Protein AF-A0A5J4E102-F1 (afdb_monomer)

Sequence (628 aa):
MTTESPPKEFWLFSKGRVRVNIRFKVVNTKNGRLCPPAAICGAVMSVFLLMAPGTALAQETPTQAPIVGNIESFTLDAGTDVYRGGIMVVGGQEIVIPSNIVLEMPANFLTPVEFFNQAPGTCAGVQSGLAAADTCDRAVTGVATILANRAPDGRIIAGEVFLERGQESLSGIVTFIDYQRGYFRVAGDLGADTGGTVVRINDPDARHSIQVGPAAFGCAGFGTVDNCSADVRFTLDSDNYTITFSTGYPACIPSRRVAGNQPAGDARVANRVLGAATAFGNFTRANANGRNDTFCPHQNRDNETPVADSFRFAPLQVGDHIAANGNTETLGGFTFLSAHTMVIHVALTTTPGDPDYIIWEEVEWDTAGFQNERVRMLMIGFSTLPTNAPNGVEVYALDVNPDTGANHERIIASVAGCEAGEGVGTCTAQGIPPTGAGIFRIRYDVDFDPAILGIRRSPCQHLNAADGDGFVTSPCPAAFTLADEVNVIVPITRELIGRSRNKITCGALGVNDSVDLTGNEAPNGEYLTPVGIGHPEFVEINLAAIQTPFIFEGQTWNLDRRTGPVGCNEGTDCSADTAVALNPFPQSCLDPADQTDAPPVPLAAFRDLITTPRQGAGPLPLPTAGCP

Secondary structure (DSSP, 8-state):
---PPPP----PPPSS-------------------------------------------PPPEE--EEEEEEEEEEPSSS-TT--EEEEETTEEEEE-BT--EEETTEEE-HHHHHHT--GGGTTTS-SSSTT-SS--S---EEEEEEEE-TTS-EEEEEEEEES--EEEEEEEEEEETTTTEEEEEE-TTSS-EEEEEEE--TT-SS------TTS-GGGT-S-GGG-S-GGG---TTTTSEEETTSPBEE------TTSSSTT-GGGTT--TTPEETTEE-----TTS---SSS-THHHH--SS-S-TTB-EE--TT-EEEEEEEEEEETTEEEEEEEEEEES------BTB---EEEEEEEEEPS--TTSEEEEEEEEEEEEETTS--PEEEEEEEE-TTT--EEEEEEEEHHHHHHHH-TTTTT-SSS-TTSEEEEEEEEEEES-TTT--GGG-HHHHHHHHBTSSSB--SS-SS--HHHHHHHS-S--SEEEEEEHHHHHHHHTT---EE-TTS-EE--SEEEEEPEEEPP-HHHH-GGGTTPPP-GGG-HHHH-GGGSTTSS-TTS----SS----BS-------GGGS---TT--HHHHHHHHHSPPTTSPPPPPTTTT--

Foldseek 3Di:
DDDDDDDDDDDFDQAADDDPPPDDPPDDDDDDDDDDDDDDDDDDDDDDDPPPPPPPPPLDFKWKDWAKAWWAAWDFDDDDDLQGWTWTAGPNAIETGFRLDWEAESADTGHPQVQQCLAWDPSHRPGNLAHCPDDRHNPFHKMKTFIWMQGSVRHTYTLYIYIAGDKDKDWAFWQEADQAAFKTFGPAHHHDPGDGFIAHALALLCQATQHAQDPLQHLVRRPPGRSSGNGNRNHAHQFQGLQEAQQQQHEHQFHQDAPPPDPPPNPLRVLRHAQDQDPQGGADGADRQRADGSQAHQQQVVDQQEGPASLHGHYDHGGWIKMFIAHWDAGSNDTHGHGNHMYTHGQYAHDQLHFKGKHWSHWAWEFQQCLVQKTKIKTKIWMRHFQPPLWKKWKWFWWQDLQPLDTDTATQAIQVLLCQQVHRCPFFVPPNPRSGTTIGIQMAILHLPPVPDDSRRFSQSSQVSCDPVVPGPGPADPPGDSQRRVVSCPLDAQKMKIATPSNVVSVVVVNAARAGSSGDGHDTRIHIGGHHYDFDDCVSNPPVSNGQGGASLSPLCQLAVSGHPVSDPDPDPSNPLEGDHTVVRSARLDDSLVSHPRPDRPPVVVCCSQQPRDVSHHGGDPSNVVPD

pLDDT: mean 77.48, std 21.0, range [19.97, 98.5]

Nearest PDB structures (foldseek):
  7nab-assembly1_H  TM=3.332E-01  e=2.127E-01  Homo sapiens
  5drz-assembly2_B  TM=3.102E-01  e=7.765E-01  Homo sapiens
  4hfu-assembly1_H  TM=2.663E-01  e=9.194E-01  Homo sapiens
  7djz-assembly1_A  TM=2.778E-01  e=1.089E+00  Homo sapiens
  7u5g-assembly1_H  TM=2.752E-01  e=1.912E+00  Homo sapiens

Structure (mmCIF, N/CA/C/O backbone):
data_AF-A0A5J4E102-F1
#
_entry.id   AF-A0A5J4E102-F1
#
loop_
_atom_site.group_PDB
_atom_site.id
_atom_site.type_symbol
_atom_site.label_atom_id
_atom_site.label_alt_id
_atom_site.label_comp_id
_atom_site.label_asym_id
_atom_site.label_entity_id
_atom_site.label_seq_id
_atom_site.pdbx_PDB_ins_code
_atom_site.Cartn_x
_atom_site.Cartn_y
_atom_site.Cartn_z
_atom_site.occupancy
_atom_site.B_iso_or_equiv
_atom_site.auth_seq_id
_atom_site.auth_comp_id
_atom_site.auth_asym_id
_atom_site.auth_atom_id
_atom_site.pdbx_PDB_model_num
ATOM 1 N N . MET A 1 1 ? 32.094 -34.797 8.415 1.00 26.22 1 MET A N 1
ATOM 2 C CA . MET A 1 1 ? 31.251 -35.377 7.351 1.00 26.22 1 MET A CA 1
ATOM 3 C C . MET A 1 1 ? 29.845 -34.856 7.569 1.00 26.22 1 MET A C 1
ATOM 5 O O . MET A 1 1 ? 29.325 -35.047 8.657 1.00 26.22 1 MET A O 1
ATOM 9 N N . THR A 1 2 ? 29.361 -34.109 6.571 1.00 25.52 2 THR A N 1
ATOM 10 C CA . THR A 1 2 ? 27.983 -33.631 6.331 1.00 25.52 2 THR A CA 1
ATOM 11 C C . THR A 1 2 ? 27.257 -32.924 7.482 1.00 25.52 2 THR A C 1
ATOM 13 O O . THR A 1 2 ? 26.522 -33.535 8.249 1.00 25.52 2 THR A O 1
ATOM 16 N N . THR A 1 3 ? 27.424 -31.601 7.536 1.00 22.33 3 THR A N 1
ATOM 17 C CA . THR A 1 3 ? 26.468 -30.660 8.134 1.00 22.33 3 THR A CA 1
ATOM 18 C C . THR A 1 3 ? 25.445 -30.274 7.063 1.00 22.33 3 THR A C 1
ATOM 20 O O . THR A 1 3 ? 25.784 -29.539 6.136 1.00 22.33 3 THR A O 1
ATOM 23 N N . GLU A 1 4 ? 24.221 -30.789 7.162 1.00 23.23 4 GLU A N 1
ATOM 24 C CA . GLU A 1 4 ? 23.074 -30.277 6.406 1.00 23.23 4 GLU A CA 1
ATOM 25 C C . GLU A 1 4 ? 22.580 -28.986 7.069 1.00 23.23 4 GLU A C 1
ATOM 27 O O . GLU A 1 4 ? 22.280 -28.955 8.263 1.00 23.23 4 GLU A O 1
ATOM 32 N N . SER A 1 5 ? 22.536 -27.901 6.298 1.00 20.28 5 SER A N 1
ATOM 33 C CA . SER A 1 5 ? 21.836 -26.669 6.657 1.00 20.28 5 SER A CA 1
ATOM 34 C C . SER A 1 5 ? 20.331 -26.854 6.433 1.00 20.28 5 SER A C 1
ATOM 36 O O . SER A 1 5 ? 19.964 -27.359 5.368 1.00 20.28 5 SER A O 1
ATOM 38 N N . PRO A 1 6 ? 19.449 -26.413 7.345 1.00 20.95 6 PRO A N 1
ATOM 39 C CA . PRO A 1 6 ? 18.018 -26.408 7.067 1.00 20.95 6 PRO A CA 1
ATOM 40 C C . PRO A 1 6 ? 17.680 -25.354 5.992 1.00 20.95 6 PRO A C 1
ATOM 42 O O . PRO A 1 6 ? 18.427 -24.381 5.830 1.00 20.95 6 PRO A O 1
ATOM 45 N N . PRO A 1 7 ? 16.579 -25.541 5.241 1.00 21.20 7 PRO A N 1
ATOM 46 C CA . PRO A 1 7 ? 16.179 -24.633 4.176 1.00 21.20 7 PRO A CA 1
ATOM 47 C C . PRO A 1 7 ? 15.758 -23.277 4.755 1.00 21.20 7 PRO A C 1
ATOM 49 O O . PRO A 1 7 ? 15.105 -23.200 5.795 1.00 21.20 7 PRO A O 1
ATOM 52 N N . LYS A 1 8 ? 16.152 -22.200 4.071 1.00 20.86 8 LYS A N 1
ATOM 53 C CA . LYS A 1 8 ? 15.672 -20.842 4.336 1.00 20.86 8 LYS A CA 1
ATOM 54 C C . LYS A 1 8 ? 14.299 -20.700 3.677 1.00 20.86 8 LYS A C 1
ATOM 56 O O . LYS A 1 8 ? 14.223 -20.644 2.454 1.00 20.86 8 LYS A O 1
ATOM 61 N N . GLU A 1 9 ? 13.238 -20.690 4.474 1.00 19.97 9 GLU A N 1
ATOM 62 C CA . GLU A 1 9 ? 11.897 -20.309 4.022 1.00 19.97 9 GLU A CA 1
ATOM 63 C C . GLU A 1 9 ? 11.835 -18.781 3.870 1.00 19.97 9 GLU A C 1
ATOM 65 O O . GLU A 1 9 ? 12.202 -18.044 4.786 1.00 19.97 9 GLU A O 1
ATOM 70 N N . PHE A 1 10 ? 11.423 -18.321 2.689 1.00 20.09 10 PHE A N 1
ATOM 71 C CA . PHE A 1 10 ? 11.203 -16.917 2.337 1.00 20.09 10 PHE A CA 1
ATOM 72 C C . PHE A 1 10 ? 9.705 -16.640 2.533 1.00 20.09 10 PHE A C 1
ATOM 74 O O . PHE A 1 10 ? 8.884 -17.305 1.902 1.00 20.09 10 PHE A O 1
ATOM 81 N N . TRP A 1 11 ? 9.341 -15.726 3.434 1.00 21.45 11 TRP A N 1
ATOM 82 C CA . TRP A 1 11 ? 7.947 -15.373 3.725 1.00 21.45 11 TRP A CA 1
ATOM 83 C C . TRP A 1 11 ? 7.645 -13.988 3.160 1.00 21.45 11 TRP A C 1
ATOM 85 O O . TRP A 1 11 ? 8.375 -13.047 3.445 1.00 21.45 11 TRP A O 1
ATOM 95 N N . LEU A 1 12 ? 6.578 -13.888 2.365 1.00 26.02 12 LEU A N 1
ATOM 96 C CA . LEU A 1 12 ? 6.063 -12.640 1.807 1.00 26.02 12 LEU A CA 1
ATOM 97 C C . LEU A 1 12 ? 5.019 -12.068 2.782 1.00 26.02 12 LEU A C 1
ATOM 99 O O . LEU A 1 12 ? 4.062 -12.766 3.129 1.00 26.02 12 LEU A O 1
ATOM 103 N N . PHE A 1 13 ? 5.211 -10.836 3.248 1.00 27.28 13 PHE A N 1
ATOM 104 C CA . PHE A 1 13 ? 4.289 -10.160 4.162 1.00 27.28 13 PHE A CA 1
ATOM 105 C C . PHE A 1 13 ? 3.327 -9.259 3.379 1.00 27.28 13 PHE A C 1
ATOM 107 O O . PHE A 1 13 ? 3.728 -8.547 2.463 1.00 27.28 13 PHE A O 1
ATOM 114 N N . SER A 1 14 ? 2.038 -9.294 3.727 1.00 25.92 14 SER A N 1
ATOM 115 C CA . SER A 1 14 ? 1.093 -8.251 3.322 1.00 25.92 14 SER A CA 1
ATOM 116 C C . SER A 1 14 ? 1.409 -6.982 4.113 1.00 25.92 14 SER A C 1
ATOM 118 O O . SER A 1 14 ? 1.535 -7.088 5.333 1.00 25.92 14 SER A O 1
ATOM 120 N N . LYS A 1 15 ? 1.523 -5.843 3.417 1.00 33.44 15 LYS A N 1
ATOM 121 C CA . LYS A 1 15 ? 1.657 -4.458 3.913 1.00 33.44 15 LYS A CA 1
ATOM 122 C C . LYS A 1 15 ? 1.798 -4.310 5.443 1.00 33.44 15 LYS A C 1
ATOM 124 O O . LYS A 1 15 ? 0.825 -4.501 6.168 1.00 33.44 15 LYS A O 1
ATOM 129 N N . GLY A 1 16 ? 3.001 -3.933 5.892 1.00 29.64 16 GLY A N 1
ATOM 130 C CA . GLY A 1 16 ? 3.266 -3.269 7.180 1.00 29.64 16 GLY A CA 1
ATOM 131 C C . GLY A 1 16 ? 2.501 -3.803 8.393 1.00 29.64 16 GLY A C 1
ATOM 132 O O . GLY A 1 16 ? 1.725 -3.063 8.994 1.00 29.64 16 GLY A O 1
ATOM 133 N N . ARG A 1 17 ? 2.702 -5.075 8.767 1.00 37.75 17 ARG A N 1
ATOM 134 C CA . ARG A 1 17 ? 2.099 -5.623 9.990 1.00 37.75 17 ARG A CA 1
ATOM 135 C C . ARG A 1 17 ? 3.055 -6.331 10.934 1.00 37.75 17 ARG A C 1
ATOM 137 O O . ARG A 1 17 ? 3.504 -7.451 10.680 1.00 37.75 17 ARG A O 1
ATOM 144 N N . VAL A 1 18 ? 3.070 -5.780 12.143 1.00 27.30 18 VAL A N 1
ATOM 145 C CA . VAL A 1 18 ? 3.318 -6.463 13.408 1.00 27.30 18 VAL A CA 1
ATOM 146 C C . VAL A 1 18 ? 2.354 -7.647 13.560 1.00 27.30 18 VAL A C 1
ATOM 148 O O . VAL A 1 18 ? 1.155 -7.498 13.805 1.00 27.30 18 VAL A O 1
ATOM 151 N N . ARG A 1 19 ? 2.883 -8.874 13.495 1.00 23.14 19 ARG A N 1
ATOM 152 C CA . ARG A 1 19 ? 2.256 -9.999 14.202 1.00 23.14 19 ARG A CA 1
ATOM 153 C C . ARG A 1 19 ? 2.585 -9.848 15.682 1.00 23.14 19 ARG A C 1
ATOM 155 O O . ARG A 1 19 ? 3.717 -10.128 16.077 1.00 23.14 19 ARG A O 1
ATOM 162 N N . VAL A 1 20 ? 1.592 -9.537 16.515 1.00 23.98 20 VAL A N 1
ATOM 163 C CA . VAL A 1 20 ? 1.704 -9.751 17.966 1.00 23.98 20 VAL A CA 1
ATOM 164 C C . VAL A 1 20 ? 1.791 -11.265 18.214 1.00 23.98 20 VAL A C 1
ATOM 166 O O . VAL A 1 20 ? 0.795 -11.969 18.374 1.00 23.98 20 VAL A O 1
ATOM 169 N N . ASN A 1 21 ? 3.010 -11.806 18.194 1.00 21.11 21 ASN A N 1
ATOM 170 C CA . ASN A 1 21 ? 3.289 -13.206 18.502 1.00 21.11 21 ASN A CA 1
ATOM 171 C C . ASN A 1 21 ? 3.232 -13.421 20.023 1.00 21.11 21 ASN A C 1
ATOM 173 O O . ASN A 1 21 ? 4.262 -13.485 20.697 1.00 21.11 21 ASN A O 1
ATOM 177 N N . ILE A 1 22 ? 2.035 -13.600 20.587 1.00 22.62 22 ILE A N 1
ATOM 178 C CA . ILE A 1 22 ? 1.898 -14.066 21.974 1.00 22.62 22 ILE A CA 1
ATOM 179 C C . ILE A 1 22 ? 2.206 -15.571 22.018 1.00 22.62 22 ILE A C 1
ATOM 181 O O . ILE A 1 22 ? 1.334 -16.422 21.835 1.00 22.62 22 ILE A O 1
ATOM 185 N N . ARG A 1 23 ? 3.470 -15.938 22.267 1.00 20.77 23 ARG A N 1
ATOM 186 C CA . ARG A 1 23 ? 3.838 -17.331 22.572 1.00 20.77 23 ARG A CA 1
ATOM 187 C C . ARG A 1 23 ? 3.451 -17.668 24.013 1.00 20.77 23 ARG A C 1
ATOM 189 O O . ARG A 1 23 ? 4.217 -17.419 24.941 1.00 20.77 23 ARG A O 1
ATOM 196 N N . PHE A 1 24 ? 2.308 -18.322 24.212 1.00 22.08 24 PHE A N 1
ATOM 197 C CA . PHE A 1 24 ? 1.995 -18.953 25.496 1.00 22.08 24 PHE A CA 1
ATOM 198 C C . PHE A 1 24 ? 2.916 -20.154 25.733 1.00 22.08 24 PHE A C 1
ATOM 200 O O . PHE A 1 24 ? 2.750 -21.224 25.145 1.00 22.08 24 PHE A O 1
ATOM 207 N N . LYS A 1 25 ? 3.883 -20.011 26.643 1.00 21.84 25 LYS A N 1
ATOM 208 C CA . LYS A 1 25 ? 4.576 -21.165 27.219 1.00 21.84 25 LYS A CA 1
ATOM 209 C C . LYS A 1 25 ? 3.702 -21.710 28.345 1.00 21.84 25 LYS A C 1
ATOM 211 O O . LYS A 1 25 ? 3.724 -21.196 29.459 1.00 21.84 25 LYS A O 1
ATOM 216 N N . VAL A 1 26 ? 2.917 -22.748 28.055 1.00 23.11 26 VAL A N 1
ATOM 217 C CA . VAL A 1 26 ? 2.167 -23.488 29.081 1.00 23.11 26 VAL A CA 1
ATOM 218 C C . VAL A 1 26 ? 3.176 -24.184 29.995 1.00 23.11 26 VAL A C 1
ATOM 220 O O . VAL A 1 26 ? 3.721 -25.238 29.666 1.00 23.11 26 VAL A O 1
ATOM 223 N N . VAL A 1 27 ? 3.454 -23.579 31.149 1.00 26.19 27 VAL A N 1
ATOM 224 C CA . VAL A 1 27 ? 4.171 -24.243 32.238 1.00 26.19 27 VAL A CA 1
ATOM 225 C C . VAL A 1 27 ? 3.145 -25.034 33.041 1.00 26.19 27 VAL A C 1
ATOM 227 O O . VAL A 1 27 ? 2.332 -24.486 33.777 1.00 26.19 27 VAL A O 1
ATOM 230 N N . ASN A 1 28 ? 3.166 -26.349 32.854 1.00 24.02 28 ASN A N 1
ATOM 231 C CA . ASN A 1 28 ? 2.328 -27.299 33.570 1.00 24.02 28 ASN A CA 1
ATOM 232 C C . ASN A 1 28 ? 2.858 -27.489 35.002 1.00 24.02 28 ASN A C 1
ATOM 234 O O . ASN A 1 28 ? 3.753 -28.303 35.230 1.00 24.02 28 ASN A O 1
ATOM 238 N N . THR A 1 29 ? 2.322 -26.754 35.975 1.00 28.23 29 THR A N 1
ATOM 239 C CA . THR A 1 29 ? 2.536 -27.040 37.401 1.00 28.23 29 THR A CA 1
ATOM 240 C C . THR A 1 29 ? 1.427 -27.952 37.918 1.00 28.23 29 THR A C 1
ATOM 242 O O . THR A 1 29 ? 0.371 -27.524 38.379 1.00 28.23 29 THR A O 1
ATOM 245 N N . LYS A 1 30 ? 1.685 -29.261 37.862 1.00 28.67 30 LYS A N 1
ATOM 246 C CA . LYS A 1 30 ? 0.960 -30.250 38.666 1.00 28.67 30 LYS A CA 1
ATOM 247 C C . LYS A 1 30 ? 1.542 -30.313 40.082 1.00 28.67 30 LYS A C 1
ATOM 249 O O . LYS A 1 30 ? 2.752 -30.448 40.239 1.00 28.67 30 LYS A O 1
ATOM 254 N N . ASN A 1 31 ? 0.625 -30.408 41.051 1.00 30.38 31 ASN A N 1
ATOM 255 C CA . ASN A 1 31 ? 0.768 -30.841 42.454 1.00 30.38 31 ASN A CA 1
ATOM 256 C C . ASN A 1 31 ? 1.051 -29.690 43.454 1.00 30.38 31 ASN A C 1
ATOM 258 O O . ASN A 1 31 ? 2.005 -28.954 43.280 1.00 30.38 31 ASN A O 1
ATOM 262 N N . GLY A 1 32 ? 0.294 -29.487 44.540 1.00 28.17 32 GLY A N 1
ATOM 263 C CA . GLY A 1 32 ? -0.630 -30.407 45.194 1.00 28.17 32 GLY A CA 1
ATOM 264 C C . GLY A 1 32 ? -1.559 -29.800 46.260 1.00 28.17 32 GLY A C 1
ATOM 265 O O . GLY A 1 32 ? -1.648 -28.598 46.468 1.00 28.17 32 GLY A O 1
ATOM 266 N N . ARG A 1 33 ? -2.297 -30.748 46.838 1.00 26.69 33 ARG A N 1
ATOM 267 C CA . ARG A 1 33 ? -3.559 -30.757 47.595 1.00 26.69 33 ARG A CA 1
ATOM 268 C C . ARG A 1 33 ? -3.704 -29.876 48.851 1.00 26.69 33 ARG A C 1
ATOM 270 O O . ARG A 1 33 ? -2.754 -29.609 49.573 1.00 26.69 33 ARG A O 1
ATOM 277 N N . LEU A 1 34 ? -4.989 -29.609 49.125 1.00 28.77 34 LEU A N 1
ATOM 278 C CA . LEU A 1 34 ? -5.631 -29.122 50.354 1.00 28.77 34 LEU A CA 1
ATOM 279 C C . LEU A 1 34 ? -5.347 -29.956 51.624 1.00 28.77 34 LEU A C 1
ATOM 281 O O . LEU A 1 34 ? -5.282 -31.182 51.538 1.00 28.77 34 LEU A O 1
ATOM 285 N N . CYS A 1 35 ? -5.381 -29.295 52.796 1.00 23.73 35 CYS A N 1
ATOM 286 C CA . CYS A 1 35 ? -6.330 -29.573 53.902 1.00 23.73 35 CYS A CA 1
ATOM 287 C C . CYS A 1 35 ? -6.283 -28.487 55.028 1.00 23.73 35 CYS A C 1
ATOM 289 O O . CYS A 1 35 ? -5.189 -28.031 55.354 1.00 23.73 35 CYS A O 1
ATOM 291 N N . PRO A 1 36 ? -7.429 -28.088 55.638 1.00 40.59 36 PRO A N 1
ATOM 292 C CA . PRO A 1 36 ? -7.560 -27.261 56.871 1.00 40.59 36 PRO A CA 1
ATOM 293 C C . PRO A 1 36 ? -7.608 -28.181 58.139 1.00 40.59 36 PRO A C 1
ATOM 295 O O . PRO A 1 36 ? -7.418 -29.382 57.923 1.00 40.59 36 PRO A O 1
ATOM 298 N N . PRO A 1 37 ? -7.881 -27.773 59.423 1.00 41.66 37 PRO A N 1
ATOM 299 C CA . PRO A 1 37 ? -8.572 -26.564 59.937 1.00 41.66 37 PRO A CA 1
ATOM 300 C C . PRO A 1 37 ? -8.121 -25.987 61.323 1.00 41.66 37 PRO A C 1
ATOM 302 O O . PRO A 1 37 ? -7.192 -26.474 61.956 1.00 41.66 37 PRO A O 1
ATOM 305 N N . ALA A 1 38 ? -8.903 -24.997 61.800 1.00 27.70 38 ALA A N 1
ATOM 306 C CA . ALA A 1 38 ? -9.346 -24.745 63.192 1.00 27.70 38 ALA A CA 1
ATOM 307 C C . ALA A 1 38 ? -8.869 -23.462 63.923 1.00 27.70 38 ALA A C 1
ATOM 309 O O . ALA A 1 38 ? -7.765 -23.381 64.442 1.00 27.70 38 ALA A O 1
ATOM 310 N N . ALA A 1 39 ? -9.819 -22.515 63.998 1.00 28.94 39 ALA A N 1
ATOM 311 C CA . ALA A 1 39 ? -10.326 -21.765 65.160 1.00 28.94 39 ALA A CA 1
ATOM 312 C C . ALA A 1 39 ? -9.369 -21.194 66.228 1.00 28.94 39 ALA A C 1
ATOM 314 O O . ALA A 1 39 ? -8.685 -21.947 66.903 1.00 28.94 39 ALA A O 1
ATOM 315 N N . ILE A 1 40 ? -9.536 -19.895 66.529 1.00 29.28 40 ILE A N 1
ATOM 316 C CA . ILE A 1 40 ? -9.720 -19.355 67.894 1.00 29.28 40 ILE A CA 1
ATOM 317 C C . ILE A 1 40 ? -10.525 -18.041 67.823 1.00 29.28 40 ILE A C 1
ATOM 319 O O . ILE A 1 40 ? -10.280 -17.174 66.988 1.00 29.28 40 ILE A O 1
ATOM 323 N N . CYS A 1 41 ? -11.510 -17.949 68.720 1.00 24.62 41 CYS A N 1
ATOM 324 C CA . CYS A 1 41 ? -12.371 -16.810 69.026 1.00 24.62 41 CYS A CA 1
ATOM 325 C C . CYS A 1 41 ? -11.615 -15.562 69.506 1.00 24.62 41 CYS A C 1
ATOM 327 O O . CYS A 1 41 ? -10.628 -15.665 70.228 1.00 24.62 41 CYS A O 1
ATOM 329 N N . GLY A 1 42 ? -12.207 -14.390 69.273 1.00 26.91 42 GLY A N 1
ATOM 330 C CA . GLY A 1 42 ? -11.866 -13.164 69.993 1.00 26.91 42 GLY A CA 1
ATOM 331 C C . GLY A 1 42 ? -12.777 -12.007 69.602 1.00 26.91 42 GLY A C 1
ATOM 332 O O . GLY A 1 42 ? -12.474 -11.263 68.680 1.00 26.91 42 GLY A O 1
ATOM 333 N N . ALA A 1 43 ? -13.915 -11.886 70.284 1.00 29.92 43 ALA A N 1
ATOM 334 C CA . ALA A 1 43 ? -14.867 -10.796 70.117 1.00 29.92 43 ALA A CA 1
ATOM 335 C C . ALA A 1 43 ? -14.322 -9.481 70.695 1.00 29.92 43 ALA A C 1
ATOM 337 O O . ALA A 1 43 ? -13.944 -9.439 71.864 1.00 29.92 43 ALA A O 1
ATOM 338 N N . VAL A 1 44 ? -14.390 -8.397 69.919 1.00 30.34 44 VAL A N 1
ATOM 339 C CA . VAL A 1 44 ? -14.429 -7.025 70.441 1.00 30.34 44 VAL A CA 1
ATOM 340 C C . VAL A 1 44 ? -15.491 -6.262 69.657 1.00 30.34 44 VAL A C 1
ATOM 342 O O . VAL A 1 44 ? -15.340 -5.986 68.471 1.00 30.34 44 VAL A O 1
ATOM 345 N N . MET A 1 45 ? -16.594 -5.952 70.341 1.00 30.81 45 MET A N 1
ATOM 346 C CA . MET A 1 45 ? -17.570 -4.963 69.899 1.00 30.81 45 MET A CA 1
ATOM 347 C C . MET A 1 45 ? -16.930 -3.576 69.948 1.00 30.81 45 MET A C 1
ATOM 349 O O . MET A 1 45 ? -16.415 -3.162 70.986 1.00 30.81 45 MET A O 1
ATOM 353 N N . SER A 1 46 ? -17.022 -2.827 68.856 1.00 33.59 46 SER A N 1
ATOM 354 C CA . SER A 1 46 ? -16.883 -1.374 68.870 1.00 33.59 46 SER A CA 1
ATOM 355 C C . SER A 1 46 ? -17.868 -0.782 67.873 1.00 33.59 46 SER A C 1
ATOM 357 O O . SER A 1 46 ? -17.833 -1.069 66.680 1.00 33.59 46 SER A O 1
ATOM 359 N N . VAL A 1 47 ? -18.795 -0.007 68.427 1.00 37.97 47 VAL A N 1
ATOM 360 C CA . VAL A 1 47 ? -19.794 0.804 67.737 1.00 37.97 47 VAL A CA 1
ATOM 361 C C . VAL A 1 47 ? -19.058 1.834 66.881 1.00 37.97 47 VAL A C 1
ATOM 363 O O . VAL A 1 47 ? -18.415 2.727 67.425 1.00 37.97 47 VAL A O 1
ATOM 366 N N . PHE A 1 48 ? -19.156 1.717 65.556 1.00 32.38 48 PHE A N 1
ATOM 367 C CA . PHE A 1 48 ? -18.771 2.770 64.619 1.00 32.38 48 PHE A CA 1
ATOM 368 C C . PHE A 1 48 ? -20.003 3.215 63.835 1.00 32.38 48 PHE A C 1
ATOM 370 O O . PHE A 1 48 ? -20.775 2.398 63.334 1.00 32.38 48 PHE A O 1
ATOM 377 N N . LEU A 1 49 ? -20.191 4.533 63.806 1.00 33.56 49 LEU A N 1
ATOM 378 C CA . LEU A 1 49 ? -21.216 5.255 63.066 1.00 33.56 49 LEU A CA 1
ATOM 379 C C . LEU A 1 4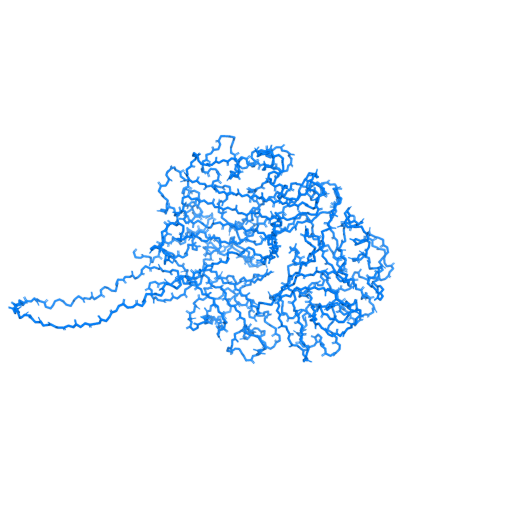9 ? -21.372 4.718 61.635 1.00 33.56 49 LEU A C 1
ATOM 381 O O . LEU A 1 49 ? -20.400 4.627 60.888 1.00 33.56 49 LEU A O 1
ATOM 385 N N . LEU A 1 50 ? -22.623 4.474 61.244 1.00 34.78 50 LEU A N 1
ATOM 386 C CA . LEU A 1 50 ? -23.065 4.368 59.855 1.00 34.78 50 LEU A CA 1
ATOM 387 C C . LEU A 1 50 ? -22.837 5.711 59.140 1.00 34.78 50 LEU A C 1
ATOM 389 O O . LEU A 1 50 ? -23.743 6.533 59.029 1.00 34.78 50 LEU A O 1
ATOM 393 N N . MET A 1 51 ? -21.622 5.937 58.649 1.00 38.44 51 MET A N 1
ATOM 394 C CA . MET A 1 51 ? -21.445 6.635 57.382 1.00 38.44 51 MET A CA 1
ATOM 395 C C . MET A 1 51 ? -21.440 5.545 56.325 1.00 38.44 51 MET A C 1
ATOM 397 O O . MET A 1 51 ? -20.553 4.698 56.334 1.00 38.44 51 MET A O 1
ATOM 401 N N . ALA A 1 52 ? -22.449 5.516 55.457 1.00 34.00 52 ALA A N 1
ATOM 402 C CA . ALA A 1 52 ? -22.332 4.753 54.227 1.00 34.00 52 ALA A CA 1
ATOM 403 C C . ALA A 1 52 ? -21.111 5.319 53.485 1.00 34.00 52 ALA A C 1
ATOM 405 O O . ALA A 1 52 ? -21.155 6.497 53.115 1.00 34.00 52 ALA A O 1
ATOM 406 N N . PRO A 1 53 ? -20.017 4.563 53.277 1.00 40.47 53 PRO A N 1
ATOM 407 C CA . PRO A 1 53 ? -19.122 4.928 52.206 1.00 40.47 53 PRO A CA 1
ATOM 408 C C . PRO A 1 53 ? -19.978 4.778 50.952 1.00 40.47 53 PRO A C 1
ATOM 410 O O . PRO A 1 53 ? -20.345 3.668 50.567 1.00 40.47 53 PRO A O 1
ATOM 413 N N . GLY A 1 54 ? -20.362 5.902 50.345 1.00 35.12 54 GLY A N 1
ATOM 414 C CA . GLY A 1 54 ? -20.595 5.875 48.914 1.00 35.12 54 GLY A CA 1
ATOM 415 C C . GLY A 1 54 ? -19.339 5.239 48.350 1.00 35.12 54 GLY A C 1
ATOM 416 O O . GLY A 1 54 ? -18.248 5.773 48.543 1.00 35.12 54 GLY A O 1
ATOM 417 N N . THR A 1 55 ? -19.466 4.036 47.800 1.00 36.38 55 THR A N 1
ATOM 418 C CA . THR A 1 55 ? -18.408 3.445 47.002 1.00 36.38 55 THR A CA 1
ATOM 419 C C . THR A 1 55 ? -18.171 4.448 45.885 1.00 36.38 55 THR A C 1
ATOM 421 O O . THR A 1 55 ? -18.934 4.493 44.922 1.00 36.38 55 THR A O 1
ATOM 424 N N . ALA A 1 56 ? -17.177 5.320 46.058 1.00 35.66 56 ALA A N 1
ATOM 425 C CA . ALA A 1 56 ? -16.501 5.913 44.930 1.00 35.66 56 ALA A CA 1
ATOM 426 C C . ALA A 1 56 ? -16.047 4.696 44.130 1.00 35.66 56 ALA A C 1
ATOM 428 O O . ALA A 1 56 ? -15.203 3.929 44.598 1.00 35.66 56 ALA A O 1
ATOM 429 N N . LEU A 1 57 ? -16.734 4.423 43.019 1.00 39.47 57 LEU A N 1
ATOM 430 C CA . LEU A 1 57 ? -16.219 3.497 42.031 1.00 39.47 57 LEU A CA 1
ATOM 431 C C . LEU A 1 57 ? -14.823 4.033 41.735 1.00 39.47 57 LEU A C 1
ATOM 433 O O . LEU A 1 57 ? -14.695 5.185 41.320 1.00 39.47 57 LEU A O 1
ATOM 437 N N . ALA A 1 58 ? -13.791 3.268 42.092 1.00 42.94 58 ALA A N 1
ATOM 438 C CA . ALA A 1 58 ? -12.449 3.574 41.640 1.00 42.94 58 ALA A CA 1
ATOM 439 C C . ALA A 1 58 ? -12.571 3.692 40.122 1.00 42.94 58 ALA A C 1
ATOM 441 O O . ALA A 1 58 ? -13.001 2.737 39.478 1.00 42.94 58 ALA A O 1
ATOM 442 N N . GLN A 1 59 ? -12.351 4.892 39.590 1.00 52.69 59 GLN A N 1
ATOM 443 C CA . GLN A 1 59 ? -12.429 5.123 38.159 1.00 52.69 59 GLN A CA 1
ATOM 444 C C . GLN A 1 59 ? -11.320 4.264 37.556 1.00 52.69 59 GLN A C 1
ATOM 446 O O . GLN A 1 59 ? -10.141 4.521 37.801 1.00 52.69 59 GLN A O 1
ATOM 451 N N . GLU A 1 60 ? -11.699 3.161 36.910 1.00 65.38 60 GLU A N 1
ATOM 452 C CA . GLU A 1 60 ? -10.726 2.249 36.322 1.00 65.38 60 GLU A CA 1
ATOM 453 C C . GLU A 1 60 ? -9.954 3.018 35.253 1.00 65.38 60 GLU A C 1
ATOM 455 O O . GLU A 1 60 ? -10.543 3.696 34.415 1.00 65.38 60 GLU A O 1
ATOM 460 N N . THR A 1 61 ? -8.628 2.968 35.308 1.00 83.56 61 THR A N 1
ATOM 461 C CA . THR A 1 61 ? -7.786 3.545 34.258 1.00 83.56 61 THR A CA 1
ATOM 462 C C . THR A 1 61 ? -8.041 2.807 32.944 1.00 83.56 61 THR A C 1
ATOM 464 O O . THR A 1 61 ? -8.243 1.588 32.988 1.00 83.56 61 THR A O 1
ATOM 467 N N . PRO A 1 62 ? -7.999 3.487 31.782 1.00 90.94 62 PRO A N 1
ATOM 468 C CA . PRO A 1 62 ? -8.131 2.804 30.504 1.00 90.94 62 PRO A CA 1
ATOM 469 C C . PRO A 1 62 ? -7.121 1.663 30.359 1.00 90.94 62 PRO A C 1
ATOM 471 O O . PRO A 1 62 ? -6.012 1.726 30.890 1.00 90.94 62 PRO A O 1
ATOM 474 N N . THR A 1 63 ? -7.505 0.615 29.634 1.00 93.75 63 THR A N 1
ATOM 475 C CA . THR A 1 63 ? -6.641 -0.541 29.343 1.00 93.75 63 THR A CA 1
ATOM 476 C C . THR A 1 63 ? -6.742 -0.919 27.875 1.00 93.75 63 THR A C 1
ATOM 478 O O . THR A 1 63 ? -7.783 -0.701 27.251 1.00 93.75 63 THR A O 1
ATOM 481 N N . GLN A 1 64 ? -5.681 -1.491 27.305 1.00 93.69 64 GLN A N 1
ATOM 482 C CA . GLN A 1 64 ? -5.741 -1.950 25.918 1.00 93.69 64 GLN A CA 1
ATOM 483 C C . GLN A 1 64 ? -6.694 -3.142 25.756 1.00 93.69 64 GLN A C 1
ATOM 485 O O . GLN A 1 64 ? -6.785 -4.023 26.612 1.00 93.69 64 GLN A O 1
ATOM 490 N N . ALA A 1 65 ? -7.378 -3.191 24.619 1.00 95.25 65 ALA A N 1
ATOM 491 C CA . ALA A 1 65 ? -8.303 -4.247 24.234 1.00 95.25 65 ALA A CA 1
ATOM 492 C C . ALA A 1 65 ? -8.057 -4.664 22.769 1.00 95.25 65 ALA A C 1
ATOM 494 O O . ALA A 1 65 ? -8.884 -4.372 21.906 1.00 95.25 65 ALA A O 1
ATOM 495 N N . PRO A 1 66 ? -6.926 -5.330 22.455 1.00 94.75 66 PRO A N 1
ATOM 496 C CA . PRO A 1 66 ? -6.698 -5.874 21.119 1.00 94.75 66 PRO A CA 1
ATOM 497 C C . PRO A 1 66 ? -7.716 -6.978 20.818 1.00 94.75 66 PRO A C 1
ATOM 499 O O . PRO A 1 66 ? -7.897 -7.907 21.612 1.00 94.75 66 PRO A O 1
ATOM 502 N N . ILE A 1 67 ? -8.384 -6.888 19.670 1.00 96.12 67 ILE A N 1
ATOM 503 C CA . ILE A 1 67 ? -9.454 -7.807 19.272 1.00 96.12 67 ILE A CA 1
ATOM 504 C C . ILE A 1 67 ? -9.177 -8.323 17.866 1.00 96.12 67 ILE A C 1
ATOM 506 O O . ILE A 1 67 ? -8.936 -7.550 16.946 1.00 96.12 67 ILE A O 1
ATOM 510 N N . VAL A 1 68 ? -9.242 -9.642 17.697 1.00 94.88 68 VAL A N 1
ATOM 511 C CA . VAL A 1 68 ? -9.171 -10.299 16.389 1.00 94.88 68 VAL A CA 1
ATOM 512 C C . VAL A 1 68 ? -10.244 -11.371 16.334 1.00 94.88 68 VAL A C 1
ATOM 514 O O . VAL A 1 68 ? -10.343 -12.196 17.246 1.00 94.88 68 VAL A O 1
ATOM 517 N N . GLY A 1 69 ? -11.042 -11.388 15.272 1.00 92.94 69 GLY A N 1
ATOM 518 C CA . GLY A 1 69 ? -12.041 -12.432 15.090 1.00 92.94 69 GLY A CA 1
ATOM 519 C C . GLY A 1 69 ? -12.995 -12.178 13.936 1.00 92.94 69 GLY A C 1
ATOM 520 O O . GLY A 1 69 ? -12.915 -11.167 13.244 1.00 92.94 69 GLY A O 1
ATOM 521 N N . ASN A 1 70 ? -13.919 -13.118 13.749 1.00 92.94 70 ASN A N 1
ATOM 522 C CA . ASN A 1 70 ? -14.986 -12.975 12.768 1.00 92.94 70 ASN A CA 1
ATOM 523 C C . ASN A 1 70 ? -15.956 -11.868 13.191 1.00 92.94 70 ASN A C 1
ATOM 525 O O . ASN A 1 70 ? -16.289 -11.740 14.371 1.00 92.94 70 ASN A O 1
ATOM 529 N N . ILE A 1 71 ? -16.443 -11.118 12.209 1.00 94.50 71 ILE A N 1
ATOM 530 C CA . ILE A 1 71 ? -17.445 -10.074 12.407 1.00 94.50 71 ILE A CA 1
ATOM 531 C C . ILE A 1 71 ? -18.806 -10.747 12.603 1.00 94.50 71 ILE A C 1
ATOM 533 O O . ILE A 1 71 ? -19.346 -11.385 11.700 1.00 94.50 71 ILE A O 1
ATOM 537 N N . GLU A 1 72 ? -19.381 -10.614 13.791 1.00 95.38 72 GLU A N 1
ATOM 538 C CA . GLU A 1 72 ? -20.683 -11.196 14.128 1.00 95.38 72 GLU A CA 1
ATOM 539 C C . GLU A 1 72 ? -21.822 -10.282 13.677 1.00 95.38 72 GLU A C 1
ATOM 541 O O . GLU A 1 72 ? -22.767 -10.734 13.031 1.00 95.38 72 GLU A O 1
ATOM 546 N N . SER A 1 73 ? -21.700 -8.983 13.945 1.00 95.69 73 SER A N 1
ATOM 547 C CA . SER A 1 73 ? -22.606 -7.940 13.458 1.00 95.69 73 SER A CA 1
ATOM 548 C C . SER A 1 73 ? -21.850 -6.638 13.249 1.00 95.69 73 SER A C 1
ATOM 550 O O . SER A 1 73 ? -20.932 -6.333 14.006 1.00 95.69 73 SER A O 1
ATOM 552 N N . PHE A 1 74 ? -22.273 -5.838 12.276 1.00 96.38 74 PHE A N 1
ATOM 553 C CA . PHE A 1 74 ? -21.827 -4.458 12.135 1.00 96.38 74 PHE A CA 1
ATOM 554 C C . PHE A 1 74 ? -23.025 -3.603 11.727 1.00 96.38 74 PHE A C 1
ATOM 556 O O . PHE A 1 74 ? -23.691 -3.895 10.735 1.00 96.38 74 PHE A O 1
ATOM 563 N N . THR A 1 75 ? -23.330 -2.573 12.511 1.00 96.88 75 THR A N 1
ATOM 564 C CA . THR A 1 75 ? -24.437 -1.646 12.260 1.00 96.88 75 THR A CA 1
ATOM 565 C C . THR A 1 75 ? -23.954 -0.210 12.347 1.00 96.88 75 THR A C 1
ATOM 567 O O . THR A 1 75 ? -23.214 0.125 13.268 1.00 96.88 75 THR A O 1
ATOM 570 N N . LEU A 1 76 ? -24.414 0.638 11.429 1.00 97.06 76 LEU A N 1
ATOM 571 C CA . LEU A 1 76 ? -24.154 2.076 11.460 1.00 97.06 76 LEU A CA 1
ATOM 572 C C . LEU A 1 76 ? -25.072 2.783 12.458 1.00 97.06 76 LEU A C 1
ATOM 574 O O . LEU A 1 76 ? -26.240 2.413 12.608 1.00 97.06 76 LEU A O 1
ATOM 578 N N . ASP A 1 77 ? -24.565 3.850 13.067 1.00 96.56 77 ASP A N 1
ATOM 579 C CA . ASP A 1 77 ? -25.381 4.751 13.875 1.00 96.56 77 ASP A CA 1
ATOM 580 C C . ASP A 1 77 ? -26.463 5.437 13.024 1.00 96.56 77 ASP A C 1
ATOM 582 O O . ASP A 1 77 ? -26.342 5.611 11.805 1.00 96.56 77 ASP A O 1
ATOM 586 N N . ALA A 1 78 ? -27.561 5.855 13.655 1.00 93.94 78 ALA A N 1
ATOM 587 C CA . ALA A 1 78 ? -28.630 6.569 12.960 1.00 93.94 78 ALA A CA 1
ATOM 588 C C . ALA A 1 78 ? -28.140 7.925 12.410 1.00 93.94 78 ALA A C 1
ATOM 590 O O . ALA A 1 78 ? -27.373 8.630 13.058 1.00 93.94 78 ALA A O 1
ATOM 591 N N . GLY A 1 79 ? -28.622 8.319 11.226 1.00 90.06 79 GLY A N 1
ATOM 592 C CA . GLY A 1 79 ? -28.275 9.601 10.601 1.00 90.06 79 GLY A CA 1
ATOM 593 C C . GLY A 1 79 ? -28.008 9.497 9.101 1.00 90.06 79 GLY A C 1
ATOM 594 O O . GLY A 1 79 ? -28.293 8.476 8.476 1.00 90.06 79 GLY A O 1
ATOM 595 N N . THR A 1 80 ? -27.479 10.574 8.525 1.00 87.00 80 THR A N 1
ATOM 596 C CA . THR A 1 80 ? -27.078 10.658 7.107 1.00 87.00 80 THR A CA 1
ATOM 597 C C . THR A 1 80 ? -25.653 11.172 6.927 1.00 87.00 80 THR A C 1
ATOM 599 O O . THR A 1 80 ? -25.224 11.366 5.796 1.00 87.00 80 THR A O 1
ATOM 602 N N . ASP A 1 81 ? -24.940 11.434 8.024 1.00 86.62 81 ASP A N 1
ATOM 603 C CA . ASP A 1 81 ? -23.536 11.827 7.972 1.00 86.62 81 ASP A CA 1
ATOM 604 C C . ASP A 1 81 ? -22.706 10.663 7.415 1.00 86.62 81 ASP A C 1
ATOM 606 O O . ASP A 1 81 ? -22.869 9.522 7.852 1.00 86.62 81 ASP A O 1
ATOM 610 N N . VAL A 1 82 ? -21.846 10.947 6.437 1.00 85.88 82 VAL A N 1
ATOM 611 C CA . VAL A 1 82 ? -20.949 9.960 5.821 1.00 85.88 82 VAL A CA 1
ATOM 612 C C . VAL A 1 82 ? -19.855 9.507 6.795 1.00 85.88 82 VAL A C 1
ATOM 614 O O . VAL A 1 82 ? -19.369 8.387 6.691 1.00 85.88 82 VAL A O 1
ATOM 617 N N . TYR A 1 83 ? -19.536 10.320 7.804 1.00 87.81 83 TYR A N 1
ATOM 618 C CA . TYR A 1 83 ? -18.513 10.015 8.807 1.00 87.81 83 TYR A CA 1
ATOM 619 C C . TYR A 1 83 ? -19.075 9.405 10.092 1.00 87.81 83 TYR A C 1
ATOM 621 O O . TYR A 1 83 ? -18.348 9.266 11.074 1.00 87.81 83 TYR A O 1
ATOM 629 N N . ARG A 1 84 ? -20.364 9.051 10.129 1.00 90.69 84 ARG A N 1
ATOM 630 C CA . ARG A 1 84 ? -20.957 8.428 11.318 1.00 90.69 84 ARG A CA 1
ATOM 631 C C . ARG A 1 84 ? -20.314 7.075 11.625 1.00 90.69 84 ARG A C 1
ATOM 633 O O . ARG A 1 84 ? -19.960 6.315 10.723 1.00 90.69 84 ARG A O 1
ATOM 640 N N . GLY A 1 85 ? -20.218 6.797 12.917 1.00 95.12 85 GLY A N 1
ATOM 641 C CA . GLY A 1 85 ? -19.724 5.543 13.456 1.00 95.12 85 GLY A CA 1
ATOM 642 C C . GLY A 1 85 ? -20.771 4.432 13.460 1.00 95.12 85 GLY A C 1
ATOM 643 O O . GLY A 1 85 ? -21.695 4.381 12.637 1.00 95.12 85 GLY A O 1
ATOM 644 N N . GLY A 1 86 ? -20.610 3.518 14.408 1.00 97.38 86 GLY A N 1
ATOM 645 C CA . GLY A 1 86 ? -21.520 2.408 14.608 1.00 97.38 86 GLY A CA 1
ATOM 646 C C . GLY A 1 86 ? -21.070 1.459 15.709 1.00 97.38 86 GLY A C 1
ATOM 647 O O . GLY A 1 86 ? -20.174 1.749 16.500 1.00 97.38 86 GLY A O 1
ATOM 648 N N . ILE A 1 87 ? -21.678 0.279 15.715 1.00 98.25 87 ILE A N 1
ATOM 649 C CA . ILE A 1 87 ? -21.357 -0.808 16.637 1.00 98.25 87 ILE A CA 1
ATOM 650 C C . ILE A 1 87 ? -20.963 -2.039 15.834 1.00 98.25 87 ILE A C 1
ATOM 652 O O . ILE A 1 87 ? -21.702 -2.478 14.948 1.00 98.25 87 ILE A O 1
ATOM 656 N N . MET A 1 88 ? -19.809 -2.608 16.169 1.00 98.25 88 MET A N 1
ATOM 657 C CA . MET A 1 88 ? -19.339 -3.880 15.634 1.00 98.25 88 MET A CA 1
ATOM 658 C C . MET A 1 88 ? -19.253 -4.902 16.762 1.00 98.25 88 MET A C 1
ATOM 660 O O . MET A 1 88 ? -18.811 -4.577 17.858 1.00 98.25 88 MET A O 1
ATOM 664 N N . VAL A 1 89 ? -19.658 -6.140 16.500 1.00 98.00 89 VAL A N 1
ATOM 665 C CA . VAL A 1 89 ? -19.473 -7.258 17.429 1.00 98.00 89 VAL A CA 1
ATOM 666 C C . VAL A 1 89 ? -18.462 -8.219 16.829 1.00 98.00 89 VAL A C 1
ATOM 668 O O . VAL A 1 89 ? -18.656 -8.703 15.713 1.00 98.00 89 VAL A O 1
ATOM 671 N N . VAL A 1 90 ? -17.384 -8.482 17.565 1.00 96.38 90 VAL A N 1
ATOM 672 C CA . VAL A 1 90 ? -16.288 -9.364 17.141 1.00 96.38 90 VAL A CA 1
ATOM 673 C C . VAL A 1 90 ? -15.902 -10.262 18.310 1.00 96.38 90 VAL A C 1
ATOM 675 O O . VAL A 1 90 ? -15.554 -9.776 19.387 1.00 96.38 90 VAL A O 1
ATOM 678 N N . GLY A 1 91 ? -15.976 -11.581 18.119 1.00 90.06 91 GLY A N 1
ATOM 679 C CA . GLY A 1 91 ? -15.660 -12.552 19.174 1.00 90.06 91 GLY A CA 1
ATOM 680 C C . GLY A 1 91 ? -16.496 -12.362 20.449 1.00 90.06 91 GLY A C 1
ATOM 681 O O . GLY A 1 91 ? -15.970 -12.483 21.556 1.00 90.06 91 GLY A O 1
ATOM 682 N N . GLY A 1 92 ? -17.773 -12.007 20.297 1.00 93.06 92 GLY A N 1
ATOM 683 C CA . GLY A 1 92 ? -18.727 -11.733 21.369 1.00 93.06 92 GLY A CA 1
ATOM 684 C C . GLY A 1 92 ? -18.519 -10.415 22.122 1.00 93.06 92 GLY A C 1
ATOM 685 O O . GLY A 1 92 ? -19.233 -10.165 23.094 1.00 93.06 92 GLY A O 1
ATOM 686 N N . GLN A 1 93 ? -17.558 -9.579 21.721 1.00 96.31 93 GLN A N 1
ATOM 687 C CA . GLN A 1 93 ? -17.337 -8.261 22.318 1.00 96.31 93 GLN A CA 1
ATOM 688 C C . GLN A 1 93 ? -18.019 -7.184 21.484 1.00 96.31 93 GLN A C 1
ATOM 690 O O . GLN A 1 93 ? -17.823 -7.131 20.275 1.00 96.31 93 GLN A O 1
ATOM 695 N N . GLU A 1 94 ? -18.801 -6.326 22.137 1.00 97.88 94 GLU A N 1
ATOM 696 C CA . GLU A 1 94 ? -19.375 -5.130 21.523 1.00 97.88 94 GLU A CA 1
ATOM 697 C C . GLU A 1 94 ? -18.328 -4.011 21.505 1.00 97.88 94 GLU A C 1
ATOM 699 O O . GLU A 1 94 ? -17.789 -3.630 22.548 1.00 97.88 94 GLU A O 1
ATOM 704 N N . ILE A 1 95 ? -18.028 -3.509 20.309 1.00 98.50 95 ILE A N 1
ATOM 705 C CA . ILE A 1 95 ? -17.040 -2.467 20.052 1.00 98.50 95 ILE A CA 1
ATOM 706 C C . ILE A 1 95 ? -17.744 -1.249 19.473 1.00 98.50 95 ILE A C 1
ATOM 708 O O . ILE A 1 95 ? -18.461 -1.334 18.473 1.00 98.50 95 ILE A O 1
ATOM 712 N N . VAL A 1 96 ? -17.482 -0.097 20.082 1.00 98.50 96 VAL A N 1
ATOM 713 C CA . VAL A 1 96 ? -17.855 1.201 19.536 1.00 98.50 96 VAL A CA 1
ATOM 714 C C . VAL A 1 96 ? -16.879 1.548 18.422 1.00 98.50 96 VAL A C 1
ATOM 716 O O . VAL A 1 96 ? -15.678 1.690 18.662 1.00 98.50 96 VAL A O 1
ATOM 719 N N . ILE A 1 97 ? -17.413 1.696 17.214 1.00 98.12 97 ILE A N 1
ATOM 720 C CA . ILE A 1 97 ? -16.720 2.235 16.048 1.00 98.12 97 ILE A CA 1
ATOM 721 C C . ILE A 1 97 ? -16.986 3.743 16.057 1.00 98.12 97 ILE A C 1
ATOM 723 O O . ILE A 1 97 ? -18.126 4.141 15.810 1.00 98.12 97 ILE A O 1
ATOM 727 N N . PRO A 1 98 ? -16.002 4.595 16.396 1.00 95.94 98 PRO A N 1
ATOM 728 C CA . PRO A 1 98 ? -16.234 6.030 16.502 1.00 95.94 98 PRO A CA 1
ATOM 729 C C . PRO A 1 98 ? -16.700 6.649 15.188 1.00 95.94 98 PRO A C 1
ATOM 731 O O . PRO A 1 98 ? -16.350 6.188 14.104 1.00 95.94 98 PRO A O 1
ATOM 734 N N . SER A 1 99 ? -17.423 7.761 15.279 1.00 91.50 99 SER A N 1
ATOM 735 C CA . SER A 1 99 ? -17.539 8.660 14.129 1.00 91.50 99 SER A CA 1
ATOM 736 C C . SER A 1 99 ? -16.156 9.208 13.770 1.00 91.50 99 SER A C 1
ATOM 738 O O . SER A 1 99 ? -15.308 9.345 14.653 1.00 91.50 99 SER A O 1
ATOM 740 N N . ASN A 1 100 ? -15.952 9.542 12.495 1.00 88.25 100 ASN A N 1
ATOM 741 C CA . ASN A 1 100 ? -14.698 10.017 11.895 1.00 88.25 100 ASN A CA 1
ATOM 742 C C . ASN A 1 100 ? -13.586 8.972 11.745 1.00 88.25 100 ASN A C 1
ATOM 744 O O . ASN A 1 100 ? -12.524 9.306 11.223 1.00 88.25 100 ASN A O 1
ATOM 748 N N . ILE A 1 101 ? -13.817 7.721 12.155 1.00 90.94 101 ILE A N 1
ATOM 749 C CA . ILE A 1 101 ? -12.857 6.647 11.910 1.00 90.94 101 ILE A CA 1
ATOM 750 C C . ILE A 1 101 ? -12.846 6.257 10.432 1.00 90.94 101 ILE A C 1
ATOM 752 O O . ILE A 1 101 ? -13.865 6.312 9.741 1.00 90.94 101 ILE A O 1
ATOM 756 N N . VAL A 1 102 ? -11.685 5.811 9.972 1.00 90.38 102 VAL A N 1
ATOM 757 C CA . VAL A 1 102 ? -11.499 5.202 8.658 1.00 90.38 102 VAL A CA 1
ATOM 758 C C . VAL A 1 102 ? -11.168 3.732 8.869 1.00 90.38 102 VAL A C 1
ATOM 760 O O . VAL A 1 102 ? -10.263 3.403 9.638 1.00 90.38 102 VAL A O 1
ATOM 763 N N . LEU A 1 103 ? -11.918 2.869 8.193 1.00 93.50 103 LEU A N 1
ATOM 764 C CA . LEU A 1 103 ? -11.709 1.432 8.153 1.00 93.50 103 LEU A CA 1
ATOM 765 C C . LEU A 1 103 ? -10.606 1.122 7.145 1.00 93.50 103 LEU A C 1
ATOM 767 O O . LEU A 1 103 ? -10.662 1.558 5.993 1.00 93.50 103 LEU A O 1
ATOM 771 N N . GLU A 1 104 ? -9.624 0.351 7.582 1.00 91.19 104 GLU A N 1
ATOM 772 C CA . GLU A 1 104 ? -8.503 -0.070 6.758 1.00 91.19 104 GLU A CA 1
ATOM 773 C C . GLU A 1 104 ? -8.769 -1.429 6.120 1.00 91.19 104 GLU A C 1
ATOM 775 O O . GLU A 1 104 ? -9.309 -2.344 6.745 1.00 91.19 104 GLU A O 1
ATOM 780 N N . MET A 1 105 ? -8.355 -1.573 4.869 1.00 89.94 105 MET A N 1
ATOM 781 C CA . MET A 1 105 ? -8.384 -2.815 4.099 1.00 89.94 105 MET A CA 1
ATOM 782 C C . MET A 1 105 ? -7.053 -2.940 3.342 1.00 89.94 105 MET A C 1
ATOM 784 O O . MET A 1 105 ? -6.288 -1.975 3.302 1.00 89.94 105 MET A O 1
ATOM 788 N N . PRO A 1 106 ? -6.719 -4.093 2.730 1.00 83.75 106 PRO A N 1
ATOM 789 C CA . PRO A 1 106 ? -5.393 -4.313 2.141 1.00 83.75 106 PRO A CA 1
ATOM 790 C C . PRO A 1 106 ? -4.893 -3.228 1.168 1.00 83.75 106 PRO A C 1
ATOM 792 O O . PRO A 1 106 ? -3.687 -3.031 1.024 1.00 83.75 106 PRO A O 1
ATOM 795 N N . ALA A 1 107 ? -5.787 -2.520 0.484 1.00 83.00 107 ALA A N 1
ATOM 796 C CA . ALA A 1 107 ? -5.439 -1.470 -0.472 1.00 83.00 107 ALA A CA 1
ATOM 797 C C . ALA A 1 107 ? -6.506 -0.372 -0.556 1.00 83.00 107 ALA A C 1
ATOM 799 O O . ALA A 1 107 ? -6.655 0.276 -1.584 1.00 83.00 107 ALA A O 1
ATOM 800 N N . ASN A 1 108 ? -7.294 -0.196 0.505 1.00 85.94 108 ASN A N 1
ATOM 801 C CA . ASN A 1 108 ? -8.365 0.786 0.500 1.00 85.94 108 ASN A CA 1
ATOM 802 C C . ASN A 1 108 ? -8.630 1.308 1.915 1.00 85.94 108 ASN A C 1
ATOM 804 O O . ASN A 1 108 ? -8.450 0.592 2.904 1.00 85.94 108 ASN A O 1
ATOM 808 N N . PHE A 1 109 ? -9.095 2.547 1.980 1.00 87.31 109 PHE A N 1
ATOM 809 C CA . PHE A 1 109 ? -9.468 3.261 3.188 1.00 87.31 109 PHE A CA 1
ATOM 810 C C . PHE A 1 109 ? -10.876 3.799 2.989 1.00 87.31 109 PHE A C 1
ATOM 812 O O . PHE A 1 109 ? -11.103 4.611 2.098 1.00 87.31 109 PHE A O 1
ATOM 819 N N . LEU A 1 110 ? -11.827 3.345 3.802 1.00 90.56 110 LEU A N 1
ATOM 820 C CA . LEU A 1 110 ? -13.225 3.754 3.668 1.00 90.56 110 LEU A CA 1
ATOM 821 C C . LEU A 1 110 ? -13.787 4.207 5.005 1.00 90.56 110 LEU A C 1
ATOM 823 O O . LEU A 1 110 ? -13.532 3.603 6.047 1.00 90.56 110 LEU A O 1
ATOM 827 N N . THR A 1 111 ? -14.639 5.223 4.978 1.00 92.00 111 THR A N 1
ATOM 828 C CA . THR A 1 111 ? -15.534 5.487 6.108 1.00 92.00 111 THR A CA 1
ATOM 829 C C . THR A 1 111 ? -16.477 4.294 6.329 1.00 92.00 111 THR A C 1
ATOM 831 O O . THR A 1 111 ? -16.768 3.542 5.388 1.00 92.00 111 THR A O 1
ATOM 834 N N . PRO A 1 112 ? -17.042 4.117 7.539 1.00 94.38 112 PRO A N 1
ATOM 835 C CA . PRO A 1 112 ? -18.065 3.102 7.774 1.00 94.38 112 PRO A CA 1
ATOM 836 C C . PRO A 1 112 ? -19.233 3.179 6.783 1.00 94.38 112 PRO A C 1
ATOM 838 O O . PRO A 1 112 ? -19.735 2.151 6.335 1.00 94.38 112 PRO A O 1
ATOM 841 N N . VAL A 1 113 ? -19.655 4.381 6.384 1.00 93.44 113 VAL A N 1
ATOM 842 C CA . VAL A 1 113 ? -20.762 4.547 5.432 1.00 93.44 113 VAL A CA 1
ATOM 843 C C . VAL A 1 113 ? -20.372 4.123 4.021 1.00 93.44 113 VAL A C 1
ATOM 845 O O . VAL A 1 113 ? -21.131 3.395 3.381 1.00 93.44 113 VAL A O 1
ATOM 848 N N . GLU A 1 114 ? -19.203 4.532 3.528 1.00 93.06 114 GLU A N 1
ATOM 849 C CA . GLU A 1 114 ? -18.712 4.096 2.215 1.00 93.06 114 GLU A CA 1
ATOM 850 C C . GLU A 1 114 ? -18.531 2.583 2.163 1.00 93.06 114 GLU A C 1
ATOM 852 O O . GLU A 1 114 ? -18.934 1.955 1.188 1.00 93.06 114 GLU A O 1
ATOM 857 N N . PHE A 1 115 ? -18.024 1.984 3.239 1.00 93.62 115 PHE A N 1
ATOM 858 C CA . PHE A 1 115 ? -17.871 0.539 3.357 1.00 93.62 115 PHE A CA 1
ATOM 859 C C . PHE A 1 115 ? -19.201 -0.224 3.212 1.00 93.62 115 PHE A C 1
ATOM 861 O O . PHE A 1 115 ? -19.233 -1.291 2.594 1.00 93.62 115 PHE A O 1
ATOM 868 N N . PHE A 1 116 ? -20.309 0.317 3.734 1.00 93.81 116 PHE A N 1
ATOM 869 C CA . PHE A 1 116 ? -21.650 -0.244 3.519 1.00 93.81 116 PHE A CA 1
ATOM 870 C C . PHE A 1 116 ? -22.158 0.036 2.102 1.00 93.81 116 PHE A C 1
ATOM 872 O O . PHE A 1 116 ? -22.734 -0.845 1.466 1.00 93.81 116 PHE A O 1
ATOM 879 N N . ASN A 1 117 ? -21.954 1.248 1.584 1.00 91.75 117 ASN A N 1
ATOM 880 C CA . ASN A 1 117 ? -22.416 1.636 0.248 1.00 91.75 117 ASN A CA 1
ATOM 881 C C . ASN A 1 117 ? -21.732 0.836 -0.868 1.00 91.75 117 ASN A C 1
ATOM 883 O O . ASN A 1 117 ? -22.376 0.509 -1.861 1.00 91.75 117 ASN A O 1
ATOM 887 N N . GLN A 1 118 ? -20.454 0.507 -0.691 1.00 89.56 118 GLN A N 1
ATOM 888 C CA . GLN A 1 118 ? -19.648 -0.265 -1.636 1.00 89.56 118 GLN A CA 1
ATOM 889 C C . GLN A 1 118 ? -19.772 -1.785 -1.440 1.00 89.56 118 GLN A C 1
ATOM 891 O O . GLN A 1 118 ? -19.109 -2.546 -2.143 1.00 89.56 118 GLN A O 1
ATOM 896 N N . ALA A 1 119 ? -20.602 -2.254 -0.499 1.00 88.25 119 ALA A N 1
ATOM 897 C CA . ALA A 1 119 ? -20.847 -3.681 -0.330 1.00 88.25 119 ALA A CA 1
ATOM 898 C C . ALA A 1 119 ? -21.468 -4.289 -1.607 1.00 88.25 119 ALA A C 1
ATOM 900 O O . ALA A 1 119 ? -22.312 -3.655 -2.245 1.00 88.25 119 ALA A O 1
ATOM 901 N N . PRO A 1 120 ? -21.097 -5.521 -1.993 1.00 81.31 120 PRO A N 1
ATOM 902 C CA . PRO A 1 120 ? -21.543 -6.105 -3.252 1.00 81.31 120 PRO A CA 1
ATOM 903 C C . PRO A 1 120 ? -23.032 -6.495 -3.242 1.00 81.31 120 PRO A C 1
ATOM 905 O O . PRO A 1 120 ? -23.625 -6.841 -2.215 1.00 81.31 120 PRO A O 1
ATOM 908 N N . GLY A 1 121 ? -23.642 -6.494 -4.431 1.00 78.38 121 GLY A N 1
ATOM 909 C CA . GLY A 1 121 ? -24.979 -7.044 -4.666 1.00 78.38 121 GLY A CA 1
ATOM 910 C C . GLY A 1 121 ? -26.085 -6.401 -3.823 1.00 78.38 121 GLY A C 1
ATOM 911 O O . GLY A 1 121 ? -26.215 -5.183 -3.751 1.00 78.38 121 GLY A O 1
ATOM 912 N N . THR A 1 122 ? -26.925 -7.228 -3.196 1.00 83.25 122 THR A N 1
ATOM 913 C CA . THR A 1 122 ? -28.063 -6.763 -2.381 1.00 83.25 122 THR A CA 1
ATOM 914 C C . THR A 1 122 ? -27.664 -6.171 -1.029 1.00 83.25 122 THR A C 1
ATOM 916 O O . THR A 1 122 ? -28.540 -5.703 -0.306 1.00 83.25 122 THR A O 1
ATOM 919 N N . CYS A 1 123 ? -26.379 -6.213 -0.660 1.00 87.19 123 CYS A N 1
ATOM 920 C CA . CYS A 1 123 ? -25.893 -5.621 0.585 1.00 87.19 123 CYS A CA 1
ATOM 921 C C . CYS A 1 123 ? -25.682 -4.109 0.488 1.00 87.19 123 CYS A C 1
ATOM 923 O O . CYS A 1 123 ? -25.788 -3.430 1.510 1.00 87.19 123 CYS A O 1
ATOM 925 N N . ALA A 1 124 ? -25.426 -3.591 -0.719 1.00 88.69 124 ALA A N 1
ATOM 926 C CA . ALA A 1 124 ? -25.072 -2.198 -0.973 1.00 88.69 124 ALA A CA 1
ATOM 927 C C . ALA A 1 124 ? -26.000 -1.205 -0.248 1.00 88.69 124 ALA A C 1
ATOM 929 O O . ALA A 1 124 ? -27.201 -1.138 -0.517 1.00 88.69 124 ALA A O 1
ATOM 930 N N . GLY A 1 125 ? -25.434 -0.439 0.686 1.00 87.88 125 GLY A N 1
ATOM 931 C CA . GLY A 1 125 ? -26.118 0.605 1.455 1.00 87.88 125 GLY A CA 1
ATOM 932 C C . GLY A 1 125 ? -27.122 0.107 2.504 1.00 87.88 125 GLY A C 1
ATOM 933 O O . GLY A 1 125 ? -27.769 0.928 3.154 1.00 87.88 125 GLY A O 1
ATOM 934 N N . VAL A 1 126 ? -27.272 -1.211 2.688 1.00 90.06 126 VAL A N 1
ATOM 935 C CA . VAL A 1 126 ? -28.241 -1.814 3.624 1.00 90.06 126 VAL A CA 1
ATOM 936 C C . VAL A 1 126 ? -27.541 -2.562 4.758 1.00 90.06 126 VAL A C 1
ATOM 938 O O . VAL A 1 126 ? -27.905 -2.396 5.920 1.00 90.06 126 VAL A O 1
ATOM 941 N N . GLN A 1 127 ? -26.549 -3.390 4.433 1.00 92.25 127 GLN A N 1
ATOM 942 C CA . GLN A 1 127 ? -25.816 -4.242 5.372 1.00 92.25 127 GLN A CA 1
ATOM 943 C C . GLN A 1 127 ? -24.329 -4.258 5.010 1.00 92.25 127 GLN A C 1
ATOM 945 O O . GLN A 1 127 ? -23.950 -3.885 3.903 1.00 92.25 127 GLN A O 1
ATOM 950 N N . SER A 1 128 ? -23.482 -4.715 5.932 1.00 91.69 128 SER A N 1
ATOM 951 C CA . SER A 1 128 ? -22.031 -4.705 5.720 1.00 91.69 128 SER A CA 1
ATOM 952 C C . SER A 1 128 ? -21.577 -5.705 4.644 1.00 91.69 128 SER A C 1
ATOM 954 O O . SER A 1 128 ? -20.535 -5.530 4.019 1.00 91.69 128 SER A O 1
ATOM 956 N N . GLY A 1 129 ? -22.349 -6.772 4.425 1.00 89.00 129 GLY A N 1
ATOM 957 C CA . GLY A 1 129 ? -22.011 -7.883 3.537 1.00 89.00 129 GLY A CA 1
ATOM 958 C C . GLY A 1 129 ? -20.877 -8.777 4.046 1.00 89.00 129 GLY A C 1
ATOM 959 O O . GLY A 1 129 ? -20.457 -9.666 3.317 1.00 89.00 129 GLY A O 1
ATOM 960 N N . LEU A 1 130 ? -20.370 -8.549 5.263 1.00 90.19 130 LEU A N 1
ATOM 961 C CA . LEU A 1 130 ? -19.295 -9.335 5.878 1.00 90.19 130 LEU A CA 1
ATOM 962 C C . LEU A 1 130 ? -19.666 -9.911 7.242 1.00 90.19 130 LEU A C 1
ATOM 964 O O . LEU A 1 130 ? -18.972 -10.801 7.730 1.00 90.19 130 LEU A O 1
ATOM 968 N N . ALA A 1 131 ? -20.712 -9.412 7.890 1.00 92.19 131 ALA A N 1
ATOM 969 C CA . ALA A 1 131 ? -21.061 -9.869 9.221 1.00 92.19 131 ALA A CA 1
ATOM 970 C C . ALA A 1 131 ? -21.858 -11.178 9.167 1.00 92.19 131 ALA A C 1
ATOM 972 O O . ALA A 1 131 ? -22.685 -11.380 8.282 1.00 92.19 131 ALA A O 1
ATOM 973 N N . ALA A 1 132 ? -21.686 -12.052 10.159 1.00 91.06 132 ALA A N 1
ATOM 974 C CA . ALA A 1 132 ? -22.466 -13.289 10.261 1.00 91.06 132 ALA A CA 1
ATOM 975 C C . ALA A 1 132 ? -23.985 -13.034 10.375 1.00 91.06 132 ALA A C 1
ATOM 977 O O . ALA A 1 132 ? -24.791 -13.866 9.955 1.00 91.06 132 ALA A O 1
ATOM 978 N N . ALA A 1 133 ? -24.379 -11.887 10.937 1.00 92.12 133 ALA A N 1
ATOM 979 C CA . ALA A 1 133 ? -25.764 -11.433 11.021 1.00 92.12 133 ALA A CA 1
ATOM 980 C C . ALA A 1 133 ? -26.323 -10.878 9.695 1.00 92.12 133 ALA A C 1
ATOM 982 O O . ALA A 1 133 ? -27.533 -10.638 9.602 1.00 92.12 133 ALA A O 1
ATOM 983 N N . ASP A 1 134 ? -25.487 -10.676 8.672 1.00 91.12 134 ASP A N 1
ATOM 984 C CA . ASP A 1 134 ? -25.952 -10.175 7.386 1.00 91.12 134 ASP A CA 1
ATOM 985 C C . ASP A 1 134 ? -26.804 -11.221 6.651 1.00 91.12 134 ASP A C 1
ATOM 987 O O . ASP A 1 134 ? -26.591 -12.435 6.701 1.00 91.12 134 ASP A O 1
ATOM 991 N N . THR A 1 135 ? -27.860 -10.742 5.996 1.00 88.62 135 THR A N 1
ATOM 992 C CA . THR A 1 135 ? -28.842 -11.593 5.304 1.00 88.62 135 THR A CA 1
ATOM 993 C C . THR A 1 135 ? -28.717 -11.523 3.789 1.00 88.62 135 THR A C 1
ATOM 995 O O . THR A 1 135 ? -29.183 -12.429 3.099 1.00 88.62 135 THR A O 1
ATOM 998 N N . CYS A 1 136 ? -28.083 -10.462 3.292 1.00 81.25 136 CYS A N 1
ATOM 999 C CA . CYS A 1 136 ? -27.879 -10.161 1.881 1.00 81.25 136 CYS A CA 1
ATOM 1000 C C . CYS A 1 136 ? -26.721 -10.951 1.242 1.00 81.25 136 CYS A C 1
ATOM 1002 O O . CYS A 1 136 ? -26.767 -11.203 0.041 1.00 81.25 136 CYS A O 1
ATOM 1004 N N . ASP A 1 137 ? -25.728 -11.367 2.032 1.00 66.81 137 ASP A N 1
ATOM 1005 C CA . ASP A 1 137 ? -24.623 -12.231 1.620 1.00 66.81 137 ASP A CA 1
ATOM 1006 C C . ASP A 1 137 ? -24.299 -13.200 2.763 1.00 66.81 137 ASP A C 1
ATOM 1008 O O . ASP A 1 137 ? -24.212 -12.808 3.923 1.00 66.81 137 ASP A O 1
ATOM 1012 N N . ARG A 1 138 ? -24.198 -14.490 2.443 1.00 60.62 138 ARG A N 1
ATOM 1013 C CA . ARG A 1 138 ? -23.958 -15.575 3.410 1.00 60.62 138 ARG A CA 1
ATOM 1014 C C . ARG A 1 138 ? -22.757 -16.438 3.042 1.00 60.62 138 ARG A C 1
ATOM 1016 O O . ARG A 1 138 ? -22.558 -17.480 3.664 1.00 60.62 138 ARG A O 1
ATOM 1023 N N . ALA A 1 139 ? -22.011 -16.071 2.001 1.00 60.25 139 ALA A N 1
ATOM 1024 C CA . ALA A 1 139 ? -20.967 -16.936 1.472 1.00 60.25 139 ALA A CA 1
ATOM 1025 C C . ALA A 1 139 ? -19.716 -16.957 2.367 1.00 60.25 139 ALA A C 1
ATOM 1027 O O . ALA A 1 139 ? -19.155 -18.033 2.574 1.00 60.25 139 ALA A O 1
ATOM 1028 N N . VAL A 1 140 ? -19.299 -15.808 2.917 1.00 68.94 140 VAL A N 1
ATOM 1029 C CA . VAL A 1 140 ? -18.070 -15.672 3.720 1.00 68.94 140 VAL A CA 1
ATOM 1030 C C . VAL A 1 140 ? -18.250 -14.592 4.791 1.00 68.94 140 VAL A C 1
ATOM 1032 O O . VAL A 1 140 ? -18.716 -13.496 4.493 1.00 68.94 140 VAL A O 1
ATOM 1035 N N . THR A 1 141 ? -17.869 -14.892 6.037 1.00 80.56 141 THR A N 1
ATOM 1036 C CA . THR A 1 141 ? -17.813 -13.907 7.131 1.00 80.56 141 THR A CA 1
ATOM 1037 C C . THR A 1 141 ? -16.457 -13.203 7.118 1.00 80.56 141 THR A C 1
ATOM 1039 O O . THR A 1 141 ? -15.423 -13.863 7.024 1.00 80.56 141 THR A O 1
ATOM 1042 N N . GLY A 1 142 ? -16.455 -11.876 7.215 1.00 89.19 142 GLY A N 1
ATOM 1043 C CA . GLY A 1 142 ? -15.237 -11.081 7.328 1.00 89.19 142 GLY A CA 1
ATOM 1044 C C . GLY A 1 142 ? -14.558 -11.239 8.686 1.00 89.19 142 GLY A C 1
ATOM 1045 O O . GLY A 1 142 ? -15.177 -11.637 9.676 1.00 89.19 142 GLY A O 1
ATOM 1046 N N . VAL A 1 143 ? -13.276 -10.900 8.720 1.00 91.38 143 VAL A N 1
ATOM 1047 C CA . VAL A 1 143 ? -12.435 -10.882 9.916 1.00 91.38 143 VAL A CA 1
ATOM 1048 C C . VAL A 1 143 ? -12.069 -9.434 10.208 1.00 91.38 143 VAL A C 1
ATOM 1050 O O . VAL A 1 143 ? -11.713 -8.686 9.300 1.00 91.38 143 VAL A O 1
ATOM 1053 N N . ALA A 1 144 ? -12.153 -9.043 11.474 1.00 94.56 144 ALA A N 1
ATOM 1054 C CA . ALA A 1 144 ? -11.684 -7.752 11.945 1.00 94.56 144 ALA A CA 1
ATOM 1055 C C . ALA A 1 144 ? -10.465 -7.937 12.852 1.00 94.56 144 ALA A C 1
ATOM 1057 O O . ALA A 1 144 ? -10.454 -8.819 13.714 1.00 94.56 144 ALA A O 1
ATOM 1058 N N . THR A 1 145 ? -9.467 -7.078 12.666 1.00 95.19 145 THR A N 1
ATOM 1059 C CA . THR A 1 145 ? -8.365 -6.839 13.602 1.00 95.19 145 THR A CA 1
ATOM 1060 C C . THR A 1 145 ? -8.501 -5.408 14.101 1.00 95.19 145 THR A C 1
ATOM 1062 O O . THR A 1 145 ? -8.453 -4.472 13.309 1.00 95.19 145 THR A O 1
ATOM 1065 N N . ILE A 1 146 ? -8.727 -5.237 15.399 1.00 96.88 146 ILE A N 1
ATOM 1066 C CA . ILE A 1 146 ? -9.063 -3.954 16.014 1.00 96.88 146 ILE A CA 1
ATOM 1067 C C . ILE A 1 146 ? -8.082 -3.679 17.147 1.00 96.88 146 ILE A C 1
ATOM 1069 O O . ILE A 1 146 ? -7.938 -4.496 18.065 1.00 96.88 146 ILE A O 1
ATOM 1073 N N . LEU A 1 147 ? -7.459 -2.503 17.109 1.00 96.31 147 LEU A N 1
ATOM 1074 C CA . LEU A 1 147 ? -6.796 -1.925 18.271 1.00 96.31 147 LEU A CA 1
ATOM 1075 C C . LEU A 1 147 ? -7.778 -0.960 18.933 1.00 96.31 147 LEU A C 1
ATOM 1077 O O . LEU A 1 147 ? -8.283 -0.019 18.316 1.00 96.31 147 LEU A O 1
ATOM 1081 N N . ALA A 1 148 ? -8.082 -1.222 20.199 1.00 97.12 148 ALA A N 1
ATOM 1082 C CA . ALA A 1 148 ? -9.070 -0.480 20.965 1.00 97.12 148 ALA A CA 1
ATOM 1083 C C . ALA A 1 148 ? -8.599 -0.271 22.400 1.00 97.12 148 ALA A C 1
ATOM 1085 O O . ALA A 1 148 ? -7.795 -1.046 22.919 1.00 97.12 148 ALA A O 1
ATOM 1086 N N . ASN A 1 149 ? -9.175 0.729 23.058 1.00 96.06 149 ASN A N 1
ATOM 1087 C CA . ASN A 1 149 ? -9.052 0.911 24.498 1.00 96.06 149 ASN A CA 1
ATOM 1088 C C . ASN A 1 149 ? -10.393 0.629 25.173 1.00 96.06 149 ASN A C 1
ATOM 1090 O O . ASN A 1 149 ? -11.458 1.015 24.682 1.00 96.06 149 ASN A O 1
ATOM 1094 N N . ARG A 1 150 ? -10.341 -0.045 26.321 1.00 95.75 150 ARG A N 1
ATOM 1095 C CA . ARG A 1 150 ? -11.467 -0.135 27.243 1.00 95.75 150 ARG A CA 1
ATOM 1096 C C . ARG A 1 150 ? -11.488 1.129 28.088 1.00 95.75 150 ARG A C 1
ATOM 1098 O O . ARG A 1 150 ? -10.563 1.368 28.860 1.00 95.75 150 ARG A O 1
ATOM 1105 N N . ALA A 1 151 ? -12.539 1.920 27.931 1.00 91.50 151 ALA A N 1
ATOM 1106 C CA . ALA A 1 151 ? -12.776 3.122 28.709 1.00 91.50 151 ALA A CA 1
ATOM 1107 C C . ALA A 1 151 ? -13.124 2.782 30.177 1.00 91.50 151 ALA A C 1
ATOM 1109 O O . ALA A 1 151 ? -13.586 1.670 30.454 1.00 91.50 151 ALA A O 1
ATOM 1110 N N . PRO A 1 152 ? -12.981 3.741 31.115 1.00 86.00 152 PRO A N 1
ATOM 1111 C CA . PRO A 1 152 ? -13.330 3.554 32.530 1.00 86.00 152 PRO A CA 1
ATOM 1112 C C . PRO A 1 152 ? -14.785 3.128 32.777 1.00 86.00 152 PRO A C 1
ATOM 1114 O O . PRO A 1 152 ? -15.104 2.538 33.806 1.00 86.00 152 PRO A O 1
ATOM 1117 N N . ASP A 1 153 ? -15.687 3.446 31.843 1.00 87.44 153 ASP A N 1
ATOM 1118 C CA . ASP A 1 153 ? -17.104 3.063 31.883 1.00 87.44 153 ASP A CA 1
ATOM 1119 C C . ASP A 1 153 ? -17.375 1.651 31.320 1.00 87.44 153 ASP A C 1
ATOM 1121 O O . ASP A 1 153 ? -18.526 1.216 31.247 1.00 87.44 153 ASP A O 1
ATOM 1125 N N . GLY A 1 154 ? -16.321 0.927 30.935 1.00 91.00 154 GLY A N 1
ATOM 1126 C CA . GLY A 1 154 ? -16.357 -0.442 30.431 1.00 91.00 154 GLY A CA 1
ATOM 1127 C C . GLY A 1 154 ? -16.536 -0.569 28.917 1.00 91.00 154 GLY A C 1
ATOM 1128 O O . GLY A 1 154 ? -16.325 -1.671 28.395 1.00 91.00 154 GLY A O 1
ATOM 1129 N N . ARG A 1 155 ? -16.877 0.516 28.202 1.00 94.62 155 ARG A N 1
ATOM 1130 C CA . ARG A 1 155 ? -17.014 0.495 26.736 1.00 94.62 155 ARG A CA 1
ATOM 1131 C C . ARG A 1 155 ? -15.672 0.218 26.071 1.00 94.62 155 ARG A C 1
ATOM 1133 O O . ARG A 1 155 ? -14.640 0.703 26.521 1.00 94.62 155 ARG A O 1
ATOM 1140 N N . ILE A 1 156 ? -15.691 -0.536 24.978 1.00 97.69 156 ILE A N 1
ATOM 1141 C CA . ILE A 1 156 ? -14.518 -0.761 24.131 1.00 97.69 156 ILE A CA 1
ATOM 1142 C C . ILE A 1 156 ? -14.635 0.172 22.935 1.00 97.69 156 ILE A C 1
ATOM 1144 O O . ILE A 1 156 ? -15.623 0.103 22.206 1.00 97.69 156 ILE A O 1
ATOM 1148 N N . ILE A 1 157 ? -13.655 1.050 22.751 1.00 97.94 157 ILE A N 1
ATOM 1149 C CA . ILE A 1 157 ? -13.668 2.077 21.708 1.00 97.94 157 ILE A CA 1
ATOM 1150 C C . ILE A 1 157 ? -12.476 1.833 20.789 1.00 97.94 157 ILE A C 1
ATOM 1152 O O . ILE A 1 157 ? -11.335 1.795 21.256 1.00 97.94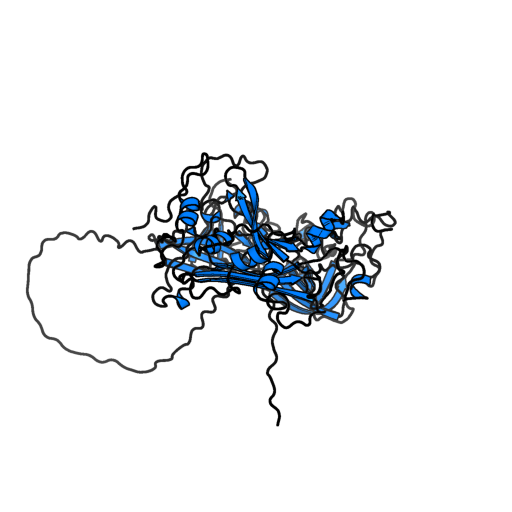 157 ILE A O 1
ATOM 1156 N N . ALA A 1 158 ? -12.742 1.637 19.500 1.00 98.06 158 ALA A N 1
ATOM 1157 C CA . ALA A 1 158 ? -11.702 1.410 18.502 1.00 98.06 158 ALA A CA 1
ATOM 1158 C C . ALA A 1 158 ? -10.919 2.695 18.189 1.00 98.06 158 ALA A C 1
ATOM 1160 O O . ALA A 1 158 ? -11.511 3.768 18.085 1.00 98.06 158 ALA A O 1
ATOM 1161 N N . GLY A 1 159 ? -9.604 2.571 18.010 1.00 94.31 159 GLY A N 1
ATOM 1162 C CA . GLY A 1 159 ? -8.757 3.611 17.412 1.00 94.31 159 GLY A CA 1
ATOM 1163 C C . GLY A 1 159 ? -8.197 3.212 16.052 1.00 94.31 159 GLY A C 1
ATOM 1164 O O . GLY A 1 159 ? -8.011 4.071 15.199 1.00 94.31 159 GLY A O 1
ATOM 1165 N N . GLU A 1 160 ? -8.050 1.910 15.804 1.00 94.38 160 GLU A N 1
ATOM 1166 C CA . GLU A 1 160 ? -7.741 1.357 14.487 1.00 94.38 160 GLU A CA 1
ATOM 1167 C C . GLU A 1 160 ? -8.611 0.134 14.212 1.00 94.38 160 GLU A C 1
ATOM 1169 O O . GLU A 1 160 ? -8.854 -0.693 15.097 1.00 94.38 160 GLU A O 1
ATOM 1174 N N . VAL A 1 161 ? -9.073 0.011 12.969 1.00 95.62 161 VAL A N 1
ATOM 1175 C CA . VAL A 1 161 ? -9.902 -1.106 12.515 1.00 95.62 161 VAL A CA 1
ATOM 1176 C C . VAL A 1 161 ? -9.404 -1.546 11.152 1.00 95.62 161 VAL A C 1
ATOM 1178 O O . VAL A 1 161 ? -9.544 -0.806 10.182 1.00 95.62 161 VAL A O 1
ATOM 1181 N N . PHE A 1 162 ? -8.889 -2.768 11.073 1.00 93.75 162 PHE A N 1
ATOM 1182 C CA . PHE A 1 162 ? -8.593 -3.422 9.811 1.00 93.75 162 PHE A CA 1
ATOM 1183 C C . PHE A 1 162 ? -9.582 -4.540 9.523 1.00 93.75 162 PHE A C 1
ATOM 1185 O O . PHE A 1 162 ? -9.847 -5.382 10.386 1.00 93.75 162 PHE A O 1
ATOM 1192 N N . LEU A 1 163 ? -10.089 -4.570 8.296 1.00 93.12 163 LEU A N 1
ATOM 1193 C CA . LEU A 1 163 ? -11.060 -5.543 7.827 1.00 93.12 163 LEU A CA 1
ATOM 1194 C C . LEU A 1 163 ? -10.483 -6.385 6.691 1.00 93.12 163 LEU A C 1
ATOM 1196 O O . LEU A 1 163 ? -9.857 -5.878 5.762 1.00 93.12 163 LEU A O 1
ATOM 1200 N N . GLU A 1 164 ? -10.769 -7.681 6.749 1.00 88.69 164 GLU A N 1
ATOM 1201 C CA . GLU A 1 164 ? -10.469 -8.667 5.710 1.00 88.69 164 GLU A CA 1
ATOM 1202 C C . GLU A 1 164 ? -11.728 -9.469 5.390 1.00 88.69 164 GLU A C 1
ATOM 1204 O O . GLU A 1 164 ? -12.589 -9.685 6.250 1.00 88.69 164 GLU A O 1
ATOM 1209 N N . ARG A 1 165 ? -11.837 -9.959 4.155 1.00 82.62 165 ARG A N 1
ATOM 1210 C CA . ARG A 1 165 ? -12.918 -10.854 3.733 1.00 82.62 165 ARG A CA 1
ATOM 1211 C C . ARG A 1 165 ? -12.344 -12.243 3.491 1.00 82.62 165 ARG A C 1
ATOM 1213 O O . ARG A 1 165 ? -12.112 -12.647 2.364 1.00 82.62 165 ARG A O 1
ATOM 1220 N N . GLY A 1 166 ? -12.134 -12.978 4.576 1.00 72.19 166 GLY A N 1
ATOM 1221 C CA . GLY A 1 166 ? -11.279 -14.160 4.517 1.00 72.19 166 GLY A CA 1
ATOM 1222 C C . GLY A 1 166 ? -9.801 -13.764 4.472 1.00 72.19 166 GLY A C 1
ATOM 1223 O O . GLY A 1 166 ? -9.459 -12.590 4.376 1.00 72.19 166 GLY A O 1
ATOM 1224 N N . GLN A 1 167 ? -8.922 -14.744 4.651 1.00 69.19 167 GLN A N 1
ATOM 1225 C CA . GLN A 1 167 ? -7.476 -14.540 4.611 1.00 69.19 167 GLN A CA 1
ATOM 1226 C C . GLN A 1 167 ? -6.851 -15.682 3.818 1.00 69.19 167 GLN A C 1
ATOM 1228 O O . GLN A 1 167 ? -6.191 -16.575 4.359 1.00 69.19 167 GLN A O 1
ATOM 1233 N N . GLU A 1 168 ? -7.128 -15.703 2.519 1.00 83.69 168 GLU A N 1
ATOM 1234 C CA . GLU A 1 168 ? -6.636 -16.740 1.636 1.00 83.69 168 GLU A CA 1
ATOM 1235 C C . GLU A 1 168 ? -5.309 -16.339 1.011 1.00 83.69 168 GLU A C 1
ATOM 1237 O O . GLU A 1 168 ? -5.159 -15.316 0.343 1.00 83.69 168 GLU A O 1
ATOM 1242 N N . SER A 1 169 ? -4.329 -17.211 1.219 1.00 88.94 169 SER A N 1
ATOM 1243 C CA . SER A 1 169 ? -3.052 -17.161 0.533 1.00 88.94 169 SER A CA 1
ATOM 1244 C C . SER A 1 169 ? -2.930 -18.385 -0.361 1.00 88.94 169 SER A C 1
ATOM 1246 O O . SER A 1 169 ? -3.197 -19.517 0.052 1.00 88.94 169 SER A O 1
ATOM 1248 N N . LEU A 1 170 ? -2.529 -18.146 -1.602 1.00 93.38 170 LEU A N 1
ATOM 1249 C CA . LEU A 1 170 ? -2.289 -19.160 -2.610 1.00 93.38 170 LEU A CA 1
ATOM 1250 C C . LEU A 1 170 ? -0.868 -18.995 -3.124 1.00 93.38 170 LEU A C 1
ATOM 1252 O O . LEU A 1 170 ? -0.502 -17.933 -3.617 1.00 93.38 170 LEU A O 1
ATOM 1256 N N . SER A 1 171 ? -0.084 -20.066 -3.076 1.00 95.88 171 SER A N 1
ATOM 1257 C CA . SER A 1 171 ? 1.220 -20.106 -3.724 1.00 95.88 171 SER A CA 1
ATOM 1258 C C . SER A 1 171 ? 1.333 -21.335 -4.611 1.00 95.88 171 SER A C 1
ATOM 1260 O O . SER A 1 171 ? 0.828 -22.409 -4.275 1.00 95.88 171 SER A O 1
ATOM 1262 N N . GLY A 1 172 ? 1.958 -21.168 -5.772 1.00 96.81 172 GLY A N 1
ATOM 1263 C CA . GLY A 1 172 ? 2.179 -22.258 -6.707 1.00 96.81 172 GLY A CA 1
ATOM 1264 C C . GLY A 1 172 ? 2.475 -21.790 -8.123 1.00 96.81 172 GLY A C 1
ATOM 1265 O O . GLY A 1 172 ? 2.670 -20.607 -8.394 1.00 96.81 172 GLY A O 1
ATOM 1266 N N . ILE A 1 173 ? 2.502 -22.757 -9.037 1.00 98.25 173 ILE A N 1
ATOM 1267 C CA . ILE A 1 173 ? 2.827 -22.538 -10.447 1.00 98.25 173 ILE A CA 1
ATOM 1268 C C . ILE A 1 173 ? 1.574 -22.180 -11.240 1.00 98.25 173 ILE A C 1
ATOM 1270 O O . ILE A 1 173 ? 0.552 -22.869 -11.144 1.00 98.25 173 ILE A O 1
ATOM 1274 N N . VAL A 1 174 ? 1.673 -21.152 -12.080 1.00 98.38 174 VAL A N 1
ATOM 1275 C CA . VAL A 1 174 ? 0.665 -20.832 -13.091 1.00 98.38 174 VAL A CA 1
ATOM 1276 C C . VAL A 1 174 ? 0.668 -21.912 -14.164 1.00 98.38 174 VAL A C 1
ATOM 1278 O O . VAL A 1 174 ? 1.667 -22.165 -14.830 1.00 98.38 174 VAL A O 1
ATOM 1281 N N . THR A 1 175 ? -0.475 -22.557 -14.346 1.00 98.25 175 THR A N 1
ATOM 1282 C CA . THR A 1 175 ? -0.636 -23.731 -15.222 1.00 98.25 175 THR A CA 1
ATOM 1283 C C . THR A 1 175 ? -1.428 -23.412 -16.480 1.00 98.25 175 THR A C 1
ATOM 1285 O O . THR A 1 175 ? -1.222 -24.045 -17.513 1.00 98.25 175 THR A O 1
ATOM 1288 N N . PHE A 1 176 ? -2.280 -22.390 -16.430 1.00 97.38 176 PHE A N 1
ATOM 1289 C CA . PHE A 1 176 ? -3.097 -21.948 -17.552 1.00 97.38 176 PHE A CA 1
ATOM 1290 C C . PHE A 1 176 ? -3.453 -20.468 -17.402 1.00 97.38 176 PHE A C 1
ATOM 1292 O O . PHE A 1 176 ? -3.646 -19.996 -16.284 1.00 97.38 176 PHE A O 1
ATOM 1299 N N . ILE A 1 177 ? -3.571 -19.750 -18.522 1.00 96.25 177 ILE A N 1
ATOM 1300 C CA . ILE A 1 177 ? -4.016 -18.353 -18.570 1.00 96.25 177 ILE A CA 1
ATOM 1301 C C . ILE A 1 177 ? -5.069 -18.215 -19.674 1.00 96.25 177 ILE A C 1
ATOM 1303 O O . ILE A 1 177 ? -4.827 -18.586 -20.824 1.00 96.25 177 ILE A O 1
ATOM 1307 N N . ASP A 1 178 ? -6.224 -17.642 -19.341 1.00 93.19 178 ASP A N 1
ATOM 1308 C CA . ASP A 1 178 ? -7.244 -17.266 -20.314 1.00 93.19 178 ASP A CA 1
ATOM 1309 C C . ASP A 1 178 ? -7.089 -15.792 -20.711 1.00 93.19 178 ASP A C 1
ATOM 1311 O O . ASP A 1 178 ? -7.670 -14.891 -20.106 1.00 93.19 178 ASP A O 1
ATOM 1315 N N . TYR A 1 179 ? -6.358 -15.540 -21.797 1.00 92.69 179 TYR A N 1
ATOM 1316 C CA . TYR A 1 179 ? -6.143 -14.192 -22.347 1.00 92.69 179 TYR A CA 1
ATOM 1317 C C . TYR A 1 179 ? -7.403 -13.540 -22.955 1.00 92.69 179 TYR A C 1
ATOM 1319 O O . TYR A 1 179 ? -7.386 -12.378 -23.364 1.00 92.69 179 TYR A O 1
ATOM 1327 N N . GLN A 1 180 ? -8.502 -14.286 -23.103 1.00 87.31 180 GLN A N 1
ATOM 1328 C CA . GLN A 1 180 ? -9.783 -13.754 -23.574 1.00 87.31 180 GLN A CA 1
ATOM 1329 C C . GLN A 1 180 ? -10.667 -13.297 -22.406 1.00 87.31 180 GLN A C 1
ATOM 1331 O O . GLN A 1 180 ? -11.511 -12.409 -22.590 1.00 87.31 180 GLN A O 1
ATOM 1336 N N . ARG A 1 181 ? -10.530 -13.930 -21.239 1.00 84.62 181 ARG A N 1
ATOM 1337 C CA . ARG A 1 181 ? -11.375 -13.709 -20.059 1.00 84.62 181 ARG A CA 1
ATOM 1338 C C . ARG A 1 181 ? -10.649 -13.044 -18.890 1.00 84.62 181 ARG A C 1
ATOM 1340 O O . ARG A 1 181 ? -11.334 -12.537 -18.011 1.00 84.62 181 ARG A O 1
ATOM 1347 N N . GLY A 1 182 ? -9.319 -12.983 -18.917 1.00 89.69 182 GLY A N 1
ATOM 1348 C CA . GLY A 1 182 ? -8.504 -12.239 -17.956 1.00 89.69 182 GLY A CA 1
ATOM 1349 C C . GLY A 1 182 ? -8.307 -12.950 -16.614 1.00 89.69 182 GLY A C 1
ATOM 1350 O O . GLY A 1 182 ? -8.205 -12.281 -15.595 1.00 89.69 182 GLY A O 1
ATOM 1351 N N . TYR A 1 183 ? -8.280 -14.286 -16.595 1.00 92.31 183 TYR A N 1
ATOM 1352 C CA . TYR A 1 183 ? -7.987 -15.081 -15.393 1.00 92.31 183 TYR A CA 1
ATOM 1353 C C . TYR A 1 183 ? -6.893 -16.109 -15.662 1.00 92.31 183 TYR A C 1
ATOM 1355 O O . TYR A 1 183 ? -6.554 -16.390 -16.814 1.00 92.31 183 TYR A O 1
ATOM 1363 N N . PHE A 1 184 ? -6.374 -16.716 -14.601 1.00 95.56 184 PHE A N 1
ATOM 1364 C CA . PHE A 1 184 ? -5.405 -17.802 -14.697 1.00 95.56 184 PHE A CA 1
ATOM 1365 C C . PHE A 1 184 ? -5.685 -18.904 -13.673 1.00 95.56 184 PHE A C 1
ATOM 1367 O O . PHE A 1 184 ? -6.547 -18.763 -12.806 1.00 95.56 184 PHE A O 1
ATOM 1374 N N . ARG A 1 185 ? -4.988 -20.034 -13.806 1.00 96.19 185 ARG A N 1
ATOM 1375 C CA . ARG A 1 185 ? -5.057 -21.164 -12.875 1.00 96.19 185 ARG A CA 1
ATOM 1376 C C . ARG A 1 185 ? -3.709 -21.443 -12.250 1.00 96.19 185 ARG A C 1
ATOM 1378 O O . ARG A 1 185 ? -2.697 -21.505 -12.952 1.00 96.19 185 ARG A O 1
ATOM 1385 N N . VAL A 1 186 ? -3.726 -21.717 -10.955 1.00 97.44 186 VAL A N 1
ATOM 1386 C CA . VAL A 1 186 ? -2.559 -22.150 -10.186 1.00 97.44 186 VAL A CA 1
ATOM 1387 C C . VAL A 1 186 ? -2.723 -23.616 -9.814 1.00 97.44 186 VAL A C 1
ATOM 1389 O O . VAL A 1 186 ? -3.799 -24.024 -9.377 1.00 97.44 186 VAL A O 1
ATOM 1392 N N . ALA A 1 187 ? -1.656 -24.398 -9.990 1.00 95.56 187 ALA A N 1
ATOM 1393 C CA . ALA A 1 187 ? -1.612 -25.823 -9.653 1.00 95.56 187 ALA A CA 1
ATOM 1394 C C . ALA A 1 187 ? -2.737 -26.671 -10.302 1.00 95.56 187 ALA A C 1
ATOM 1396 O O . ALA A 1 187 ? -3.257 -27.602 -9.688 1.00 95.56 187 ALA A O 1
ATOM 1397 N N . GLY A 1 188 ? -3.133 -26.330 -11.533 1.00 94.62 188 GLY A N 1
ATOM 1398 C CA . GLY A 1 188 ? -4.061 -27.103 -12.363 1.00 94.62 188 GLY A CA 1
ATOM 1399 C C . GLY A 1 188 ? -3.363 -27.962 -13.417 1.00 94.62 188 GLY A C 1
ATOM 1400 O O . GLY A 1 188 ? -2.167 -28.244 -13.332 1.00 94.62 188 GLY A O 1
ATOM 1401 N N . ASP A 1 189 ? -4.119 -28.371 -14.433 1.00 96.75 189 ASP A N 1
ATOM 1402 C CA . ASP A 1 189 ? -3.580 -29.120 -15.565 1.00 96.75 189 ASP A CA 1
ATOM 1403 C C . ASP A 1 189 ? -2.803 -28.181 -16.502 1.00 96.75 189 ASP A C 1
ATOM 1405 O O . ASP A 1 189 ? -3.307 -27.146 -16.943 1.00 96.75 189 ASP A O 1
ATOM 1409 N N . LEU A 1 190 ? -1.560 -28.537 -16.834 1.00 96.50 190 LEU A N 1
ATOM 1410 C CA . LEU A 1 190 ? -0.695 -27.685 -17.651 1.00 96.50 190 LEU A CA 1
ATOM 1411 C C . LEU A 1 190 ? -1.302 -27.416 -19.038 1.00 96.50 190 LEU A C 1
ATOM 1413 O O . LEU A 1 190 ? -1.543 -28.334 -19.821 1.00 96.50 190 LEU A O 1
ATOM 1417 N N . GLY A 1 191 ? -1.490 -26.136 -19.359 1.00 93.50 191 GLY A N 1
ATOM 1418 C CA . GLY A 1 191 ? -2.017 -25.663 -20.637 1.00 93.50 191 GLY A CA 1
ATOM 1419 C C . GLY A 1 191 ? -3.524 -25.862 -20.822 1.00 93.50 191 GLY A C 1
ATOM 1420 O O . GLY A 1 191 ? -4.027 -25.560 -21.905 1.00 93.50 191 GLY A O 1
ATOM 1421 N N . ALA A 1 192 ? -4.246 -26.336 -19.802 1.00 93.88 192 ALA A N 1
ATOM 1422 C CA . ALA A 1 192 ? -5.676 -26.609 -19.873 1.00 93.88 192 ALA A CA 1
ATOM 1423 C C . ALA A 1 192 ? -6.472 -25.815 -18.829 1.00 93.88 192 ALA A C 1
ATOM 1425 O O . ALA A 1 192 ? -6.029 -25.573 -17.710 1.00 93.88 192 ALA A O 1
ATOM 1426 N N . ASP A 1 193 ? -7.696 -25.434 -19.192 1.00 92.50 193 ASP A N 1
ATOM 1427 C CA . ASP A 1 193 ? -8.634 -24.743 -18.303 1.00 92.50 193 ASP A CA 1
ATOM 1428 C C . ASP A 1 193 ? -9.342 -25.725 -17.346 1.00 92.50 193 ASP A C 1
ATOM 1430 O O . ASP A 1 193 ? -10.568 -25.738 -17.229 1.00 92.50 193 ASP A O 1
ATOM 1434 N N . THR A 1 194 ? -8.577 -26.603 -16.696 1.00 93.06 194 THR A N 1
ATOM 1435 C CA . THR A 1 194 ? -9.077 -27.665 -15.813 1.00 93.06 194 THR A CA 1
ATOM 1436 C C . THR A 1 194 ? -8.172 -27.852 -14.594 1.00 93.06 194 THR A C 1
ATOM 1438 O O . THR A 1 194 ? -6.968 -27.604 -14.644 1.00 93.06 194 THR A O 1
ATOM 1441 N N . GLY A 1 195 ? -8.768 -28.263 -13.469 1.00 92.38 195 GLY A N 1
ATOM 1442 C CA . GLY A 1 195 ? -8.058 -28.430 -12.196 1.00 92.38 195 GLY A CA 1
ATOM 1443 C C . GLY A 1 195 ? -7.591 -27.112 -11.562 1.00 92.38 195 GLY A C 1
ATOM 1444 O O . GLY A 1 195 ? -7.873 -26.023 -12.068 1.00 92.38 195 GLY A O 1
ATOM 1445 N N . GLY A 1 196 ? -6.877 -27.223 -10.440 1.00 93.56 196 GLY A N 1
ATOM 1446 C CA . GLY A 1 196 ? -6.267 -26.090 -9.741 1.00 93.56 196 GLY A CA 1
ATOM 1447 C C . GLY A 1 196 ? -7.250 -25.038 -9.222 1.00 93.56 196 GLY A C 1
ATOM 1448 O O . GLY A 1 196 ? -8.472 -25.188 -9.299 1.00 93.56 196 GLY A O 1
ATOM 1449 N N . THR A 1 197 ? -6.689 -23.945 -8.712 1.00 94.00 197 THR A N 1
ATOM 1450 C CA . THR A 1 197 ? -7.449 -22.780 -8.244 1.00 94.00 197 THR A CA 1
ATOM 1451 C C . THR A 1 197 ? -7.490 -21.728 -9.341 1.00 94.00 197 THR A C 1
ATOM 1453 O O . THR A 1 197 ? -6.448 -21.348 -9.877 1.00 94.00 197 THR A O 1
ATOM 1456 N N . VAL A 1 198 ? -8.690 -21.251 -9.678 1.00 93.00 198 VAL A N 1
ATOM 1457 C CA . VAL A 1 198 ? -8.861 -20.086 -10.556 1.00 93.00 198 VAL A CA 1
ATOM 1458 C C . VAL A 1 198 ? -8.520 -18.834 -9.763 1.00 93.00 198 VAL A C 1
ATOM 1460 O O . VAL A 1 198 ? -9.041 -18.644 -8.667 1.00 93.00 198 VAL A O 1
ATOM 1463 N N . VAL A 1 199 ? -7.685 -17.974 -10.333 1.00 93.94 199 VAL A N 1
ATOM 1464 C CA . VAL A 1 199 ? -7.343 -16.671 -9.770 1.00 93.94 199 VAL A CA 1
ATOM 1465 C C . VAL A 1 199 ? -7.799 -15.586 -10.731 1.00 93.94 199 VAL A C 1
ATOM 1467 O O . VAL A 1 199 ? -7.510 -15.628 -11.932 1.00 93.94 199 VAL A O 1
ATOM 1470 N N . ARG A 1 200 ? -8.524 -14.614 -10.187 1.00 91.69 200 ARG A N 1
ATOM 1471 C CA . ARG A 1 200 ? -8.883 -13.363 -10.849 1.00 91.69 200 ARG A CA 1
ATOM 1472 C C . ARG A 1 200 ? -8.296 -12.229 -10.042 1.00 91.69 200 ARG A C 1
ATOM 1474 O O . ARG A 1 200 ? -8.356 -12.249 -8.820 1.00 91.69 200 ARG A O 1
ATOM 1481 N N . ILE A 1 201 ? -7.734 -11.252 -10.728 1.00 92.75 201 ILE A N 1
ATOM 1482 C CA . ILE A 1 201 ? -7.216 -10.065 -10.066 1.00 92.75 201 ILE A CA 1
ATOM 1483 C C . ILE A 1 201 ? -8.423 -9.178 -9.709 1.00 92.75 201 ILE A C 1
ATOM 1485 O O . ILE A 1 201 ? -9.304 -8.983 -10.542 1.00 92.75 201 ILE A O 1
ATOM 1489 N N . ASN A 1 202 ? -8.520 -8.668 -8.487 1.00 90.38 202 ASN A N 1
ATOM 1490 C CA . ASN A 1 202 ? -9.589 -7.744 -8.113 1.00 90.38 202 ASN A CA 1
ATOM 1491 C C . ASN A 1 202 ? -9.219 -6.331 -8.583 1.00 90.38 202 ASN A C 1
ATOM 1493 O O . ASN A 1 202 ? -8.684 -5.541 -7.818 1.00 90.38 202 ASN A O 1
ATOM 1497 N N . ASP A 1 203 ? -9.410 -6.083 -9.877 1.00 89.88 203 ASP A N 1
ATOM 1498 C CA . ASP A 1 203 ? -8.828 -4.977 -10.644 1.00 89.88 203 ASP A CA 1
ATOM 1499 C C . ASP A 1 203 ? -9.935 -4.137 -11.300 1.00 89.88 203 ASP A C 1
ATOM 1501 O O . ASP A 1 203 ? -10.186 -4.304 -12.496 1.00 89.88 203 ASP A O 1
ATOM 1505 N N . PRO A 1 204 ? -10.679 -3.313 -10.539 1.00 85.94 204 PRO A N 1
ATOM 1506 C CA . PRO A 1 204 ? -11.829 -2.572 -11.056 1.00 85.94 204 PRO A CA 1
ATOM 1507 C C . PRO A 1 204 ? -11.460 -1.619 -12.200 1.00 85.94 204 PRO A C 1
ATOM 1509 O O . PRO A 1 204 ? -12.205 -1.525 -13.176 1.00 85.94 204 PRO A O 1
ATOM 1512 N N . ASP A 1 205 ? -10.267 -1.028 -12.153 1.00 85.50 205 ASP A N 1
ATOM 1513 C CA . ASP A 1 205 ? -9.770 -0.097 -13.176 1.00 85.50 205 ASP A CA 1
ATOM 1514 C C . ASP A 1 205 ? -9.251 -0.803 -14.442 1.00 85.50 205 ASP A C 1
ATOM 1516 O O . ASP A 1 205 ? -8.959 -0.161 -15.450 1.00 85.50 205 ASP A O 1
ATOM 1520 N N . ALA A 1 206 ? -9.164 -2.139 -14.421 1.00 88.31 206 ALA A N 1
ATOM 1521 C CA . ALA A 1 206 ? -8.613 -2.975 -15.489 1.00 88.31 206 ALA A CA 1
ATOM 1522 C C . ALA A 1 206 ? -7.132 -2.706 -15.820 1.00 88.31 206 ALA A C 1
ATOM 1524 O O . ALA A 1 206 ? -6.684 -2.985 -16.941 1.00 88.31 206 ALA A O 1
ATOM 1525 N N . ARG A 1 207 ? -6.363 -2.207 -14.848 1.00 90.31 207 ARG A N 1
ATOM 1526 C CA . ARG A 1 207 ? -4.972 -1.782 -15.028 1.00 90.31 207 ARG A CA 1
ATOM 1527 C C . ARG A 1 207 ? -4.038 -2.954 -15.336 1.00 90.31 207 ARG A C 1
ATOM 1529 O O . ARG A 1 207 ? -3.164 -2.860 -16.200 1.00 90.31 207 ARG A O 1
ATOM 1536 N N . HIS A 1 208 ? -4.250 -4.083 -14.664 1.00 94.44 208 HIS A N 1
ATOM 1537 C CA . HIS A 1 208 ? -3.427 -5.292 -14.769 1.00 94.44 208 HIS A CA 1
ATOM 1538 C C . HIS A 1 208 ? -4.086 -6.380 -15.627 1.00 94.44 208 HIS A C 1
ATOM 1540 O O . HIS A 1 208 ? -3.408 -7.254 -16.175 1.00 94.44 208 HIS A O 1
ATOM 1546 N N . SER A 1 209 ? -5.412 -6.362 -15.758 1.00 92.00 209 SER A N 1
ATOM 1547 C CA . SER A 1 209 ? -6.177 -7.383 -16.469 1.00 92.00 209 SER A CA 1
ATOM 1548 C C . SER A 1 209 ? -7.496 -6.839 -17.012 1.00 92.00 209 SER A C 1
ATOM 1550 O O . SER A 1 209 ? -8.292 -6.253 -16.293 1.00 92.00 209 SER A O 1
ATOM 1552 N N . ILE A 1 210 ? -7.797 -7.113 -18.283 1.00 88.06 210 ILE A N 1
ATOM 1553 C CA . ILE A 1 210 ? -9.119 -6.818 -18.854 1.00 88.06 210 ILE A CA 1
ATOM 1554 C C . ILE A 1 210 ? -9.966 -8.075 -18.740 1.00 88.06 210 ILE A C 1
ATOM 1556 O O . ILE A 1 210 ? -9.787 -9.037 -19.498 1.00 88.06 210 ILE A O 1
ATOM 1560 N N . GLN A 1 211 ? -10.897 -8.063 -17.797 1.00 84.06 211 GLN A N 1
ATOM 1561 C CA . GLN A 1 211 ? -11.665 -9.240 -17.452 1.00 84.06 211 GLN A CA 1
ATOM 1562 C C . GLN A 1 211 ? -13.041 -9.205 -18.084 1.00 84.06 211 GLN A C 1
ATOM 1564 O O . GLN A 1 211 ? -13.661 -8.165 -18.304 1.00 84.06 211 GLN A O 1
ATOM 1569 N N . VAL A 1 212 ? -13.564 -10.386 -18.361 1.00 75.44 212 VAL A N 1
ATOM 1570 C CA . VAL A 1 212 ? -15.004 -10.523 -18.511 1.00 75.44 212 VAL A CA 1
ATOM 1571 C C . VAL A 1 212 ? -15.466 -11.631 -17.609 1.00 75.44 212 VAL A C 1
ATOM 1573 O O . VAL A 1 212 ? -14.843 -12.689 -17.561 1.00 75.44 212 VAL A O 1
ATOM 1576 N N . GLY A 1 213 ? -16.601 -11.417 -16.954 1.00 58.28 213 GLY A N 1
ATOM 1577 C CA . GLY A 1 213 ? -17.367 -12.533 -16.433 1.00 58.28 213 GLY A CA 1
ATOM 1578 C C . GLY A 1 213 ? -17.648 -13.488 -17.597 1.00 58.28 213 GLY A C 1
ATOM 1579 O O . GLY A 1 213 ? -18.146 -13.051 -18.644 1.00 58.28 213 GLY A O 1
ATOM 1580 N N . PRO A 1 214 ? -17.300 -14.778 -17.505 1.00 50.53 214 PRO A N 1
ATOM 1581 C CA . PRO A 1 214 ? -17.775 -15.731 -18.499 1.00 50.53 214 PRO A CA 1
ATOM 1582 C C . PRO A 1 214 ? -19.320 -15.724 -18.553 1.00 50.53 214 PRO A C 1
ATOM 1584 O O . PRO A 1 214 ? -19.974 -15.294 -17.611 1.00 50.53 214 PRO A O 1
ATOM 1587 N N . ALA A 1 215 ? -19.949 -16.189 -19.639 1.00 45.91 215 ALA A N 1
ATOM 1588 C CA . ALA A 1 215 ? -21.420 -16.150 -19.763 1.00 45.91 215 ALA A CA 1
ATOM 1589 C C . ALA A 1 215 ? -22.160 -16.915 -18.636 1.00 45.91 215 ALA A C 1
ATOM 1591 O O . ALA A 1 215 ? -23.304 -16.595 -18.332 1.00 45.91 215 ALA A O 1
ATOM 1592 N N . ALA A 1 216 ? -21.495 -17.885 -17.993 1.00 46.59 216 ALA A N 1
ATOM 1593 C CA . ALA A 1 216 ? -21.973 -18.582 -16.792 1.00 46.59 216 ALA A CA 1
ATOM 1594 C C . ALA A 1 216 ? -21.688 -17.836 -15.464 1.00 46.59 216 ALA A C 1
ATOM 1596 O O . ALA A 1 216 ? -22.256 -18.170 -14.434 1.00 46.59 216 ALA A O 1
ATOM 1597 N N . PHE A 1 217 ? -20.829 -16.818 -15.500 1.00 55.69 217 PHE A N 1
ATOM 1598 C CA . PHE A 1 217 ? -20.336 -15.999 -14.388 1.00 55.69 217 PHE A CA 1
ATOM 1599 C C . PHE A 1 217 ? -20.759 -14.530 -14.586 1.00 55.69 217 PHE A C 1
ATOM 1601 O O . PHE A 1 217 ? -20.017 -13.628 -14.208 1.00 55.69 217 PHE A O 1
ATOM 1608 N N . GLY A 1 218 ? -21.846 -14.279 -15.327 1.00 49.25 218 GLY A N 1
ATOM 1609 C CA . GLY A 1 218 ? -22.125 -12.981 -15.939 1.00 49.25 218 GLY A CA 1
ATOM 1610 C C . GLY A 1 218 ? -21.836 -11.797 -15.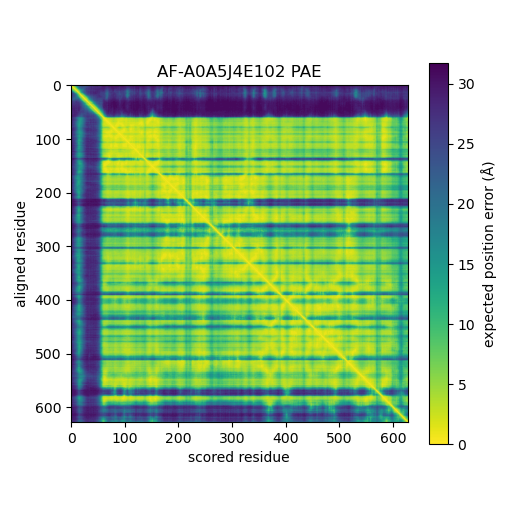015 1.00 49.25 218 GLY A C 1
ATOM 1611 O O . GLY A 1 218 ? -22.203 -11.821 -13.843 1.00 49.25 218 GLY A O 1
ATOM 1612 N N . CYS A 1 219 ? -21.243 -10.726 -15.557 1.00 56.53 219 CYS A N 1
ATOM 1613 C CA . CYS A 1 219 ? -21.073 -9.471 -14.808 1.00 56.53 219 CYS A CA 1
ATOM 1614 C C . CYS A 1 219 ? -22.423 -8.964 -14.242 1.00 56.53 219 CYS A C 1
ATOM 1616 O O . CYS A 1 219 ? -22.463 -8.248 -13.255 1.00 56.53 219 CYS A O 1
ATOM 1618 N N . ALA A 1 220 ? -23.541 -9.455 -14.798 1.00 50.06 220 ALA A N 1
ATOM 1619 C CA . ALA A 1 220 ? -24.915 -9.310 -14.321 1.00 50.06 220 ALA A CA 1
ATOM 1620 C C . ALA A 1 220 ? -25.194 -9.755 -12.863 1.00 50.06 220 ALA A C 1
ATOM 1622 O O . ALA A 1 220 ? -26.266 -9.440 -12.359 1.00 50.06 220 ALA A O 1
ATOM 1623 N N . GLY A 1 221 ? -24.284 -10.472 -12.191 1.00 46.31 221 GLY A N 1
ATOM 1624 C CA . GLY A 1 221 ? -24.394 -10.814 -10.761 1.00 46.31 221 GLY A CA 1
ATOM 1625 C C . GLY A 1 221 ? -23.502 -9.987 -9.833 1.00 46.31 221 GLY A C 1
ATOM 1626 O O . GLY A 1 221 ? -23.727 -9.978 -8.629 1.00 46.31 221 GLY A O 1
ATOM 1627 N N . PHE A 1 222 ? -22.516 -9.284 -10.390 1.00 50.44 222 PHE A N 1
ATOM 1628 C CA . PHE A 1 222 ? -21.639 -8.399 -9.629 1.00 50.44 222 PHE A CA 1
ATOM 1629 C C . PHE A 1 222 ? -22.334 -7.050 -9.356 1.00 50.44 222 PHE A C 1
ATOM 1631 O O . PHE A 1 222 ? -22.005 -6.361 -8.402 1.00 50.44 222 PHE A O 1
ATOM 1638 N N . GLY A 1 223 ? -23.347 -6.694 -10.155 1.00 46.06 223 GLY A N 1
ATOM 1639 C CA . GLY A 1 223 ? -23.768 -5.305 -10.341 1.00 46.06 223 GLY A CA 1
ATOM 1640 C C . GLY A 1 223 ? -23.010 -4.709 -11.528 1.00 46.06 223 GLY A C 1
ATOM 1641 O O . GLY A 1 223 ? -22.234 -5.398 -12.185 1.00 46.06 223 GLY A O 1
ATOM 1642 N N . THR A 1 224 ? -23.221 -3.440 -11.851 1.00 45.00 224 THR A N 1
ATOM 1643 C CA . THR A 1 224 ? -22.445 -2.706 -12.869 1.00 45.00 224 THR A CA 1
ATOM 1644 C C . THR A 1 224 ? -20.998 -2.444 -12.416 1.00 45.00 224 THR A C 1
ATOM 1646 O O . THR A 1 224 ? -20.521 -1.328 -12.555 1.00 45.00 224 THR A O 1
ATOM 1649 N N . VAL A 1 225 ? -20.323 -3.423 -11.806 1.00 54.50 225 VAL A N 1
ATOM 1650 C CA . VAL A 1 225 ? -19.009 -3.233 -11.178 1.00 54.50 225 VAL A CA 1
ATOM 1651 C C . VAL A 1 225 ? -17.932 -3.172 -12.245 1.00 54.50 225 VAL A C 1
ATOM 1653 O O . VAL A 1 225 ? -17.867 -4.034 -13.135 1.00 54.50 225 VAL A O 1
ATOM 1656 N N . ASP A 1 226 ? -17.092 -2.154 -12.124 1.00 68.75 226 ASP A N 1
ATOM 1657 C CA . ASP A 1 226 ? -15.973 -1.868 -13.005 1.00 68.75 226 ASP A CA 1
ATOM 1658 C C . ASP A 1 226 ? -15.078 -3.109 -13.134 1.00 68.75 226 ASP A C 1
ATOM 1660 O O . ASP A 1 226 ? -14.715 -3.777 -12.168 1.00 68.75 226 ASP A O 1
ATOM 1664 N N . ASN A 1 227 ? -14.858 -3.529 -14.377 1.00 79.50 227 ASN A N 1
ATOM 1665 C CA . ASN A 1 227 ? -14.108 -4.726 -14.754 1.00 79.50 227 ASN A CA 1
ATOM 1666 C C . ASN A 1 227 ? -14.585 -6.099 -14.221 1.00 79.50 227 ASN A C 1
ATOM 1668 O O . ASN A 1 227 ? -13.872 -7.098 -14.336 1.00 79.50 227 ASN A O 1
ATOM 1672 N N . CYS A 1 228 ? -15.823 -6.206 -13.728 1.00 77.50 228 CYS A N 1
ATOM 1673 C CA . CYS A 1 228 ? -16.363 -7.441 -13.140 1.00 77.50 228 CYS A CA 1
ATOM 1674 C C . CYS A 1 228 ? -15.536 -7.942 -11.935 1.00 77.50 228 CYS A C 1
ATOM 1676 O O . CYS A 1 228 ? -15.411 -9.159 -11.735 1.00 77.50 228 CYS A O 1
ATOM 1678 N N . SER A 1 229 ? -14.962 -7.000 -11.185 1.00 81.75 229 SER A N 1
ATOM 1679 C CA . SER A 1 229 ? -14.333 -7.186 -9.875 1.00 81.75 229 SER A CA 1
ATOM 1680 C C . SER A 1 229 ? -15.358 -7.632 -8.830 1.00 81.75 229 SER A C 1
ATOM 1682 O O . SER A 1 229 ? -16.531 -7.269 -8.915 1.00 81.75 229 SER A O 1
ATOM 1684 N N . ALA A 1 230 ? -14.943 -8.478 -7.882 1.00 80.38 230 ALA A N 1
ATOM 1685 C CA . ALA A 1 230 ? -15.872 -9.157 -6.974 1.00 80.38 230 ALA A CA 1
ATOM 1686 C C . ALA A 1 230 ? -16.410 -8.249 -5.867 1.00 80.38 230 ALA A C 1
ATOM 1688 O O . ALA A 1 230 ? -17.612 -8.227 -5.613 1.00 80.38 230 ALA A O 1
ATOM 1689 N N . ASP A 1 231 ? -15.512 -7.496 -5.240 1.00 85.00 231 ASP A N 1
ATOM 1690 C CA . ASP A 1 231 ? -15.818 -6.554 -4.170 1.00 85.00 231 ASP A CA 1
ATOM 1691 C C . ASP A 1 231 ? -14.777 -5.432 -4.217 1.00 85.00 231 ASP A C 1
ATOM 1693 O O . ASP A 1 231 ? -13.595 -5.664 -3.959 1.00 85.00 231 ASP A O 1
ATOM 1697 N N . VAL A 1 232 ? -15.201 -4.223 -4.586 1.00 86.75 232 VAL A N 1
ATOM 1698 C CA . VAL A 1 232 ? -14.304 -3.071 -4.796 1.00 86.75 232 VAL A CA 1
ATOM 1699 C C . VAL A 1 232 ? -13.641 -2.587 -3.509 1.00 86.75 232 VAL A C 1
ATOM 1701 O O . VAL A 1 232 ? -12.618 -1.913 -3.557 1.00 86.75 232 VAL A O 1
ATOM 1704 N N . ARG A 1 233 ? -14.166 -2.975 -2.344 1.00 89.56 233 ARG A N 1
ATOM 1705 C CA . ARG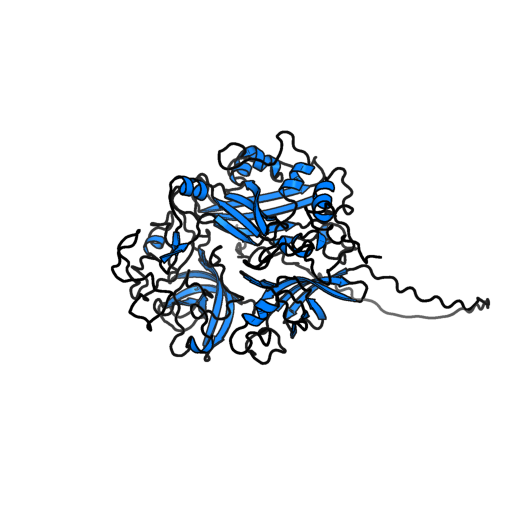 A 1 233 ? -13.584 -2.624 -1.043 1.00 89.56 233 ARG A CA 1
ATOM 1706 C C . ARG A 1 233 ? -12.249 -3.334 -0.821 1.00 89.56 233 ARG A C 1
ATOM 1708 O O . ARG A 1 233 ? -11.331 -2.768 -0.241 1.00 89.56 233 ARG A O 1
ATOM 1715 N N . PHE A 1 234 ? -12.123 -4.547 -1.361 1.00 89.62 234 PHE A N 1
ATOM 1716 C CA . PHE A 1 234 ? -10.926 -5.390 -1.292 1.00 89.62 234 PHE A CA 1
ATOM 1717 C C . PHE A 1 234 ? -10.181 -5.429 -2.629 1.00 89.62 234 PHE A C 1
ATOM 1719 O O . PHE A 1 234 ? -9.719 -6.488 -3.054 1.00 89.62 234 PHE A O 1
ATOM 1726 N N . THR A 1 235 ? -10.146 -4.306 -3.341 1.00 89.38 235 THR A N 1
ATOM 1727 C CA . THR A 1 235 ? -9.426 -4.158 -4.611 1.00 89.38 235 THR A CA 1
ATOM 1728 C C . THR A 1 235 ? -7.911 -4.259 -4.425 1.00 89.38 235 THR A C 1
ATOM 1730 O O . THR A 1 235 ? -7.412 -4.136 -3.311 1.00 89.38 235 THR A O 1
ATOM 1733 N N . LEU A 1 236 ? -7.175 -4.484 -5.513 1.00 91.00 236 LEU A N 1
ATOM 1734 C CA . LEU A 1 236 ? -5.763 -4.108 -5.590 1.00 91.00 236 LEU A CA 1
ATOM 1735 C C . LEU A 1 236 ? -5.578 -2.595 -5.475 1.00 91.00 236 LEU A C 1
ATOM 1737 O O . LEU A 1 236 ? -6.520 -1.834 -5.693 1.00 91.00 236 LEU A O 1
ATOM 1741 N N . ASP A 1 237 ? -4.345 -2.179 -5.219 1.00 88.81 237 ASP A N 1
ATOM 1742 C CA . ASP A 1 237 ? -3.946 -0.779 -5.307 1.00 88.81 237 ASP A CA 1
ATOM 1743 C C . ASP A 1 237 ? -3.397 -0.509 -6.712 1.00 88.81 237 ASP A C 1
ATOM 1745 O O . ASP A 1 237 ? -2.425 -1.148 -7.139 1.00 88.81 237 ASP A O 1
ATOM 1749 N N . SER A 1 238 ? -4.083 0.351 -7.468 1.00 83.06 238 SER A N 1
ATOM 1750 C CA . SER A 1 238 ? -3.788 0.541 -8.887 1.00 83.06 238 SER A CA 1
ATOM 1751 C C . SER A 1 238 ? -2.724 1.618 -9.111 1.00 83.06 238 SER A C 1
ATOM 1753 O O . SER A 1 238 ? -2.069 1.594 -10.149 1.00 83.06 238 SER A O 1
ATOM 1755 N N . ASP A 1 239 ? -2.463 2.481 -8.126 1.00 84.81 239 ASP A N 1
ATOM 1756 C CA . ASP A 1 239 ? -1.420 3.507 -8.206 1.00 84.81 239 ASP A CA 1
ATOM 1757 C C . ASP A 1 239 ? -0.173 3.160 -7.383 1.00 84.81 239 ASP A C 1
ATOM 1759 O O . ASP A 1 239 ? 0.919 3.616 -7.712 1.00 84.81 239 ASP A O 1
ATOM 1763 N N . ASN A 1 240 ? -0.290 2.282 -6.383 1.00 88.75 240 ASN A N 1
ATOM 1764 C CA . ASN A 1 240 ? 0.827 1.630 -5.703 1.00 88.75 240 ASN A CA 1
ATOM 1765 C C . ASN A 1 240 ? 0.766 0.117 -5.901 1.00 88.75 240 ASN A C 1
ATOM 1767 O O . ASN A 1 240 ? 0.245 -0.624 -5.068 1.00 88.75 240 ASN A O 1
ATOM 1771 N N . TYR A 1 241 ? 1.298 -0.333 -7.037 1.00 92.31 241 TYR A N 1
ATOM 1772 C CA . TYR A 1 241 ? 1.061 -1.675 -7.558 1.00 92.31 241 TYR A CA 1
ATOM 1773 C C . TYR A 1 241 ? 1.237 -2.784 -6.516 1.00 92.31 241 TYR A C 1
ATOM 1775 O O . TYR A 1 241 ? 2.338 -3.085 -6.055 1.00 92.31 241 TYR A O 1
ATOM 1783 N N . THR A 1 242 ? 0.144 -3.493 -6.240 1.00 93.12 242 THR A N 1
ATOM 1784 C CA . THR A 1 242 ? 0.155 -4.732 -5.446 1.00 93.12 242 THR A CA 1
ATOM 1785 C C . THR A 1 242 ? 0.197 -5.992 -6.310 1.00 93.12 242 THR A C 1
ATOM 1787 O O . THR A 1 242 ? 0.215 -7.102 -5.776 1.00 93.12 242 THR A O 1
ATOM 1790 N N . ILE A 1 243 ? 0.211 -5.836 -7.637 1.00 95.94 243 ILE A N 1
ATOM 1791 C CA . ILE A 1 243 ? 0.334 -6.912 -8.622 1.00 95.94 243 ILE A CA 1
ATOM 1792 C C . ILE A 1 243 ? 1.652 -6.743 -9.382 1.00 95.94 243 ILE A C 1
ATOM 1794 O O . ILE A 1 243 ? 1.733 -6.036 -10.392 1.00 95.94 243 ILE A O 1
ATOM 1798 N N . THR A 1 244 ? 2.704 -7.383 -8.881 1.00 96.25 244 THR A N 1
ATOM 1799 C CA . THR A 1 244 ? 4.079 -7.102 -9.309 1.00 96.25 244 THR A CA 1
ATOM 1800 C C . THR A 1 244 ? 4.924 -8.360 -9.479 1.00 96.25 244 THR A C 1
ATOM 1802 O O . THR A 1 244 ? 4.573 -9.470 -9.078 1.00 96.25 244 THR A O 1
ATOM 1805 N N . PHE A 1 245 ? 6.074 -8.184 -10.113 1.00 95.81 245 PHE A N 1
ATOM 1806 C CA . PHE A 1 245 ? 7.232 -9.056 -9.991 1.00 95.81 245 PHE A CA 1
ATOM 1807 C C . PHE A 1 245 ? 7.974 -8.758 -8.684 1.00 95.81 245 PHE A C 1
ATOM 1809 O O . PHE A 1 245 ? 7.765 -7.713 -8.071 1.00 95.81 245 PHE A O 1
ATOM 1816 N N . SER A 1 246 ? 8.889 -9.634 -8.266 1.00 91.56 246 SER A N 1
ATOM 1817 C CA . SER A 1 246 ? 9.554 -9.532 -6.953 1.00 91.56 246 SER A CA 1
ATOM 1818 C C . SER A 1 246 ? 10.336 -8.232 -6.718 1.00 91.56 246 SER A C 1
ATOM 1820 O O . SER A 1 246 ? 10.745 -7.957 -5.599 1.00 91.56 246 SER A O 1
ATOM 1822 N N . THR A 1 247 ? 10.593 -7.460 -7.772 1.00 90.50 247 THR A N 1
ATOM 1823 C CA . THR A 1 247 ? 11.329 -6.190 -7.752 1.00 90.50 247 THR A CA 1
ATOM 1824 C C . THR A 1 247 ? 10.425 -4.959 -7.718 1.00 90.50 247 THR A C 1
ATOM 1826 O O . THR A 1 247 ? 10.932 -3.843 -7.679 1.00 90.50 247 THR A O 1
ATOM 1829 N N . GLY A 1 248 ? 9.104 -5.150 -7.772 1.00 92.62 248 GLY A N 1
ATOM 1830 C CA . GLY A 1 248 ? 8.114 -4.078 -7.892 1.00 92.62 248 GLY A CA 1
ATOM 1831 C C . GLY A 1 248 ? 7.699 -3.758 -9.327 1.00 92.62 248 GLY A C 1
ATOM 1832 O O . GLY A 1 248 ? 6.785 -2.967 -9.527 1.00 92.62 248 GLY A O 1
ATOM 1833 N N . TYR A 1 249 ? 8.309 -4.392 -10.336 1.00 95.62 249 TYR A N 1
ATOM 1834 C CA . TYR A 1 249 ? 7.890 -4.217 -11.729 1.00 95.62 249 TYR A CA 1
ATOM 1835 C C . TYR A 1 249 ? 6.422 -4.661 -11.909 1.00 95.62 249 TYR A C 1
ATOM 1837 O O . TYR A 1 249 ? 6.094 -5.782 -11.513 1.00 95.62 249 TYR A O 1
ATOM 1845 N N . PRO A 1 250 ? 5.528 -3.858 -12.507 1.00 96.62 250 PRO A N 1
ATOM 1846 C CA . PRO A 1 250 ? 4.108 -4.177 -12.599 1.00 96.62 250 PRO A CA 1
ATOM 1847 C C . PRO A 1 250 ? 3.840 -5.321 -13.577 1.00 96.62 250 PRO A C 1
ATOM 1849 O O . PRO A 1 250 ? 4.380 -5.382 -14.689 1.00 96.62 250 PRO A O 1
ATOM 1852 N N . ALA A 1 251 ? 2.968 -6.235 -13.159 1.00 97.19 251 ALA A N 1
ATOM 1853 C CA . ALA A 1 251 ? 2.582 -7.383 -13.963 1.00 97.19 251 ALA A CA 1
ATOM 1854 C C . ALA A 1 251 ? 1.265 -7.149 -14.712 1.00 97.19 251 ALA A C 1
ATOM 1856 O O . ALA A 1 251 ? 0.421 -6.364 -14.290 1.00 97.19 251 ALA A O 1
ATOM 1857 N N . CYS A 1 252 ? 1.055 -7.863 -15.813 1.00 96.50 252 CYS A N 1
ATOM 1858 C CA . CYS A 1 252 ? -0.194 -7.819 -16.571 1.00 96.50 252 CYS A CA 1
ATOM 1859 C C . CYS A 1 252 ? -0.605 -9.196 -17.102 1.00 96.50 252 CYS A C 1
ATOM 1861 O O . CYS A 1 252 ? 0.219 -10.093 -17.289 1.00 96.50 252 CYS A O 1
ATOM 1863 N N . ILE A 1 253 ? -1.896 -9.357 -17.399 1.00 96.81 253 ILE A N 1
ATOM 1864 C CA . ILE A 1 253 ? -2.412 -10.467 -18.205 1.00 96.81 253 ILE A CA 1
ATOM 1865 C C . ILE A 1 253 ? -2.662 -9.937 -19.625 1.00 96.81 253 ILE A C 1
ATOM 1867 O O . ILE A 1 253 ? -3.567 -9.117 -19.804 1.00 96.81 253 ILE A O 1
ATOM 1871 N N . PRO A 1 254 ? -1.925 -10.411 -20.651 1.00 95.25 254 PRO A N 1
ATOM 1872 C CA . PRO A 1 254 ? -2.184 -10.042 -22.040 1.00 95.25 254 PRO A CA 1
ATOM 1873 C C . PRO A 1 254 ? -3.653 -10.218 -22.417 1.00 95.25 254 PRO A C 1
ATOM 1875 O O . PRO A 1 254 ? -4.285 -11.215 -22.063 1.00 95.25 254 PRO A O 1
ATOM 1878 N N . SER A 1 255 ? -4.200 -9.280 -23.187 1.00 90.88 255 SER A N 1
ATOM 1879 C CA . SER A 1 255 ? -5.622 -9.265 -23.506 1.00 90.88 255 SER A CA 1
ATOM 1880 C C . SER A 1 255 ? -5.887 -9.324 -25.001 1.00 90.88 255 SER A C 1
ATOM 1882 O O . SER A 1 255 ? -5.414 -8.522 -25.813 1.00 90.88 255 SER A O 1
ATOM 1884 N N . ARG A 1 256 ? -6.760 -10.262 -25.370 1.00 88.00 256 ARG A N 1
ATOM 1885 C CA . ARG A 1 256 ? -7.298 -10.393 -26.729 1.00 88.00 256 ARG A CA 1
ATOM 1886 C C . ARG A 1 256 ? -8.416 -9.380 -27.022 1.00 88.00 256 ARG A C 1
ATOM 1888 O O . ARG A 1 256 ? -8.928 -9.362 -28.145 1.00 88.00 256 ARG A O 1
ATOM 1895 N N . ARG A 1 257 ? -8.832 -8.564 -26.041 1.00 83.44 257 ARG A N 1
ATOM 1896 C CA . ARG A 1 257 ? -9.952 -7.611 -26.169 1.00 83.44 257 ARG A CA 1
ATOM 1897 C C . ARG A 1 257 ? -9.511 -6.263 -26.721 1.00 83.44 257 ARG A C 1
ATOM 1899 O O . ARG A 1 257 ? -8.444 -5.769 -26.391 1.00 83.44 257 ARG A O 1
ATOM 1906 N N . VAL A 1 258 ? -10.348 -5.678 -27.571 1.00 75.38 258 VAL A N 1
ATOM 1907 C CA . VAL A 1 258 ? -10.087 -4.425 -28.298 1.00 75.38 258 VAL A CA 1
ATOM 1908 C C . VAL A 1 258 ? -11.384 -3.653 -28.504 1.00 75.38 258 VAL A C 1
ATOM 1910 O O . VAL A 1 258 ? -12.458 -4.271 -28.525 1.00 75.38 258 VAL A O 1
ATOM 1913 N N . ALA A 1 259 ? -11.279 -2.341 -28.719 1.00 64.69 259 ALA A N 1
ATOM 1914 C CA . ALA A 1 259 ? -12.399 -1.497 -29.121 1.00 64.69 259 ALA A CA 1
ATOM 1915 C C . ALA A 1 259 ? -13.098 -2.069 -30.370 1.00 64.69 259 ALA A C 1
ATOM 1917 O O . ALA A 1 259 ? -12.447 -2.547 -31.301 1.00 64.69 259 ALA A O 1
ATOM 1918 N N . GLY A 1 260 ? -14.435 -2.045 -30.388 1.00 54.53 260 GLY A N 1
ATOM 1919 C CA . GLY A 1 260 ? -15.252 -2.485 -31.532 1.00 54.53 260 GLY A CA 1
ATOM 1920 C C . GLY A 1 260 ? -15.555 -3.990 -31.623 1.00 54.53 260 GLY A C 1
ATOM 1921 O O . GLY A 1 260 ? -16.430 -4.367 -32.394 1.00 54.53 260 GLY A O 1
ATOM 1922 N N . ASN A 1 261 ? -14.906 -4.843 -30.815 1.00 54.53 261 ASN A N 1
ATOM 1923 C CA . ASN A 1 261 ? -15.201 -6.289 -30.706 1.00 54.53 261 ASN A CA 1
ATOM 1924 C C . ASN A 1 261 ? -15.867 -6.676 -29.366 1.00 54.53 261 ASN A C 1
ATOM 1926 O O . ASN A 1 261 ? -15.864 -7.844 -28.973 1.00 54.53 261 ASN A O 1
ATOM 1930 N N . GLN A 1 262 ? -16.389 -5.689 -28.643 1.00 59.47 262 GLN A N 1
ATOM 1931 C CA . GLN A 1 262 ? -17.098 -5.825 -27.367 1.00 59.47 262 GLN A CA 1
ATOM 1932 C C . GLN A 1 262 ? -18.562 -5.389 -27.540 1.00 59.47 262 GLN A C 1
ATOM 1934 O O . GLN A 1 262 ? -18.879 -4.761 -28.556 1.00 59.47 262 GLN A O 1
ATOM 1939 N N . PRO A 1 263 ? -19.464 -5.680 -26.582 1.00 54.09 263 PRO A N 1
ATOM 1940 C CA . PRO A 1 263 ? -20.734 -4.961 -26.498 1.00 54.09 263 PRO A CA 1
ATOM 1941 C C . PRO A 1 263 ? -20.480 -3.448 -26.602 1.00 54.09 263 PRO A C 1
ATOM 1943 O O . PRO A 1 263 ? -19.487 -2.950 -26.068 1.00 54.09 263 PRO A O 1
ATOM 1946 N N . ALA A 1 264 ? -21.323 -2.726 -27.343 1.00 45.03 264 ALA A N 1
ATOM 1947 C CA . ALA A 1 264 ? -21.134 -1.294 -27.560 1.00 45.03 264 ALA A CA 1
ATOM 1948 C C . ALA A 1 264 ? -21.025 -0.552 -26.211 1.00 45.03 264 ALA A C 1
ATOM 1950 O O . ALA A 1 264 ? -21.917 -0.689 -25.378 1.00 45.03 264 ALA A O 1
ATOM 1951 N N . GLY A 1 265 ? -19.947 0.218 -26.013 1.00 52.66 265 GLY A N 1
ATOM 1952 C CA . GLY A 1 265 ? -19.755 1.062 -24.824 1.00 52.66 265 GLY A CA 1
ATOM 1953 C C . GLY A 1 265 ? -18.805 0.542 -23.736 1.00 52.66 265 GLY A C 1
ATOM 1954 O O . GLY A 1 265 ? -18.775 1.133 -22.665 1.00 52.66 265 GLY A O 1
ATOM 1955 N N . ASP A 1 266 ? -18.021 -0.519 -23.968 1.00 62.41 266 ASP A N 1
ATOM 1956 C CA . ASP A 1 266 ? -17.000 -0.958 -22.999 1.00 62.41 266 ASP A CA 1
ATOM 1957 C C . ASP A 1 266 ? -15.819 0.034 -22.917 1.00 62.41 266 ASP A C 1
ATOM 1959 O O . ASP A 1 266 ? -14.883 -0.022 -23.721 1.00 62.41 266 ASP A O 1
ATOM 1963 N N . ALA A 1 267 ? -15.879 0.958 -21.951 1.00 62.69 267 ALA A N 1
ATOM 1964 C CA . ALA A 1 267 ? -14.890 2.020 -21.758 1.00 62.69 267 ALA A CA 1
ATOM 1965 C C . ALA A 1 267 ? -13.471 1.491 -21.467 1.00 62.69 267 ALA A C 1
ATOM 1967 O O . ALA A 1 267 ? -12.497 2.129 -21.860 1.00 62.69 267 ALA A O 1
ATOM 1968 N N . ARG A 1 268 ? -13.338 0.281 -20.897 1.00 69.75 268 ARG A N 1
ATOM 1969 C CA . ARG A 1 268 ? -12.045 -0.338 -20.526 1.00 69.75 268 ARG A CA 1
ATOM 1970 C C . ARG A 1 268 ? -11.125 -0.609 -21.716 1.00 69.75 268 ARG A C 1
ATOM 1972 O O . ARG A 1 268 ? -9.926 -0.801 -21.560 1.00 69.75 268 ARG A O 1
ATOM 1979 N N . VAL A 1 269 ? -11.685 -0.692 -22.923 1.00 68.44 269 VAL A N 1
ATOM 1980 C CA . VAL A 1 269 ? -10.928 -0.938 -24.159 1.00 68.44 269 VAL A CA 1
ATOM 1981 C C . VAL A 1 269 ? -10.974 0.248 -25.115 1.00 68.44 269 VAL A C 1
ATOM 1983 O O . VAL A 1 269 ? -10.572 0.089 -26.266 1.00 68.44 269 VAL A O 1
ATOM 1986 N N . ALA A 1 270 ? -11.456 1.417 -24.679 1.00 68.44 270 ALA A N 1
ATOM 1987 C CA . ALA A 1 270 ? -11.635 2.586 -25.542 1.00 68.44 270 ALA A CA 1
ATOM 1988 C C . ALA A 1 270 ? -10.334 2.988 -26.260 1.00 68.44 270 ALA A C 1
ATOM 1990 O O . ALA A 1 270 ? -10.358 3.278 -27.456 1.00 68.44 270 ALA A O 1
ATOM 1991 N N . ASN A 1 271 ? -9.196 2.879 -25.569 1.00 69.75 271 ASN A N 1
ATOM 1992 C CA . ASN A 1 271 ? -7.869 3.204 -26.099 1.00 69.75 271 ASN A CA 1
ATOM 1993 C C . ASN A 1 271 ? -7.207 2.039 -26.871 1.00 69.75 271 ASN A C 1
ATOM 1995 O O . ASN A 1 271 ? -6.145 2.196 -27.472 1.00 69.75 271 ASN A O 1
ATOM 1999 N N . ARG A 1 272 ? -7.859 0.869 -26.948 1.00 75.81 272 ARG A N 1
ATOM 2000 C CA . ARG A 1 272 ? -7.375 -0.342 -27.640 1.00 75.81 272 ARG A CA 1
ATOM 2001 C C . ARG A 1 272 ? -7.944 -0.470 -29.057 1.00 75.81 272 ARG A C 1
ATOM 2003 O O . ARG A 1 272 ? -8.592 -1.469 -29.388 1.00 75.81 272 ARG A O 1
ATOM 2010 N N . VAL A 1 273 ? -7.727 0.534 -29.907 1.00 77.75 273 VAL A N 1
ATOM 2011 C CA . VAL A 1 273 ? -8.193 0.539 -31.310 1.00 77.75 273 VAL A CA 1
ATOM 2012 C C . VAL A 1 273 ? -7.159 -0.133 -32.220 1.00 77.75 273 VAL A C 1
ATOM 2014 O O . VAL A 1 273 ? -6.053 0.368 -32.400 1.00 77.75 273 VAL A O 1
ATOM 2017 N N . LEU A 1 274 ? -7.505 -1.284 -32.813 1.00 74.38 274 LEU A N 1
ATOM 2018 C CA . LEU A 1 274 ? -6.596 -2.049 -33.685 1.00 74.38 274 LEU A CA 1
ATOM 2019 C C . LEU A 1 274 ? -6.036 -1.207 -34.834 1.00 74.38 274 LEU A C 1
ATOM 2021 O O . LEU A 1 274 ? -6.796 -0.652 -35.624 1.00 74.38 274 LEU A O 1
ATOM 2025 N N . GLY A 1 275 ? -4.707 -1.188 -34.962 1.00 65.00 275 GLY A N 1
ATOM 2026 C CA . GLY A 1 275 ? -4.023 -0.438 -36.015 1.00 65.00 275 GLY A CA 1
ATOM 2027 C C . GLY A 1 275 ? -4.018 1.078 -35.812 1.00 65.00 275 GLY A C 1
ATOM 2028 O O . GLY A 1 275 ? -3.520 1.784 -36.686 1.00 65.00 275 GLY A O 1
ATOM 2029 N N . ALA A 1 276 ? -4.532 1.588 -34.686 1.00 68.56 276 ALA A N 1
ATOM 2030 C CA . ALA A 1 276 ? -4.324 2.978 -34.314 1.00 68.56 276 ALA A CA 1
ATOM 2031 C C . ALA A 1 276 ? -2.840 3.219 -34.022 1.00 68.56 276 ALA A C 1
ATOM 2033 O O . ALA A 1 276 ? -2.191 2.426 -33.332 1.00 68.56 276 ALA A O 1
ATOM 2034 N N . ALA A 1 277 ? -2.319 4.322 -34.556 1.00 63.97 277 ALA A N 1
ATOM 2035 C CA . ALA A 1 277 ? -1.013 4.825 -34.176 1.00 63.97 277 ALA A CA 1
ATOM 2036 C C . ALA A 1 277 ? -1.112 5.386 -32.755 1.00 63.97 277 ALA A C 1
ATOM 2038 O O . ALA A 1 277 ? -1.886 6.306 -32.494 1.00 63.97 277 ALA A O 1
ATOM 2039 N N . THR A 1 278 ? -0.337 4.818 -31.845 1.00 63.88 278 THR A N 1
ATOM 2040 C CA . THR A 1 278 ? -0.104 5.368 -30.510 1.00 63.88 278 THR A CA 1
ATOM 2041 C C . THR A 1 278 ? 1.245 6.088 -30.504 1.00 63.88 278 THR A C 1
ATOM 2043 O O . THR A 1 278 ? 2.051 5.904 -31.422 1.00 63.88 278 THR A O 1
ATOM 2046 N N . ALA A 1 279 ? 1.540 6.853 -29.448 1.00 62.00 279 ALA A N 1
ATOM 2047 C CA . ALA A 1 279 ? 2.882 7.407 -29.218 1.00 62.00 279 ALA A CA 1
ATOM 2048 C C . ALA A 1 279 ? 3.984 6.323 -29.163 1.00 62.00 279 ALA A C 1
ATOM 2050 O O . ALA A 1 279 ? 5.168 6.627 -29.241 1.00 62.00 279 ALA A O 1
ATOM 2051 N N . PHE A 1 280 ? 3.582 5.053 -29.093 1.00 59.25 280 PHE A N 1
ATOM 2052 C CA . PHE A 1 280 ? 4.428 3.885 -28.912 1.00 59.25 280 PHE A CA 1
ATOM 2053 C C . PHE A 1 280 ? 4.296 2.878 -30.073 1.00 59.25 280 PHE A C 1
ATOM 2055 O O . PHE A 1 280 ? 4.593 1.694 -29.928 1.00 59.25 280 PHE A O 1
ATOM 2062 N N . GLY A 1 281 ? 3.813 3.331 -31.236 1.00 66.00 281 GLY A N 1
ATOM 2063 C CA . GLY A 1 281 ? 3.633 2.510 -32.437 1.00 66.00 281 GLY A CA 1
ATOM 2064 C C . GLY A 1 281 ? 2.199 2.021 -32.651 1.00 66.00 281 GLY A C 1
ATOM 2065 O O . GLY A 1 281 ? 1.253 2.482 -32.011 1.00 66.00 281 GLY A O 1
ATOM 2066 N N . ASN A 1 282 ? 2.013 1.110 -33.607 1.00 73.75 282 ASN A N 1
ATOM 2067 C CA . ASN A 1 282 ? 0.685 0.595 -33.944 1.00 73.75 282 ASN A CA 1
ATOM 2068 C C . ASN A 1 282 ? 0.191 -0.380 -32.874 1.00 73.75 282 ASN A C 1
ATOM 2070 O O . ASN A 1 282 ? 0.856 -1.377 -32.596 1.00 73.75 282 ASN A O 1
ATOM 2074 N N . PHE A 1 283 ? -1.007 -0.139 -32.344 1.00 78.75 283 PHE A N 1
ATOM 2075 C CA . PHE A 1 283 ? -1.617 -1.040 -31.372 1.00 78.75 283 PHE A CA 1
ATOM 2076 C C . PHE A 1 283 ? -1.971 -2.411 -31.983 1.00 78.75 283 PHE A C 1
ATOM 2078 O O . PHE A 1 283 ? -2.660 -2.512 -33.010 1.00 78.75 283 PHE A O 1
ATOM 2085 N N . THR A 1 284 ? -1.560 -3.473 -31.289 1.00 81.81 284 THR A N 1
ATOM 2086 C CA . THR A 1 284 ? -1.865 -4.881 -31.548 1.00 81.81 284 THR A CA 1
ATOM 2087 C C . THR A 1 284 ? -2.396 -5.563 -30.286 1.00 81.81 284 THR A C 1
ATOM 2089 O O . THR A 1 284 ? -1.947 -5.315 -29.171 1.00 81.81 284 THR A O 1
ATOM 2092 N N . ARG A 1 285 ? -3.374 -6.458 -30.470 1.00 87.12 285 ARG A N 1
ATOM 2093 C CA . ARG A 1 285 ? -3.945 -7.285 -29.394 1.00 87.12 285 ARG A CA 1
ATOM 2094 C C . ARG A 1 285 ? -3.148 -8.564 -29.182 1.00 87.12 285 ARG A C 1
ATOM 2096 O O . ARG A 1 285 ? -2.566 -9.077 -30.142 1.00 87.12 285 ARG A O 1
ATOM 2103 N N . ALA A 1 286 ? -3.287 -9.160 -27.998 1.00 91.25 286 ALA A N 1
ATOM 2104 C CA . ALA A 1 286 ? -2.757 -10.492 -27.753 1.00 91.25 286 ALA A CA 1
ATOM 2105 C C . ALA A 1 286 ? -3.304 -11.521 -28.764 1.00 91.25 286 ALA A C 1
ATOM 2107 O O . ALA A 1 286 ? -4.480 -11.513 -29.156 1.00 91.25 286 ALA A O 1
ATOM 2108 N N . ASN A 1 287 ? -2.450 -12.447 -29.177 1.00 91.44 287 ASN A N 1
ATOM 2109 C CA . ASN A 1 287 ? -2.837 -13.667 -29.879 1.00 91.44 287 ASN A CA 1
ATOM 2110 C C . ASN A 1 287 ? -3.254 -14.763 -28.865 1.00 91.44 287 ASN A C 1
ATOM 2112 O O . ASN A 1 287 ? -3.341 -14.535 -27.660 1.00 91.44 287 ASN A O 1
ATOM 2116 N N . ALA A 1 288 ? -3.567 -15.972 -29.346 1.00 90.00 288 ALA A N 1
ATOM 2117 C CA . ALA A 1 288 ? -4.071 -17.046 -28.481 1.00 90.00 288 ALA A CA 1
ATOM 2118 C C . ALA A 1 288 ? -3.053 -17.551 -27.439 1.00 90.00 288 ALA A C 1
ATOM 2120 O O . ALA A 1 288 ? -3.470 -18.163 -26.464 1.00 90.00 288 ALA A O 1
ATOM 2121 N N . ASN A 1 289 ? -1.755 -17.293 -27.637 1.00 89.69 289 ASN A N 1
ATOM 2122 C CA . ASN A 1 289 ? -0.693 -17.659 -26.698 1.00 89.69 289 ASN A CA 1
ATOM 2123 C C . ASN A 1 289 ? -0.179 -16.468 -25.867 1.00 89.69 289 ASN A C 1
ATOM 2125 O O . ASN A 1 289 ? 0.900 -16.562 -25.292 1.00 89.69 289 ASN A O 1
ATOM 2129 N N . GLY A 1 290 ? -0.923 -15.355 -25.826 1.00 90.25 290 GLY A N 1
ATOM 2130 C CA . GLY A 1 290 ? -0.608 -14.200 -24.980 1.00 90.25 290 GLY A CA 1
ATOM 2131 C C . GLY A 1 290 ? 0.500 -13.280 -25.503 1.00 90.25 290 GLY A C 1
ATOM 2132 O O . GLY A 1 290 ? 0.904 -12.358 -24.807 1.00 90.25 290 GLY A O 1
ATOM 2133 N N . ARG A 1 291 ? 1.008 -13.494 -26.718 1.00 92.62 291 ARG A N 1
ATOM 2134 C CA . ARG A 1 291 ? 2.030 -12.650 -27.360 1.00 92.62 291 ARG A CA 1
ATOM 2135 C C . ARG A 1 291 ? 1.413 -11.532 -28.208 1.00 92.62 291 ARG A C 1
ATOM 2137 O O . ARG A 1 291 ? 0.244 -11.588 -28.584 1.00 92.62 291 ARG A O 1
ATOM 2144 N N . ASN A 1 292 ? 2.245 -10.564 -28.598 1.00 88.69 292 ASN A N 1
ATOM 2145 C CA . ASN A 1 292 ? 1.905 -9.427 -29.472 1.00 88.69 292 ASN A CA 1
ATOM 2146 C C . ASN A 1 292 ? 0.875 -8.441 -28.894 1.00 88.69 292 ASN A C 1
ATOM 2148 O O . ASN A 1 292 ? 0.236 -7.713 -29.651 1.00 88.69 292 ASN A O 1
ATOM 2152 N N . ASP A 1 293 ? 0.702 -8.405 -27.576 1.00 90.69 293 ASP A N 1
ATOM 2153 C CA . ASP A 1 293 ? -0.041 -7.323 -26.937 1.00 90.69 293 ASP A CA 1
ATOM 2154 C C . ASP A 1 293 ? 0.864 -6.090 -26.789 1.00 90.69 293 ASP A C 1
ATOM 2156 O O . ASP A 1 293 ? 1.917 -6.181 -26.165 1.00 90.69 293 ASP A O 1
ATOM 2160 N N . THR A 1 294 ? 0.476 -4.949 -27.365 1.00 88.06 294 THR A N 1
ATOM 2161 C CA . THR A 1 294 ? 1.262 -3.700 -27.289 1.00 88.06 294 THR A CA 1
ATOM 2162 C C . THR A 1 294 ? 1.385 -3.147 -25.870 1.00 88.06 294 THR A C 1
ATOM 2164 O O . THR A 1 294 ? 2.371 -2.479 -25.567 1.00 88.06 294 THR A O 1
ATOM 2167 N N . PHE A 1 295 ? 0.396 -3.390 -25.009 1.00 87.25 295 PHE A N 1
ATOM 2168 C CA . PHE A 1 295 ? 0.375 -2.860 -23.640 1.00 87.25 295 PHE A CA 1
ATOM 2169 C C . PHE A 1 295 ? 0.862 -3.874 -22.598 1.00 87.25 295 PHE A C 1
ATOM 2171 O O . PHE A 1 295 ? 1.064 -3.530 -21.441 1.00 87.25 295 PHE A O 1
ATOM 2178 N N . CYS A 1 296 ? 1.085 -5.120 -23.017 1.00 93.25 296 CYS A N 1
ATOM 2179 C CA . CYS A 1 296 ? 1.632 -6.190 -22.188 1.00 93.25 296 CYS A CA 1
ATOM 2180 C C . CYS A 1 296 ? 2.620 -7.038 -23.018 1.00 93.25 296 CYS A C 1
ATOM 2182 O O . CYS A 1 296 ? 2.345 -8.206 -23.326 1.00 93.25 296 CYS A O 1
ATOM 2184 N N . PRO A 1 297 ? 3.730 -6.436 -23.490 1.00 91.94 297 PRO A N 1
ATOM 2185 C CA . PRO A 1 297 ? 4.618 -7.042 -24.471 1.00 91.94 297 PRO A CA 1
ATOM 2186 C C . PRO A 1 297 ? 5.368 -8.240 -23.891 1.00 91.94 297 PRO A C 1
ATOM 2188 O O . PRO A 1 297 ? 6.042 -8.164 -22.866 1.00 91.94 297 PRO A O 1
ATOM 2191 N N . HIS A 1 298 ? 5.316 -9.361 -24.610 1.00 91.81 298 HIS A N 1
ATOM 2192 C CA . HIS A 1 298 ? 6.041 -10.582 -24.244 1.00 91.81 298 HIS A CA 1
ATOM 2193 C C . HIS A 1 298 ? 7.558 -10.374 -24.166 1.00 91.81 298 HIS A C 1
ATOM 2195 O O . HIS A 1 298 ? 8.228 -11.049 -23.395 1.00 91.81 298 HIS A O 1
ATOM 2201 N N . GLN A 1 299 ? 8.081 -9.400 -24.911 1.00 91.19 299 GLN A N 1
ATOM 2202 C CA . GLN A 1 299 ? 9.495 -9.045 -24.961 1.00 91.19 299 GLN A CA 1
ATOM 2203 C C . GLN A 1 299 ? 10.043 -8.585 -23.604 1.00 91.19 299 GLN A C 1
ATOM 2205 O O . GLN A 1 299 ? 11.218 -8.814 -23.328 1.00 91.19 299 GLN A O 1
ATOM 2210 N N . ASN A 1 300 ? 9.194 -8.042 -22.722 1.00 93.44 300 ASN A N 1
ATOM 2211 C CA . ASN A 1 300 ? 9.570 -7.715 -21.339 1.00 93.44 300 ASN A CA 1
ATOM 2212 C C . ASN A 1 300 ? 9.837 -8.953 -20.471 1.00 93.44 300 ASN A C 1
ATOM 2214 O O . ASN A 1 300 ? 10.242 -8.829 -19.321 1.00 93.44 300 ASN A O 1
ATOM 2218 N N . ARG A 1 301 ? 9.609 -10.151 -21.015 1.00 93.44 301 ARG A N 1
ATOM 2219 C CA . ARG A 1 301 ? 9.961 -11.435 -20.405 1.00 93.44 301 ARG A CA 1
ATOM 2220 C C . ARG A 1 301 ? 10.963 -12.236 -21.248 1.00 93.44 301 ARG A C 1
ATOM 2222 O O . ARG A 1 301 ? 11.451 -13.250 -20.774 1.00 93.44 301 ARG A O 1
ATOM 2229 N N . ASP A 1 302 ? 11.281 -11.807 -22.476 1.00 86.75 302 ASP A N 1
ATOM 2230 C CA . ASP A 1 302 ? 12.328 -12.443 -23.296 1.00 86.75 302 ASP A CA 1
ATOM 2231 C C . ASP A 1 302 ? 13.736 -12.039 -22.805 1.00 86.75 302 ASP A C 1
ATOM 2233 O O . ASP A 1 302 ? 14.674 -12.829 -22.899 1.00 86.75 302 ASP A O 1
ATOM 2237 N N . ASN A 1 303 ? 13.862 -10.826 -22.248 1.00 74.12 303 ASN A N 1
ATOM 2238 C CA . ASN A 1 303 ? 15.040 -10.326 -21.538 1.00 74.12 303 ASN A CA 1
ATOM 2239 C C . ASN A 1 303 ? 14.591 -9.829 -20.160 1.00 74.12 303 ASN A C 1
ATOM 2241 O O . ASN A 1 303 ? 13.822 -8.879 -20.081 1.00 74.12 303 ASN A O 1
ATOM 2245 N N . GLU A 1 304 ? 15.031 -10.474 -19.081 1.00 78.00 304 GLU A N 1
ATOM 2246 C CA . GLU A 1 304 ? 14.585 -10.126 -17.721 1.00 78.00 304 GLU A CA 1
ATOM 2247 C C . GLU A 1 304 ? 15.467 -9.054 -17.061 1.00 78.00 304 GLU A C 1
ATOM 2249 O O . GLU A 1 304 ? 15.033 -8.366 -16.136 1.00 78.00 304 GLU A O 1
ATOM 2254 N N . THR A 1 305 ? 16.707 -8.894 -17.542 1.00 81.12 305 THR A N 1
ATOM 2255 C CA . THR A 1 305 ? 17.718 -8.034 -16.914 1.00 81.12 305 THR A CA 1
ATOM 2256 C C . THR A 1 305 ? 18.611 -7.300 -17.935 1.00 81.12 305 THR A C 1
ATOM 2258 O O . THR A 1 305 ? 19.664 -7.833 -18.307 1.00 81.12 305 THR A O 1
ATOM 2261 N N . PRO A 1 306 ? 18.264 -6.079 -18.380 1.00 88.31 306 PRO A N 1
ATOM 2262 C CA . PRO A 1 306 ? 17.006 -5.368 -18.145 1.00 88.31 306 PRO A CA 1
ATOM 2263 C C . PRO A 1 306 ? 15.882 -5.837 -19.081 1.00 88.31 306 PRO A C 1
ATOM 2265 O O . PRO A 1 306 ? 16.133 -6.483 -20.104 1.00 88.31 306 PRO A O 1
ATOM 2268 N N . VAL A 1 307 ? 14.646 -5.470 -18.737 1.00 92.38 307 VAL A N 1
ATOM 2269 C CA . VAL A 1 307 ? 13.484 -5.600 -19.627 1.00 92.38 307 VAL A CA 1
ATOM 2270 C C . VAL A 1 307 ? 13.674 -4.814 -20.924 1.00 92.38 307 VAL A C 1
ATOM 2272 O O . VAL A 1 307 ? 14.428 -3.844 -20.980 1.00 92.38 307 VAL A O 1
ATOM 2275 N N . ALA A 1 308 ? 12.977 -5.233 -21.981 1.00 91.62 308 ALA A N 1
ATOM 2276 C CA . ALA A 1 308 ? 13.094 -4.611 -23.297 1.00 91.62 308 ALA A CA 1
ATOM 2277 C C . ALA A 1 308 ? 12.476 -3.202 -23.373 1.00 91.62 308 ALA A C 1
ATOM 2279 O O . ALA A 1 308 ? 12.995 -2.363 -24.105 1.00 91.62 308 ALA A O 1
ATOM 2280 N N . ASP A 1 309 ? 11.371 -2.962 -22.664 1.00 90.06 309 ASP A N 1
ATOM 2281 C CA . ASP A 1 309 ? 10.639 -1.693 -22.659 1.00 90.06 309 ASP A CA 1
ATOM 2282 C C . ASP A 1 309 ? 9.984 -1.458 -21.289 1.00 90.06 309 ASP A C 1
ATOM 2284 O O . ASP A 1 309 ? 8.934 -2.032 -20.984 1.00 90.06 309 ASP A O 1
ATOM 2288 N N . SER A 1 310 ? 10.591 -0.603 -20.460 1.00 91.94 310 SER A N 1
ATOM 2289 C CA . SER A 1 310 ? 10.073 -0.325 -19.120 1.00 91.94 310 SER A CA 1
ATOM 2290 C C . SER A 1 310 ? 8.890 0.640 -19.070 1.00 91.94 310 SER A C 1
ATOM 2292 O O . SER A 1 310 ? 8.302 0.796 -18.005 1.00 91.94 310 SER A O 1
ATOM 2294 N N . PHE A 1 311 ? 8.444 1.194 -20.205 1.00 91.69 311 PHE A N 1
ATOM 2295 C CA . PHE A 1 311 ? 7.199 1.972 -20.299 1.00 91.69 311 PHE A CA 1
ATOM 2296 C C . PHE A 1 311 ? 5.946 1.086 -20.342 1.00 91.69 311 PHE A C 1
ATOM 2298 O O . PHE A 1 311 ? 4.836 1.575 -20.593 1.00 91.69 311 PHE A O 1
ATOM 2305 N N . ARG A 1 312 ? 6.117 -0.232 -20.201 1.00 91.50 312 ARG A N 1
ATOM 2306 C CA . ARG A 1 312 ? 5.080 -1.248 -20.372 1.00 91.50 312 ARG A CA 1
ATOM 2307 C C . ARG A 1 312 ? 5.127 -2.284 -19.270 1.00 91.50 312 ARG A C 1
ATOM 2309 O O . ARG A 1 312 ? 6.198 -2.746 -18.888 1.00 91.50 312 ARG A O 1
ATOM 2316 N N . PHE A 1 313 ? 3.961 -2.743 -18.833 1.00 95.19 313 PHE A N 1
ATOM 2317 C CA . PHE A 1 313 ? 3.879 -3.835 -17.866 1.00 95.19 313 PHE A CA 1
ATOM 2318 C C . PHE A 1 313 ? 4.429 -5.137 -18.468 1.00 95.19 313 PHE A C 1
ATOM 2320 O O . PHE A 1 313 ? 4.533 -5.293 -19.689 1.00 95.19 313 PHE A O 1
ATOM 2327 N N . ALA A 1 314 ? 4.808 -6.084 -17.612 1.00 96.12 314 ALA A N 1
ATOM 2328 C CA . ALA A 1 314 ? 5.375 -7.356 -18.045 1.00 96.12 314 ALA A CA 1
ATOM 2329 C C . ALA A 1 314 ? 4.357 -8.504 -17.883 1.00 96.12 314 ALA A C 1
ATOM 2331 O O . ALA A 1 314 ? 3.668 -8.583 -16.864 1.00 96.12 314 ALA A O 1
ATOM 2332 N N . PRO A 1 315 ? 4.224 -9.407 -18.872 1.00 96.88 315 PRO A N 1
ATOM 2333 C CA . PRO A 1 315 ? 3.200 -10.441 -18.815 1.00 96.88 315 PRO A CA 1
ATOM 2334 C C . PRO A 1 315 ? 3.484 -11.540 -17.794 1.00 96.88 315 PRO A C 1
ATOM 2336 O O . PRO A 1 315 ? 4.579 -12.105 -17.774 1.00 96.88 315 PRO A O 1
ATOM 2339 N N . LEU A 1 316 ? 2.438 -11.931 -17.060 1.00 97.12 316 LEU A N 1
ATOM 2340 C CA . LEU A 1 316 ? 2.351 -13.230 -16.393 1.00 97.12 316 LEU A CA 1
ATOM 2341 C C . LEU A 1 316 ? 2.431 -14.356 -17.437 1.00 97.12 316 LEU A C 1
ATOM 2343 O O . LEU A 1 316 ? 1.762 -14.309 -18.478 1.00 97.12 316 LEU A O 1
ATOM 2347 N N . GLN A 1 317 ? 3.212 -15.392 -17.147 1.00 95.62 317 GLN A N 1
ATOM 2348 C CA . GLN A 1 317 ? 3.417 -16.541 -18.021 1.00 95.62 317 GLN A CA 1
ATOM 2349 C C . GLN A 1 317 ? 3.029 -17.860 -17.351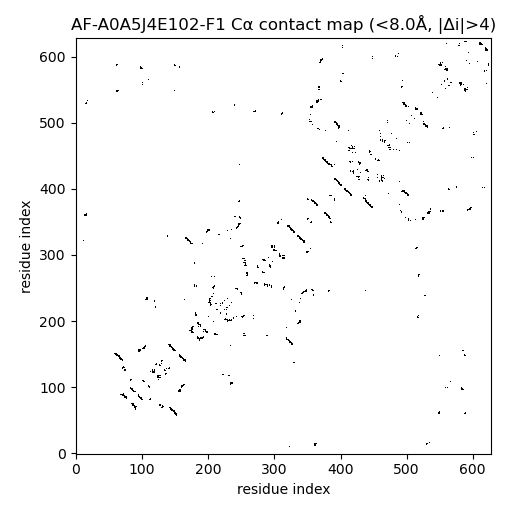 1.00 95.62 317 GLN A C 1
ATOM 2351 O O . GLN A 1 317 ? 3.089 -18.034 -16.137 1.00 95.62 317 GLN A O 1
ATOM 2356 N N . VAL A 1 318 ? 2.643 -18.837 -18.173 1.00 96.75 318 VAL A N 1
ATOM 2357 C CA . VAL A 1 318 ? 2.525 -20.226 -17.716 1.00 96.75 318 VAL A CA 1
ATOM 2358 C C . VAL A 1 318 ? 3.914 -20.719 -17.309 1.00 96.75 318 VAL A C 1
ATOM 2360 O O . VAL A 1 318 ? 4.862 -20.585 -18.078 1.00 96.75 318 VAL A O 1
ATOM 2363 N N . GLY A 1 319 ? 4.019 -21.311 -16.121 1.00 96.69 319 GLY A N 1
ATOM 2364 C CA . GLY A 1 319 ? 5.279 -21.725 -15.506 1.00 96.69 319 GLY A CA 1
ATOM 2365 C C . GLY A 1 319 ? 5.785 -20.771 -14.424 1.00 96.69 319 GLY A C 1
ATOM 2366 O O . GLY A 1 319 ? 6.598 -21.197 -13.607 1.00 96.69 319 GLY A O 1
ATOM 2367 N N . ASP A 1 320 ? 5.274 -19.536 -14.360 1.00 97.62 320 ASP A N 1
ATOM 2368 C CA . ASP A 1 320 ? 5.632 -18.603 -13.293 1.00 97.62 320 ASP A CA 1
ATOM 2369 C C . ASP A 1 320 ? 5.192 -19.157 -11.930 1.00 97.62 320 ASP A C 1
ATOM 2371 O O . ASP A 1 320 ? 4.071 -19.649 -11.769 1.00 97.62 320 ASP A O 1
ATOM 2375 N N . HIS A 1 321 ? 6.077 -19.062 -10.936 1.00 97.81 321 HIS A N 1
ATOM 2376 C CA . HIS A 1 321 ? 5.709 -19.274 -9.541 1.00 97.81 321 HIS A CA 1
ATOM 2377 C C . HIS A 1 321 ? 5.175 -17.968 -8.964 1.00 97.81 321 HIS A C 1
ATOM 2379 O O . HIS A 1 321 ? 5.825 -16.927 -9.089 1.00 97.81 321 HIS A O 1
ATOM 2385 N N . ILE A 1 322 ? 4.023 -18.029 -8.303 1.00 97.69 322 ILE A N 1
ATOM 2386 C CA . ILE A 1 322 ? 3.386 -16.860 -7.700 1.00 97.69 322 ILE A CA 1
ATOM 2387 C C . ILE A 1 322 ? 3.060 -17.081 -6.222 1.00 97.69 322 ILE A C 1
ATOM 2389 O O . ILE A 1 322 ? 2.908 -18.217 -5.758 1.00 97.69 322 ILE A O 1
ATOM 2393 N N . ALA A 1 323 ? 2.902 -15.975 -5.508 1.00 96.12 323 ALA A N 1
ATOM 2394 C CA . ALA A 1 323 ? 2.174 -15.887 -4.253 1.00 96.12 323 ALA A CA 1
ATOM 2395 C C . ALA A 1 323 ? 1.066 -14.845 -4.432 1.00 96.12 323 ALA A C 1
ATOM 2397 O O . ALA A 1 323 ? 1.343 -13.728 -4.858 1.00 96.12 323 ALA A O 1
ATOM 2398 N N . ALA A 1 324 ? -0.180 -15.213 -4.154 1.00 94.75 324 ALA A N 1
ATOM 2399 C CA . ALA A 1 324 ? -1.339 -14.337 -4.243 1.00 94.75 324 ALA A CA 1
ATOM 2400 C C . ALA A 1 324 ? -2.108 -14.331 -2.922 1.00 94.75 324 ALA A C 1
ATOM 2402 O O . ALA A 1 324 ? -2.304 -15.377 -2.299 1.00 94.75 324 ALA A O 1
ATOM 2403 N N . ASN A 1 325 ? -2.577 -13.149 -2.543 1.00 92.31 325 ASN A N 1
ATOM 2404 C CA . ASN A 1 325 ? -3.427 -12.907 -1.391 1.00 92.31 325 ASN A CA 1
ATOM 2405 C C . ASN A 1 325 ? -4.728 -12.268 -1.866 1.00 92.31 325 ASN A C 1
ATOM 2407 O O . ASN A 1 325 ? -4.743 -11.418 -2.766 1.00 92.31 325 ASN A O 1
ATOM 2411 N N . GLY A 1 326 ? -5.825 -12.723 -1.285 1.00 90.56 326 GLY A N 1
ATOM 2412 C CA . GLY A 1 326 ? -7.150 -12.307 -1.688 1.00 90.56 326 GLY A CA 1
ATOM 2413 C C . GLY A 1 326 ? -8.229 -13.039 -0.926 1.00 90.56 326 GLY A C 1
ATOM 2414 O O . GLY A 1 326 ? -7.961 -13.694 0.077 1.00 90.56 326 GLY A O 1
ATOM 2415 N N . ASN A 1 327 ? -9.430 -12.966 -1.485 1.00 86.75 327 ASN A N 1
ATOM 2416 C CA . ASN A 1 327 ? -10.632 -13.518 -0.881 1.00 86.75 327 ASN A CA 1
ATOM 2417 C C . ASN A 1 327 ? -11.182 -14.638 -1.763 1.00 86.75 327 ASN A C 1
ATOM 2419 O O . ASN A 1 327 ? -11.189 -14.514 -2.995 1.00 86.75 327 ASN A O 1
ATOM 2423 N N . THR A 1 328 ? -11.671 -15.725 -1.167 1.00 86.88 328 THR A N 1
ATOM 2424 C CA . THR A 1 328 ? -12.401 -16.739 -1.938 1.00 86.88 328 THR A CA 1
ATOM 2425 C C . THR A 1 328 ? -13.803 -16.242 -2.262 1.00 86.88 328 THR A C 1
ATOM 2427 O O . THR A 1 328 ? -14.633 -16.046 -1.380 1.00 86.88 328 THR A O 1
ATOM 2430 N N . GLU A 1 329 ? -14.108 -16.127 -3.547 1.00 82.12 329 GLU A N 1
ATOM 2431 C CA . GLU A 1 329 ? -15.411 -15.694 -4.040 1.00 82.12 329 GLU A CA 1
ATOM 2432 C C . GLU A 1 329 ? -16.133 -16.866 -4.693 1.00 82.12 329 GLU A C 1
ATOM 2434 O O . GLU A 1 329 ? -15.530 -17.637 -5.444 1.00 82.12 329 GLU A O 1
ATOM 2439 N N . THR A 1 330 ? -17.436 -17.007 -4.434 1.00 78.56 330 THR A N 1
ATOM 2440 C CA . THR A 1 330 ? -18.277 -18.006 -5.108 1.00 78.56 330 THR A CA 1
ATOM 2441 C C . THR A 1 330 ? -19.456 -17.340 -5.795 1.00 78.56 330 THR A C 1
ATOM 2443 O O . THR A 1 330 ? -20.368 -16.841 -5.143 1.00 78.56 330 THR A O 1
ATOM 2446 N N . LEU A 1 331 ? -19.468 -17.373 -7.129 1.00 70.31 331 LEU A N 1
ATOM 2447 C CA . LEU A 1 331 ? -20.481 -16.713 -7.951 1.00 70.31 331 LEU A CA 1
ATOM 2448 C C . LEU A 1 331 ? -20.966 -17.643 -9.059 1.00 70.31 331 LEU A C 1
ATOM 2450 O O . LEU A 1 331 ? -20.174 -18.262 -9.767 1.00 70.31 331 LEU A O 1
ATOM 2454 N N . GLY A 1 332 ? -22.287 -17.782 -9.194 1.00 66.69 332 GLY A N 1
ATOM 2455 C CA . GLY A 1 332 ? -22.886 -18.682 -10.187 1.00 66.69 332 GLY A CA 1
ATOM 2456 C C . GLY A 1 332 ? -22.478 -20.155 -10.023 1.00 66.69 332 GLY A C 1
ATOM 2457 O O . GLY A 1 332 ? -22.485 -20.898 -11.000 1.00 66.69 332 GLY A O 1
ATOM 2458 N N . GLY A 1 333 ? -22.091 -20.573 -8.809 1.00 69.06 333 GLY A N 1
ATOM 2459 C CA . GLY A 1 333 ? -21.576 -21.919 -8.524 1.00 69.06 333 GLY A CA 1
ATOM 2460 C C . GLY A 1 333 ? -20.093 -22.127 -8.856 1.00 69.06 333 GLY A C 1
ATOM 2461 O O . GLY A 1 333 ? -19.608 -23.250 -8.742 1.00 69.06 333 GLY A O 1
ATOM 2462 N N . PHE A 1 334 ? -19.373 -21.072 -9.248 1.00 75.19 334 PHE A N 1
ATOM 2463 C CA . PHE A 1 334 ? -17.937 -21.106 -9.508 1.00 75.19 334 PHE A CA 1
ATOM 2464 C C . PHE A 1 334 ? -17.167 -20.407 -8.399 1.00 75.19 334 PHE A C 1
ATOM 2466 O O . PHE A 1 334 ? -17.484 -19.271 -8.054 1.00 75.19 334 PHE A O 1
ATOM 2473 N N . THR A 1 335 ? -16.127 -21.071 -7.900 1.00 84.25 335 THR A N 1
ATOM 2474 C CA . THR A 1 335 ? -15.257 -20.558 -6.841 1.00 84.25 335 THR A CA 1
ATOM 2475 C C . THR A 1 335 ? -13.905 -20.139 -7.412 1.00 84.25 335 THR A C 1
ATOM 2477 O O . THR A 1 335 ? -13.305 -20.880 -8.195 1.00 84.25 335 THR A O 1
ATOM 2480 N N . PHE A 1 336 ? -13.428 -18.955 -7.036 1.00 88.38 336 PHE A N 1
ATOM 2481 C CA . PHE A 1 336 ? -12.132 -18.418 -7.448 1.00 88.38 336 PHE A CA 1
ATOM 2482 C C . PHE A 1 336 ? -11.515 -17.561 -6.338 1.00 88.38 336 PHE A C 1
ATOM 2484 O O . PHE A 1 336 ? -12.224 -17.061 -5.471 1.00 88.38 336 PHE A O 1
ATOM 2491 N N . LEU A 1 337 ? -10.197 -17.376 -6.384 1.00 91.88 337 LEU A N 1
ATOM 2492 C CA . LEU A 1 337 ? -9.501 -16.389 -5.563 1.00 91.88 337 LEU A CA 1
ATOM 2493 C C . LEU A 1 337 ? -9.585 -15.022 -6.252 1.00 91.88 337 LEU A C 1
ATOM 2495 O O . LEU A 1 337 ? -9.093 -14.872 -7.373 1.00 91.88 337 LEU A O 1
ATOM 2499 N N . SER A 1 338 ? -10.199 -14.047 -5.589 1.00 90.19 338 SER A N 1
ATOM 2500 C CA . SER A 1 338 ? -10.187 -12.634 -5.970 1.00 90.19 338 SER A CA 1
ATOM 2501 C C . SER A 1 338 ? -8.971 -11.964 -5.333 1.00 90.19 338 SER A C 1
ATOM 2503 O O . SER A 1 338 ? -8.999 -11.596 -4.160 1.00 90.19 338 SER A O 1
ATOM 2505 N N . ALA A 1 339 ? -7.872 -11.893 -6.080 1.00 93.19 339 ALA A N 1
ATOM 2506 C CA . ALA A 1 339 ? -6.573 -11.453 -5.586 1.00 93.19 339 ALA A CA 1
ATOM 2507 C C . ALA A 1 339 ? -6.450 -9.925 -5.596 1.00 93.19 339 ALA A C 1
ATOM 2509 O O . ALA A 1 339 ? -6.499 -9.312 -6.662 1.00 93.19 339 ALA A O 1
ATOM 2510 N N . HIS A 1 340 ? -6.230 -9.326 -4.427 1.00 92.25 340 HIS A N 1
ATOM 2511 C CA . HIS A 1 340 ? -5.863 -7.911 -4.296 1.00 92.25 340 HIS A CA 1
ATOM 2512 C C . HIS A 1 340 ? -4.344 -7.704 -4.297 1.00 92.25 340 HIS A C 1
ATOM 2514 O O . HIS A 1 340 ? -3.855 -6.602 -4.534 1.00 92.25 340 HIS A O 1
ATOM 2520 N N . THR A 1 341 ? -3.572 -8.758 -4.028 1.00 93.44 341 THR A N 1
ATOM 2521 C CA . THR A 1 341 ? -2.108 -8.713 -4.016 1.00 93.44 341 THR A CA 1
ATOM 2522 C C . THR A 1 341 ? -1.553 -9.976 -4.655 1.00 93.44 341 THR A C 1
ATOM 2524 O O . THR A 1 341 ? -2.049 -11.076 -4.415 1.00 93.44 341 THR A O 1
ATOM 2527 N N . MET A 1 342 ? -0.520 -9.830 -5.479 1.00 95.25 342 MET A N 1
ATOM 2528 C CA . MET A 1 342 ? 0.166 -10.934 -6.129 1.00 95.25 342 MET A CA 1
ATOM 2529 C C . MET A 1 342 ? 1.616 -10.559 -6.412 1.00 95.25 342 MET A C 1
ATOM 2531 O O . MET A 1 342 ? 1.881 -9.526 -7.020 1.00 95.25 342 MET A O 1
ATOM 2535 N N . VAL A 1 343 ? 2.532 -11.454 -6.052 1.00 96.06 343 VAL A N 1
ATOM 2536 C CA . VAL A 1 343 ? 3.936 -11.383 -6.448 1.00 96.06 343 VAL A CA 1
ATOM 2537 C C . VAL A 1 343 ? 4.278 -12.558 -7.349 1.00 96.06 343 VAL A C 1
ATOM 2539 O O . VAL A 1 343 ? 4.045 -13.720 -7.009 1.00 96.06 343 VAL A O 1
ATOM 2542 N N . ILE A 1 344 ? 4.867 -12.246 -8.498 1.00 96.88 344 ILE A N 1
ATOM 2543 C CA . ILE A 1 344 ? 5.499 -13.209 -9.393 1.00 96.88 344 ILE A CA 1
ATOM 2544 C C . ILE A 1 344 ? 6.966 -13.325 -8.985 1.00 96.88 344 ILE A C 1
ATOM 2546 O O . ILE A 1 344 ? 7.694 -12.332 -8.963 1.00 96.88 344 ILE A O 1
ATOM 2550 N N . HIS A 1 345 ? 7.421 -14.537 -8.667 1.00 94.00 345 HIS A N 1
ATOM 2551 C CA . HIS A 1 345 ? 8.770 -14.796 -8.150 1.00 94.00 345 HIS A CA 1
ATOM 2552 C C . HIS A 1 345 ? 9.833 -14.820 -9.254 1.00 94.00 345 HIS A C 1
ATOM 2554 O O . HIS A 1 345 ? 10.631 -15.751 -9.363 1.00 94.00 345 HIS A O 1
ATOM 2560 N N . VAL A 1 346 ? 9.834 -13.777 -10.076 1.00 91.69 346 VAL A N 1
ATOM 2561 C CA . VAL A 1 346 ? 10.866 -13.491 -11.061 1.00 91.69 346 VAL A CA 1
ATOM 2562 C C . VAL A 1 346 ? 11.319 -12.055 -10.864 1.00 91.69 346 VAL A C 1
ATOM 2564 O O . VAL A 1 346 ? 10.495 -11.170 -10.651 1.00 91.69 346 VAL A O 1
ATOM 2567 N N . ALA A 1 347 ? 12.628 -11.832 -10.916 1.00 89.31 347 ALA A N 1
ATOM 2568 C CA . ALA A 1 347 ? 13.205 -10.516 -10.715 1.00 89.31 347 ALA A CA 1
ATOM 2569 C C . ALA A 1 347 ? 13.422 -9.823 -12.062 1.00 89.31 347 ALA A C 1
ATOM 2571 O O . ALA A 1 347 ? 14.255 -10.263 -12.850 1.00 89.31 347 ALA A O 1
ATOM 2572 N N . LEU A 1 348 ? 12.684 -8.739 -12.305 1.00 92.25 348 LEU A N 1
ATOM 2573 C CA . LEU A 1 348 ? 12.845 -7.902 -13.494 1.00 92.25 348 LEU A CA 1
ATOM 2574 C C . LEU A 1 348 ? 13.610 -6.627 -13.145 1.00 92.25 348 LEU A C 1
ATOM 2576 O O . LEU A 1 348 ? 13.293 -5.983 -12.141 1.00 92.25 348 LEU A O 1
ATOM 2580 N N . THR A 1 349 ? 14.587 -6.247 -13.971 1.00 91.44 349 THR A N 1
ATOM 2581 C CA . THR A 1 349 ? 15.303 -4.970 -13.820 1.00 91.44 349 THR A CA 1
ATOM 2582 C C . THR A 1 349 ? 15.038 -4.010 -14.974 1.00 91.44 349 THR A C 1
ATOM 2584 O O . THR A 1 349 ? 14.644 -4.421 -16.064 1.00 91.44 349 THR A O 1
ATOM 2587 N N . THR A 1 350 ? 15.251 -2.717 -14.737 1.00 90.88 350 THR A N 1
ATOM 2588 C CA . THR A 1 350 ? 15.089 -1.645 -15.727 1.00 90.88 350 THR A CA 1
ATOM 2589 C C . THR A 1 350 ? 16.421 -0.989 -16.066 1.00 90.88 350 THR A C 1
ATOM 2591 O O . THR A 1 350 ? 17.405 -1.094 -15.328 1.00 90.88 350 THR A O 1
ATOM 2594 N N . THR A 1 351 ? 16.463 -0.327 -17.219 1.00 87.81 351 THR A N 1
ATOM 2595 C CA . THR A 1 351 ? 17.622 0.456 -17.655 1.00 87.81 351 THR A CA 1
ATOM 2596 C C . THR A 1 351 ? 17.606 1.823 -16.959 1.00 87.81 351 THR A C 1
ATOM 2598 O O . THR A 1 351 ? 16.566 2.478 -16.957 1.00 87.81 351 THR A O 1
ATOM 2601 N N . PRO A 1 352 ? 18.727 2.300 -16.386 1.00 85.62 352 PRO A N 1
ATOM 2602 C CA . PRO A 1 352 ? 18.809 3.666 -15.867 1.00 85.62 352 PRO A CA 1
ATOM 2603 C C . PRO A 1 352 ? 18.496 4.711 -16.948 1.00 85.62 352 PRO A C 1
ATOM 2605 O O . PRO A 1 352 ? 19.044 4.638 -18.048 1.00 85.62 352 PRO A O 1
ATOM 2608 N N . GLY A 1 353 ? 17.659 5.697 -16.622 1.00 83.50 353 GLY A N 1
ATOM 2609 C CA . GLY A 1 353 ? 17.162 6.712 -17.558 1.00 83.50 353 GLY A CA 1
ATOM 2610 C C . GLY A 1 353 ? 15.845 6.354 -18.258 1.00 83.50 353 GLY A C 1
ATOM 2611 O O . GLY A 1 353 ? 15.209 7.252 -18.805 1.00 83.50 353 GLY A O 1
ATOM 2612 N N . ASP A 1 354 ? 15.420 5.091 -18.196 1.00 88.00 354 ASP A N 1
ATOM 2613 C CA . ASP A 1 354 ? 14.055 4.669 -18.526 1.00 88.00 354 ASP A CA 1
ATOM 2614 C C . ASP A 1 354 ? 13.222 4.563 -17.228 1.00 88.00 354 ASP A C 1
ATOM 2616 O O . ASP A 1 354 ? 13.809 4.545 -16.139 1.00 88.00 354 ASP A O 1
ATOM 2620 N N . PRO A 1 355 ? 11.877 4.466 -17.290 1.00 91.19 355 PRO A N 1
ATOM 2621 C CA . PRO A 1 355 ? 11.047 4.285 -16.102 1.00 91.19 355 PRO A CA 1
ATOM 2622 C C . PRO A 1 355 ? 11.509 3.120 -15.225 1.00 91.19 355 PRO A C 1
ATOM 2624 O O . PRO A 1 355 ? 11.840 2.037 -15.721 1.00 91.19 355 PRO A O 1
ATOM 2627 N N . ASP A 1 356 ? 11.508 3.342 -13.916 1.00 92.25 356 ASP A N 1
ATOM 2628 C CA . ASP A 1 356 ? 11.793 2.341 -12.897 1.00 92.25 356 ASP A CA 1
ATOM 2629 C C . ASP A 1 356 ? 10.623 2.169 -11.931 1.00 92.25 356 ASP A C 1
ATOM 2631 O O . ASP A 1 356 ? 9.674 2.946 -11.918 1.00 92.25 356 ASP A O 1
ATOM 2635 N N . TYR A 1 357 ? 10.668 1.116 -11.125 1.00 93.50 357 TYR A N 1
ATOM 2636 C CA . TYR A 1 357 ? 9.596 0.765 -10.207 1.00 93.50 357 TYR A CA 1
ATOM 2637 C C . TYR A 1 357 ? 10.183 0.456 -8.836 1.00 93.50 357 TYR A C 1
ATOM 2639 O O . TYR A 1 357 ? 11.320 -0.009 -8.727 1.00 93.50 357 TYR A O 1
ATOM 2647 N N . ILE A 1 358 ? 9.404 0.748 -7.800 1.00 91.81 358 ILE A N 1
ATOM 2648 C CA . ILE A 1 358 ? 9.726 0.496 -6.401 1.00 91.81 358 ILE A CA 1
ATOM 2649 C C . ILE A 1 358 ? 8.548 -0.270 -5.816 1.00 91.81 358 ILE A C 1
ATOM 2651 O O . ILE A 1 358 ? 7.402 -0.006 -6.165 1.00 91.81 358 ILE A O 1
ATOM 2655 N N . ILE A 1 359 ? 8.831 -1.199 -4.914 1.00 91.94 359 ILE A N 1
ATOM 2656 C CA . ILE A 1 359 ? 7.819 -1.778 -4.040 1.00 91.94 359 ILE A CA 1
ATOM 2657 C C . ILE A 1 359 ? 8.332 -1.781 -2.612 1.00 91.94 359 ILE A C 1
ATOM 2659 O O . ILE A 1 359 ? 9.493 -2.096 -2.350 1.00 91.94 359 ILE A O 1
ATOM 2663 N N . TRP A 1 360 ? 7.450 -1.442 -1.686 1.00 90.44 360 TRP A N 1
ATOM 2664 C CA . TRP A 1 360 ? 7.718 -1.543 -0.265 1.00 90.44 360 TRP A CA 1
ATOM 2665 C C . TRP A 1 360 ? 7.354 -2.936 0.232 1.00 90.44 360 TRP A C 1
ATOM 2667 O O . TRP A 1 360 ? 6.243 -3.414 0.013 1.00 90.44 360 TRP A O 1
ATOM 2677 N N . GLU A 1 361 ? 8.301 -3.589 0.895 1.00 86.62 361 GLU A N 1
ATOM 2678 C CA . GLU A 1 361 ? 8.061 -4.861 1.578 1.00 86.62 361 GLU A CA 1
ATOM 2679 C C . GLU A 1 361 ? 7.629 -4.613 3.025 1.00 86.62 361 GLU A C 1
ATOM 2681 O O . GLU A 1 361 ? 6.690 -5.236 3.519 1.00 86.62 361 GLU A O 1
ATOM 2686 N N . GLU A 1 362 ? 8.285 -3.662 3.691 1.00 88.06 362 GLU A N 1
ATOM 2687 C CA . GLU A 1 362 ? 8.053 -3.345 5.094 1.00 88.06 362 GLU A CA 1
ATOM 2688 C C . GLU A 1 362 ? 8.192 -1.840 5.313 1.00 88.06 362 GLU A C 1
ATOM 2690 O O . GLU A 1 362 ? 9.208 -1.237 4.962 1.00 88.06 362 GLU A O 1
ATOM 2695 N N . VAL A 1 363 ? 7.159 -1.240 5.896 1.00 90.81 363 VAL A N 1
ATOM 2696 C CA . VAL A 1 363 ? 7.163 0.146 6.361 1.00 90.81 363 VAL A CA 1
ATOM 2697 C C . VAL A 1 363 ? 6.485 0.155 7.720 1.00 90.81 363 VAL A C 1
ATOM 2699 O O . VAL A 1 363 ? 5.286 -0.105 7.814 1.00 90.81 363 VAL A O 1
ATOM 2702 N N . GLU A 1 364 ? 7.259 0.440 8.759 1.00 90.88 364 GLU A N 1
ATOM 2703 C CA . GLU A 1 364 ? 6.783 0.519 10.138 1.00 90.88 364 GLU A CA 1
ATOM 2704 C C . GLU A 1 364 ? 7.291 1.797 10.801 1.00 90.88 364 GLU A C 1
ATOM 2706 O O . GLU A 1 364 ? 8.444 2.194 10.602 1.00 90.88 364 GLU A O 1
ATOM 2711 N N . TRP A 1 365 ? 6.430 2.428 11.597 1.00 90.69 365 TRP A N 1
ATOM 2712 C CA . TRP A 1 365 ? 6.714 3.680 12.285 1.00 90.69 365 TRP A CA 1
ATOM 2713 C C . TRP A 1 365 ? 6.089 3.675 13.680 1.00 90.69 365 TRP A C 1
ATOM 2715 O O . TRP A 1 365 ? 4.875 3.533 13.835 1.00 90.69 365 TRP A O 1
ATOM 2725 N N . ASP A 1 366 ? 6.922 3.828 14.707 1.00 87.69 366 ASP A N 1
ATOM 2726 C CA . ASP A 1 366 ? 6.452 3.883 16.088 1.00 87.69 366 ASP A CA 1
ATOM 2727 C C . ASP A 1 366 ? 5.698 5.198 16.348 1.00 87.69 366 ASP A C 1
ATOM 2729 O O . ASP A 1 366 ? 6.218 6.292 16.112 1.00 87.69 366 ASP A O 1
ATOM 2733 N N . THR A 1 367 ? 4.477 5.090 16.873 1.00 84.19 367 THR A N 1
ATOM 2734 C CA . THR A 1 367 ? 3.690 6.239 17.328 1.00 84.19 367 THR A CA 1
ATOM 2735 C C . THR A 1 367 ? 4.261 6.832 18.611 1.00 84.19 367 THR A C 1
ATOM 2737 O O . THR A 1 367 ? 4.921 6.158 19.409 1.00 84.19 367 THR A O 1
ATOM 2740 N N . ALA A 1 368 ? 3.973 8.111 18.837 1.00 74.19 368 ALA A N 1
ATOM 2741 C CA . ALA A 1 368 ? 4.416 8.806 20.032 1.00 74.19 368 ALA A CA 1
ATOM 2742 C C . ALA A 1 368 ? 3.805 8.186 21.298 1.00 74.19 368 ALA A C 1
ATOM 2744 O O . ALA A 1 368 ? 2.601 7.962 21.404 1.00 74.19 368 ALA A O 1
ATOM 2745 N N . GLY A 1 369 ? 4.679 7.939 22.265 1.00 74.12 369 GLY A N 1
ATOM 2746 C CA . GLY A 1 369 ? 4.404 7.270 23.530 1.00 74.12 369 GLY A CA 1
ATOM 2747 C C . GLY A 1 369 ? 5.665 7.232 24.375 1.00 74.12 369 GLY A C 1
ATOM 2748 O O . GLY A 1 369 ? 5.604 7.469 25.565 1.00 74.12 369 GLY A O 1
ATOM 2749 N N . PHE A 1 370 ? 6.820 7.039 23.731 1.00 78.62 370 PHE A N 1
ATOM 2750 C CA . PHE A 1 370 ? 8.169 7.284 24.254 1.00 78.62 370 PHE A CA 1
ATOM 2751 C C . PHE A 1 370 ? 8.554 6.596 25.579 1.00 78.62 370 PHE A C 1
ATOM 2753 O O . PHE A 1 370 ? 9.675 6.796 26.034 1.00 78.62 370 PHE A O 1
ATOM 2760 N N . GLN A 1 371 ? 7.725 5.704 26.138 1.00 79.69 371 GLN A N 1
ATOM 2761 C CA . GLN A 1 371 ? 8.066 4.919 27.339 1.00 79.69 371 GLN A CA 1
ATOM 2762 C C . GLN A 1 371 ? 9.288 4.011 27.154 1.00 79.69 371 GLN A C 1
ATOM 2764 O O . GLN A 1 371 ? 9.874 3.549 28.126 1.00 79.69 371 GLN A O 1
ATOM 2769 N N . ASN A 1 372 ? 9.638 3.705 25.904 1.00 79.50 372 ASN A N 1
ATOM 2770 C CA . ASN A 1 372 ? 10.822 2.923 25.552 1.00 79.50 372 ASN A CA 1
ATOM 2771 C C . ASN A 1 372 ? 12.060 3.812 25.314 1.00 79.50 372 ASN A C 1
ATOM 2773 O O . ASN A 1 372 ? 13.054 3.322 24.792 1.00 79.50 372 ASN A O 1
ATOM 2777 N N . GLU A 1 373 ? 11.959 5.117 25.606 1.00 82.38 373 GLU A N 1
ATOM 2778 C CA . GLU A 1 373 ? 12.998 6.140 25.408 1.00 82.38 373 GLU A CA 1
ATOM 2779 C C . GLU A 1 373 ? 13.603 6.145 23.997 1.00 82.38 373 GLU A C 1
ATOM 2781 O O . GLU A 1 373 ? 14.787 6.402 23.796 1.00 82.38 373 GLU A O 1
ATOM 2786 N N . ARG A 1 374 ? 12.776 5.839 22.994 1.00 83.19 374 ARG A N 1
ATOM 2787 C CA . ARG A 1 374 ? 13.175 5.804 21.589 1.00 83.19 374 ARG A CA 1
ATOM 2788 C C . ARG A 1 374 ? 11.996 6.001 20.651 1.00 83.19 374 ARG A C 1
ATOM 2790 O O . ARG A 1 374 ? 10.845 5.782 21.033 1.00 83.19 374 ARG A O 1
ATOM 2797 N N . VAL A 1 375 ? 12.307 6.322 19.400 1.00 85.69 375 VAL A N 1
ATOM 2798 C CA . VAL A 1 375 ? 11.380 6.251 18.264 1.00 85.69 375 VAL A CA 1
ATOM 2799 C C . VAL A 1 375 ? 12.039 5.495 17.112 1.00 85.69 375 VAL A C 1
ATOM 2801 O O . VAL A 1 375 ? 13.209 5.725 16.788 1.00 85.69 375 VAL A O 1
ATOM 2804 N N . ARG A 1 376 ? 11.301 4.557 16.510 1.00 89.25 376 ARG A N 1
ATOM 2805 C CA . ARG A 1 376 ? 11.806 3.704 15.431 1.00 89.25 376 ARG A CA 1
ATOM 2806 C C . ARG A 1 376 ? 11.014 3.889 14.154 1.00 89.25 376 ARG A C 1
ATOM 2808 O O . ARG A 1 376 ? 9.803 4.093 14.168 1.00 89.25 376 ARG A O 1
ATOM 2815 N N . MET A 1 377 ? 11.735 3.740 13.054 1.00 91.50 377 MET A N 1
ATOM 2816 C CA . MET A 1 377 ? 11.165 3.601 11.730 1.00 91.50 377 MET A CA 1
ATOM 2817 C C . MET A 1 377 ? 11.966 2.553 10.959 1.00 91.50 377 MET A C 1
ATOM 2819 O O . MET A 1 377 ? 13.199 2.610 10.906 1.00 91.50 377 MET A O 1
ATOM 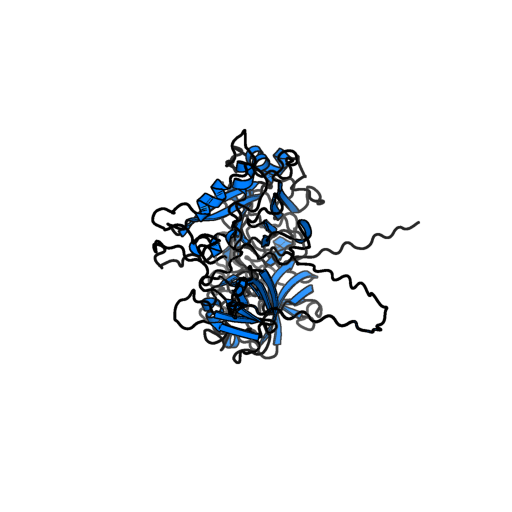2823 N N . LEU A 1 378 ? 11.280 1.587 10.359 1.00 92.62 378 LEU A N 1
ATOM 2824 C CA . LEU A 1 378 ? 11.893 0.584 9.499 1.00 92.62 378 LEU A CA 1
ATOM 2825 C C . LEU A 1 378 ? 11.267 0.665 8.116 1.00 92.62 378 LEU A C 1
ATOM 2827 O O . LEU A 1 378 ? 10.053 0.648 7.963 1.00 92.62 378 LEU A O 1
ATOM 2831 N N . MET A 1 379 ? 12.130 0.754 7.115 1.00 93.50 379 MET A N 1
ATOM 2832 C CA . MET A 1 379 ? 11.762 0.892 5.717 1.00 93.50 379 MET A CA 1
ATOM 2833 C C . MET A 1 379 ? 12.580 -0.107 4.912 1.00 93.50 379 MET A C 1
ATOM 2835 O O . MET A 1 379 ? 13.809 -0.021 4.883 1.00 93.50 379 MET A O 1
ATOM 2839 N N . ILE A 1 380 ? 11.911 -1.062 4.278 1.00 91.88 380 ILE A N 1
ATOM 2840 C CA . ILE A 1 380 ? 12.511 -2.062 3.397 1.00 91.88 380 ILE A CA 1
ATOM 2841 C C . ILE A 1 380 ? 11.715 -2.092 2.103 1.00 91.88 380 ILE A C 1
ATOM 2843 O O . ILE A 1 380 ? 10.488 -2.192 2.109 1.00 91.88 380 ILE A O 1
ATOM 2847 N N . GLY A 1 381 ? 12.424 -2.037 0.986 1.00 91.44 381 GLY A N 1
ATOM 2848 C CA . GLY A 1 381 ? 11.807 -2.141 -0.321 1.00 91.44 381 GLY A CA 1
ATOM 2849 C C . GLY A 1 381 ? 12.753 -2.681 -1.374 1.00 91.44 381 GLY A C 1
ATOM 2850 O O . GLY A 1 381 ? 13.951 -2.876 -1.151 1.00 91.44 381 GLY A O 1
ATOM 2851 N N . PHE A 1 382 ? 12.181 -2.908 -2.545 1.00 90.75 382 PHE A N 1
ATOM 2852 C CA . PHE A 1 382 ? 12.886 -3.302 -3.748 1.00 90.75 382 PHE A CA 1
ATOM 2853 C C . PHE A 1 382 ? 12.716 -2.238 -4.821 1.00 90.75 382 PHE A C 1
ATOM 2855 O O . PHE A 1 382 ? 11.735 -1.501 -4.834 1.00 90.75 382 PHE A O 1
ATOM 2862 N N . SER A 1 383 ? 13.681 -2.173 -5.725 1.00 90.56 383 SER A N 1
ATOM 2863 C CA . SER A 1 383 ? 13.653 -1.349 -6.920 1.00 90.56 383 SER A CA 1
ATOM 2864 C C . SER A 1 383 ? 14.082 -2.174 -8.126 1.00 90.56 383 SER A C 1
ATOM 2866 O O . SER A 1 383 ? 14.923 -3.075 -8.036 1.00 90.56 383 SER A O 1
ATOM 2868 N N . THR A 1 384 ? 13.525 -1.841 -9.285 1.00 91.81 384 THR A N 1
ATOM 2869 C CA . THR A 1 384 ? 13.915 -2.451 -10.556 1.00 91.81 384 THR A CA 1
ATOM 2870 C C . THR A 1 384 ? 15.257 -1.944 -11.064 1.00 91.81 384 THR A C 1
ATOM 2872 O O . THR A 1 384 ? 15.848 -2.583 -11.934 1.00 91.81 384 THR A O 1
ATOM 2875 N N . LEU A 1 385 ? 15.785 -0.837 -10.539 1.00 88.06 385 LEU A N 1
ATOM 2876 C CA . LEU A 1 385 ? 17.140 -0.430 -10.882 1.00 88.06 385 LEU A CA 1
ATOM 2877 C C . LEU A 1 385 ? 18.162 -1.341 -10.183 1.00 88.06 385 LEU A C 1
ATOM 2879 O O . LEU A 1 385 ? 17.958 -1.749 -9.038 1.00 88.06 385 LEU A O 1
ATOM 2883 N N . PRO A 1 386 ? 19.292 -1.664 -10.828 1.00 75.75 386 PRO A N 1
ATOM 2884 C CA . PRO A 1 386 ? 20.312 -2.529 -10.239 1.00 75.75 386 PRO A CA 1
ATOM 2885 C C . PRO A 1 386 ? 21.106 -1.801 -9.149 1.00 75.75 386 PRO A C 1
ATOM 2887 O O . PRO A 1 386 ? 21.416 -0.633 -9.329 1.00 75.75 386 PRO A O 1
ATOM 2890 N N . THR A 1 387 ? 21.476 -2.464 -8.047 1.00 69.94 387 THR A N 1
ATOM 2891 C CA . THR A 1 387 ? 22.122 -1.855 -6.853 1.00 69.94 387 THR A CA 1
ATOM 2892 C C . THR A 1 387 ? 23.304 -0.911 -7.143 1.00 69.94 387 THR A C 1
ATOM 2894 O O . THR A 1 387 ? 23.585 -0.015 -6.355 1.00 69.94 387 THR A O 1
ATOM 2897 N N . ASN A 1 388 ? 24.020 -1.105 -8.251 1.00 64.94 388 ASN A N 1
ATOM 2898 C CA . ASN A 1 388 ? 25.161 -0.284 -8.662 1.00 64.94 388 ASN A CA 1
ATOM 2899 C C . ASN A 1 388 ? 24.818 0.942 -9.536 1.00 64.94 388 ASN A C 1
ATOM 2901 O O . ASN A 1 388 ? 25.724 1.706 -9.875 1.00 64.94 388 ASN A O 1
ATOM 2905 N N . ALA A 1 389 ? 23.564 1.113 -9.952 1.00 67.00 389 ALA A N 1
ATOM 2906 C CA . ALA A 1 389 ? 23.084 2.347 -10.564 1.00 67.00 389 ALA A CA 1
ATOM 2907 C C . ALA A 1 389 ? 22.882 3.424 -9.473 1.00 67.00 389 ALA A C 1
ATOM 2909 O O . ALA A 1 389 ? 22.960 3.101 -8.285 1.00 67.00 389 ALA A O 1
ATOM 2910 N N . PRO A 1 390 ? 22.693 4.714 -9.824 1.00 61.72 390 PRO A N 1
ATOM 2911 C CA . PRO A 1 390 ? 22.341 5.769 -8.866 1.00 61.72 390 PRO A CA 1
ATOM 2912 C C . PRO A 1 390 ? 20.928 5.545 -8.288 1.00 61.72 390 PRO A C 1
ATOM 2914 O O . PRO A 1 390 ? 19.995 6.314 -8.513 1.00 61.72 390 PRO A O 1
ATOM 2917 N N . ASN A 1 391 ? 20.781 4.456 -7.541 1.00 62.22 391 ASN A N 1
ATOM 2918 C CA . ASN A 1 391 ? 19.570 3.969 -6.912 1.00 62.22 391 ASN A CA 1
ATOM 2919 C C . ASN A 1 391 ? 19.398 4.671 -5.576 1.00 62.22 391 ASN A C 1
ATOM 2921 O O . ASN A 1 391 ? 19.680 4.113 -4.517 1.00 62.22 391 ASN A O 1
ATOM 2925 N N . GLY A 1 392 ? 18.969 5.924 -5.627 1.00 81.00 392 GLY A N 1
ATOM 2926 C CA . GLY A 1 392 ? 18.403 6.565 -4.451 1.00 81.00 392 GLY A CA 1
ATOM 2927 C C . GLY A 1 392 ? 16.898 6.377 -4.472 1.00 81.00 392 GLY A C 1
ATOM 2928 O O . GLY A 1 392 ? 16.268 6.697 -5.478 1.00 81.00 392 GLY A O 1
ATOM 2929 N N . VAL A 1 393 ? 16.336 5.871 -3.380 1.00 91.31 393 VAL A N 1
ATOM 2930 C CA . VAL A 1 393 ? 14.938 6.129 -3.038 1.00 91.31 393 VAL A CA 1
ATOM 2931 C C . VAL A 1 393 ? 14.947 7.203 -1.965 1.00 91.31 393 VAL A C 1
ATOM 2933 O O . VAL A 1 393 ? 15.613 7.060 -0.937 1.00 91.31 393 VAL A O 1
ATOM 2936 N N . GLU A 1 394 ? 14.241 8.285 -2.244 1.00 93.56 394 GLU A N 1
ATOM 2937 C CA . GLU A 1 394 ? 13.960 9.360 -1.309 1.00 93.56 394 GLU A CA 1
ATOM 2938 C C . GLU A 1 394 ? 12.572 9.128 -0.729 1.00 93.56 394 GLU A C 1
ATOM 2940 O O . GLU A 1 394 ? 11.641 8.757 -1.449 1.00 93.56 394 GLU A O 1
ATOM 2945 N N . VAL A 1 395 ? 12.446 9.299 0.581 1.00 94.88 395 VAL A N 1
ATOM 2946 C CA . VAL A 1 395 ? 11.214 8.991 1.302 1.00 94.88 395 VAL A CA 1
ATOM 2947 C C . VAL A 1 395 ? 10.666 10.252 1.927 1.00 94.88 395 VAL A C 1
ATOM 2949 O O . VAL A 1 395 ? 11.358 10.919 2.701 1.00 94.88 395 VAL A O 1
ATOM 2952 N N . TYR A 1 396 ? 9.411 10.545 1.615 1.00 93.56 396 TYR A N 1
ATOM 2953 C CA . TYR A 1 396 ? 8.699 11.714 2.094 1.00 93.56 396 TYR A CA 1
ATOM 2954 C C . TYR A 1 396 ? 7.522 11.279 2.964 1.00 93.56 396 TYR A C 1
ATOM 2956 O O . TYR A 1 396 ? 6.719 10.444 2.555 1.00 93.56 396 TYR A O 1
ATOM 2964 N N . ALA A 1 397 ? 7.401 11.856 4.154 1.00 90.38 397 ALA A N 1
ATOM 2965 C CA . ALA A 1 397 ? 6.152 11.829 4.898 1.00 90.38 397 ALA A CA 1
ATOM 2966 C C . ALA A 1 397 ? 5.128 12.716 4.185 1.00 90.38 397 ALA A C 1
ATOM 2968 O O . ALA A 1 397 ? 5.469 13.829 3.768 1.00 90.38 397 ALA A O 1
ATOM 2969 N N . LEU A 1 398 ? 3.891 12.234 4.061 1.00 84.69 398 LEU A N 1
ATOM 2970 C CA . LEU A 1 398 ? 2.774 13.032 3.581 1.00 84.69 398 LEU A CA 1
ATOM 2971 C C . LEU A 1 398 ? 1.995 13.580 4.777 1.00 84.69 398 LEU A C 1
ATOM 2973 O O . LEU A 1 398 ? 1.323 12.831 5.481 1.00 84.69 398 LEU A O 1
ATOM 2977 N N . ASP A 1 399 ? 2.080 14.885 5.001 1.00 78.88 399 ASP A N 1
ATOM 2978 C CA . ASP A 1 399 ? 1.320 15.583 6.033 1.00 78.88 399 ASP A CA 1
ATOM 2979 C C . ASP A 1 399 ? 0.194 16.384 5.354 1.00 78.88 399 ASP A C 1
ATOM 2981 O O . ASP A 1 399 ? 0.436 17.069 4.361 1.00 78.88 399 ASP A O 1
ATOM 2985 N N . VAL A 1 400 ? -1.039 16.344 5.867 1.00 73.69 400 VAL A N 1
ATOM 2986 C CA . VAL A 1 400 ? -2.132 17.171 5.321 1.00 73.69 400 VAL A CA 1
ATOM 2987 C C . VAL A 1 400 ? -2.276 18.443 6.144 1.00 73.69 400 VAL A C 1
ATOM 2989 O O . VAL A 1 400 ? -2.455 18.398 7.365 1.00 73.69 400 VAL A O 1
ATOM 2992 N N . ASN A 1 401 ? -2.219 19.594 5.473 1.00 69.81 401 ASN A N 1
ATOM 2993 C CA . ASN A 1 401 ? -2.498 20.874 6.093 1.00 69.81 401 ASN A CA 1
ATOM 2994 C C . ASN A 1 401 ? -3.981 20.907 6.502 1.00 69.81 401 ASN A C 1
ATOM 2996 O O . ASN A 1 401 ? -4.862 20.857 5.652 1.00 69.81 401 ASN A O 1
ATOM 3000 N N . PRO A 1 402 ? -4.278 21.030 7.792 1.00 62.84 402 PRO A N 1
ATOM 3001 C CA . PRO A 1 402 ? -5.634 20.952 8.328 1.00 62.84 402 PRO A CA 1
ATOM 3002 C C . PRO A 1 402 ? -6.487 22.188 8.032 1.00 62.84 402 PRO A C 1
ATOM 3004 O O . PRO A 1 402 ? -7.711 22.081 8.027 1.00 62.84 402 PRO A O 1
ATOM 3007 N N . ASP A 1 403 ? -5.860 23.344 7.799 1.00 64.62 403 ASP A N 1
ATOM 3008 C CA . ASP A 1 403 ? -6.551 24.611 7.546 1.00 64.62 403 ASP A CA 1
ATOM 3009 C C . ASP A 1 403 ? -6.932 24.723 6.062 1.00 64.62 403 ASP A C 1
ATOM 3011 O O . ASP A 1 403 ? -7.989 25.247 5.714 1.00 64.62 403 ASP A O 1
ATOM 3015 N N . THR A 1 404 ? -6.076 24.212 5.170 1.00 64.06 404 THR A N 1
ATOM 3016 C CA . THR A 1 404 ? -6.273 24.302 3.714 1.00 64.06 404 THR A CA 1
ATOM 3017 C C . THR A 1 404 ? -6.682 22.986 3.057 1.00 64.06 404 THR A C 1
ATOM 3019 O O . THR A 1 404 ? -7.069 22.993 1.891 1.00 64.06 404 THR A O 1
ATOM 3022 N N . GLY A 1 405 ? -6.564 21.861 3.763 1.00 65.38 405 GLY A N 1
ATOM 3023 C CA . GLY A 1 405 ? -6.668 20.512 3.200 1.00 65.38 405 GLY A CA 1
ATOM 3024 C C . GLY A 1 405 ? -5.516 20.137 2.260 1.00 65.38 405 GLY A C 1
ATOM 3025 O O . GLY A 1 405 ? -5.591 19.109 1.596 1.00 65.38 405 GLY A O 1
ATOM 3026 N N . ALA A 1 406 ? -4.473 20.969 2.140 1.00 71.88 406 ALA A N 1
ATOM 3027 C CA . ALA A 1 406 ? -3.411 20.762 1.159 1.00 71.88 406 ALA A CA 1
ATOM 3028 C C . ALA A 1 406 ? -2.358 19.763 1.650 1.00 71.88 406 ALA A C 1
ATOM 3030 O O . ALA A 1 406 ? -1.829 19.903 2.750 1.00 71.88 406 ALA A O 1
ATOM 3031 N N . ASN A 1 407 ? -1.990 18.817 0.794 1.00 76.69 407 ASN A N 1
ATOM 3032 C CA . ASN A 1 407 ? -0.889 17.891 1.041 1.00 76.69 407 ASN A CA 1
ATOM 3033 C C . ASN A 1 407 ? 0.467 18.615 1.092 1.00 76.69 407 ASN A C 1
ATOM 3035 O O . ASN A 1 407 ? 0.743 19.504 0.282 1.00 76.69 407 ASN A O 1
ATOM 3039 N N . HIS A 1 408 ? 1.325 18.201 2.020 1.00 82.44 408 HIS A N 1
ATOM 3040 C CA . HIS A 1 408 ? 2.688 18.680 2.194 1.00 82.44 408 HIS A CA 1
ATOM 3041 C C . HIS A 1 408 ? 3.650 17.493 2.314 1.00 82.44 408 HIS A C 1
ATOM 3043 O O . HIS A 1 408 ? 3.507 16.647 3.194 1.00 82.44 408 HIS A O 1
ATOM 3049 N N . GLU A 1 409 ? 4.652 17.449 1.437 1.00 88.88 409 GLU A N 1
ATOM 3050 C CA . GLU A 1 409 ? 5.712 16.443 1.475 1.00 88.88 409 GLU A CA 1
ATOM 3051 C C . GLU A 1 409 ? 6.863 16.914 2.368 1.00 88.88 409 GLU A C 1
ATOM 3053 O O . GLU A 1 409 ? 7.428 17.991 2.167 1.00 88.88 409 GLU A O 1
ATOM 3058 N N . ARG A 1 410 ? 7.263 16.081 3.328 1.00 89.38 410 ARG A N 1
ATOM 3059 C CA . AR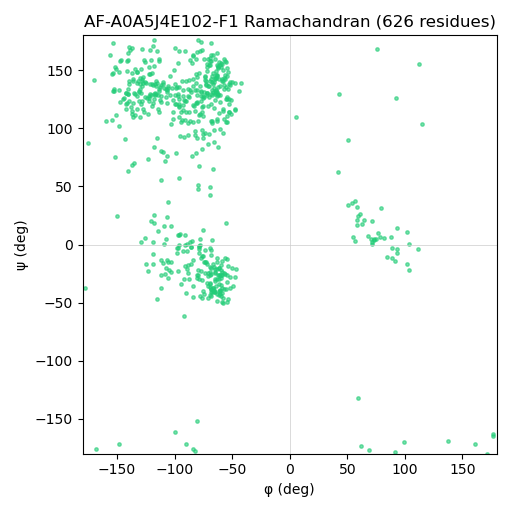G A 1 410 ? 8.428 16.320 4.184 1.00 89.38 410 ARG A CA 1
ATOM 3060 C C . ARG A 1 410 ? 9.433 15.197 3.994 1.00 89.38 410 ARG A C 1
ATOM 3062 O O . ARG A 1 410 ? 9.113 14.048 4.263 1.00 89.38 410 ARG A O 1
ATOM 3069 N N . ILE A 1 411 ? 10.645 15.514 3.543 1.00 92.62 411 ILE A N 1
ATOM 3070 C CA . ILE A 1 411 ? 11.705 14.506 3.406 1.00 92.62 411 ILE A CA 1
ATOM 3071 C C . ILE A 1 411 ? 12.058 13.936 4.787 1.00 92.62 411 ILE A C 1
ATOM 3073 O O . ILE A 1 411 ? 12.330 14.686 5.725 1.00 92.62 411 ILE A O 1
ATOM 3077 N N . ILE A 1 412 ? 12.043 12.610 4.902 1.00 94.38 412 ILE A N 1
ATOM 3078 C CA . ILE A 1 412 ? 12.352 11.895 6.147 1.00 94.38 412 ILE A CA 1
ATOM 3079 C C . ILE A 1 412 ? 13.489 10.891 5.981 1.00 94.38 412 ILE A C 1
ATOM 3081 O O . ILE A 1 412 ? 14.164 10.555 6.954 1.00 94.38 412 ILE A O 1
ATOM 3085 N N . ALA A 1 413 ? 13.749 10.416 4.760 1.00 94.81 413 ALA A N 1
ATOM 3086 C CA . ALA A 1 413 ? 14.831 9.472 4.533 1.00 94.81 413 ALA A CA 1
ATOM 3087 C C . ALA A 1 413 ? 15.438 9.538 3.136 1.00 94.81 413 ALA A C 1
ATOM 3089 O O . ALA A 1 413 ? 14.761 9.883 2.172 1.00 94.81 413 ALA A O 1
ATOM 3090 N N . SER A 1 414 ? 16.711 9.145 3.050 1.00 93.88 414 SER A N 1
ATOM 3091 C CA . SER A 1 414 ? 17.450 9.036 1.795 1.00 93.88 414 SER A CA 1
ATOM 3092 C C . SER A 1 414 ? 18.291 7.768 1.771 1.00 93.88 414 SER A C 1
ATOM 3094 O O . SER A 1 414 ? 19.211 7.614 2.577 1.00 93.88 414 SER A O 1
ATOM 3096 N N . VAL A 1 415 ? 18.025 6.865 0.820 1.00 92.25 415 VAL A N 1
ATOM 3097 C CA . VAL A 1 415 ? 18.863 5.666 0.626 1.00 92.25 415 VAL A CA 1
ATOM 3098 C C . VAL A 1 415 ? 20.285 6.062 0.231 1.00 92.25 415 VAL A C 1
ATOM 3100 O O . VAL A 1 415 ? 21.250 5.511 0.753 1.00 92.25 415 VAL A O 1
ATOM 3103 N N . ALA A 1 416 ? 20.432 7.042 -0.660 1.00 90.69 416 ALA A N 1
ATOM 3104 C CA . ALA A 1 416 ? 21.745 7.521 -1.078 1.00 90.69 416 ALA A CA 1
ATOM 3105 C C . ALA A 1 416 ? 22.465 8.278 0.049 1.00 90.69 416 ALA A C 1
ATOM 3107 O O . ALA A 1 416 ? 23.674 8.122 0.211 1.00 90.69 416 ALA A O 1
ATOM 3108 N N . GLY A 1 417 ? 21.727 9.035 0.867 1.00 92.50 417 GLY A N 1
ATOM 3109 C CA . GLY A 1 417 ? 22.252 9.650 2.084 1.00 92.50 417 GLY A CA 1
ATOM 3110 C C . GLY A 1 417 ? 22.766 8.625 3.095 1.00 92.50 417 GLY A C 1
ATOM 3111 O O . GLY A 1 417 ? 23.868 8.777 3.622 1.00 92.50 417 GLY A O 1
ATOM 3112 N N . CYS A 1 418 ? 22.033 7.527 3.298 1.00 92.31 418 CYS A N 1
ATOM 3113 C CA . CYS A 1 418 ? 22.513 6.405 4.104 1.00 92.31 418 CYS A CA 1
ATOM 3114 C C . CYS A 1 418 ? 23.834 5.836 3.567 1.00 92.31 418 CYS A C 1
ATOM 3116 O O . CYS A 1 418 ? 24.799 5.677 4.311 1.00 92.31 418 CYS A O 1
ATOM 3118 N N . GLU A 1 419 ? 23.899 5.543 2.269 1.00 89.94 419 GLU A N 1
ATOM 3119 C CA . GLU A 1 419 ? 25.099 4.998 1.626 1.00 89.94 419 GLU A CA 1
ATOM 3120 C C . GLU A 1 419 ? 26.299 5.950 1.753 1.00 89.94 419 GLU A C 1
ATOM 3122 O O . GLU A 1 419 ? 27.424 5.512 2.004 1.00 89.94 419 GLU A O 1
ATOM 3127 N N . ALA A 1 420 ? 26.065 7.259 1.632 1.00 90.56 420 ALA A N 1
ATOM 3128 C CA . ALA A 1 420 ? 27.086 8.285 1.804 1.00 90.56 420 ALA A CA 1
ATOM 3129 C C . ALA A 1 420 ? 27.567 8.404 3.262 1.00 90.56 420 ALA A C 1
ATOM 3131 O O . ALA A 1 420 ? 28.762 8.592 3.498 1.00 90.56 420 ALA A O 1
ATOM 3132 N N . GLY A 1 421 ? 26.659 8.276 4.234 1.00 88.75 421 GLY A N 1
ATOM 3133 C CA . GLY A 1 421 ? 26.976 8.367 5.660 1.00 88.75 421 GLY A CA 1
ATOM 3134 C C . GLY A 1 421 ? 27.622 7.102 6.234 1.00 88.75 421 GLY A C 1
ATOM 3135 O O . GLY A 1 421 ? 28.589 7.185 6.992 1.00 88.75 421 GLY A O 1
ATOM 3136 N N . GLU A 1 422 ? 27.103 5.924 5.890 1.00 88.81 422 GLU A N 1
ATOM 3137 C CA . GLU A 1 422 ? 27.521 4.638 6.465 1.00 88.81 422 GLU A CA 1
ATOM 3138 C C . GLU A 1 422 ? 28.545 3.872 5.621 1.00 88.81 422 GLU A C 1
ATOM 3140 O O . GLU A 1 422 ? 29.273 3.028 6.152 1.00 88.81 422 GLU A O 1
ATOM 3145 N N . GLY A 1 423 ? 28.608 4.153 4.319 1.00 87.44 423 GLY A N 1
ATOM 3146 C CA . GLY A 1 423 ? 29.458 3.465 3.354 1.00 87.44 423 GLY A CA 1
ATOM 3147 C C . GLY A 1 423 ? 28.674 2.630 2.340 1.00 87.44 423 GLY A C 1
ATOM 3148 O O . GLY A 1 423 ? 27.566 2.170 2.589 1.00 87.44 423 GLY A O 1
ATOM 3149 N N . VAL A 1 424 ? 29.289 2.399 1.179 1.00 85.19 424 VAL A N 1
ATOM 3150 C CA . VAL A 1 424 ? 28.621 1.741 0.049 1.00 85.19 424 VAL A CA 1
ATOM 3151 C C . VAL A 1 424 ? 28.225 0.289 0.369 1.00 85.19 424 VAL A C 1
ATOM 3153 O O . VAL A 1 424 ? 29.046 -0.503 0.839 1.00 85.19 424 VAL A O 1
ATOM 3156 N N . GLY A 1 425 ? 26.986 -0.077 0.052 1.00 80.19 425 GLY A N 1
ATOM 3157 C CA . GLY A 1 425 ? 26.363 -1.383 0.229 1.00 80.19 425 GLY A CA 1
ATOM 3158 C C . GLY A 1 425 ? 25.685 -1.596 1.585 1.00 80.19 425 GLY A C 1
ATOM 3159 O O . GLY A 1 425 ? 25.091 -2.654 1.796 1.00 80.19 425 GLY A O 1
ATOM 3160 N N . THR A 1 426 ? 25.746 -0.640 2.514 1.00 85.69 426 THR A N 1
ATOM 3161 C CA . THR A 1 426 ? 25.157 -0.798 3.857 1.00 85.69 426 THR A CA 1
ATOM 3162 C C . THR A 1 426 ? 23.636 -0.750 3.850 1.00 85.69 426 THR A C 1
ATOM 3164 O O . THR A 1 426 ? 23.007 -1.468 4.636 1.00 85.69 426 THR A O 1
ATOM 3167 N N . CYS A 1 427 ? 23.058 0.043 2.949 1.00 88.00 427 CYS A N 1
ATOM 3168 C CA . CYS A 1 427 ? 21.629 0.243 2.782 1.00 88.00 427 CYS A CA 1
ATOM 3169 C C . CYS A 1 427 ? 21.096 -0.482 1.542 1.00 88.00 427 CYS A C 1
ATOM 3171 O O . CYS A 1 427 ? 19.974 -0.976 1.590 1.00 88.00 427 CYS A O 1
ATOM 3173 N N . THR A 1 428 ? 21.907 -0.687 0.503 1.00 85.69 428 THR A N 1
ATOM 3174 C CA . THR A 1 428 ? 21.480 -1.199 -0.814 1.00 85.69 428 THR A CA 1
ATOM 3175 C C . THR A 1 428 ? 21.946 -2.624 -1.162 1.00 85.69 428 THR A C 1
ATOM 3177 O O . THR A 1 428 ? 21.404 -3.266 -2.063 1.00 85.69 428 THR A O 1
ATOM 3180 N N . ALA A 1 429 ? 22.936 -3.169 -0.445 1.00 78.19 429 ALA A N 1
ATOM 3181 C CA . ALA A 1 429 ? 23.480 -4.511 -0.682 1.00 78.19 429 ALA A CA 1
ATOM 3182 C C . ALA A 1 429 ? 23.144 -5.462 0.479 1.00 78.19 429 ALA A C 1
ATOM 3184 O O . ALA A 1 429 ? 24.028 -6.088 1.067 1.00 78.19 429 ALA A O 1
ATOM 3185 N N . GLN A 1 430 ? 21.849 -5.591 0.809 1.00 82.69 430 GLN A N 1
ATOM 3186 C CA . GLN A 1 430 ? 21.312 -6.449 1.887 1.00 82.69 430 GLN A CA 1
ATOM 3187 C C . GLN A 1 430 ? 21.437 -7.961 1.579 1.00 82.69 430 GLN A C 1
ATOM 3189 O O . GLN A 1 430 ? 20.482 -8.725 1.686 1.00 82.69 430 GLN A O 1
ATOM 3194 N N . GLY A 1 431 ? 22.623 -8.416 1.171 1.00 73.69 431 GLY A N 1
ATOM 3195 C CA . GLY A 1 431 ? 22.907 -9.804 0.801 1.00 73.69 431 GLY A CA 1
ATOM 3196 C C . GLY A 1 431 ? 22.648 -10.151 -0.669 1.00 73.69 431 GLY A C 1
ATOM 3197 O O . GLY A 1 431 ? 22.784 -11.320 -1.031 1.00 73.69 431 GLY A O 1
ATOM 3198 N N . ILE A 1 432 ? 22.317 -9.167 -1.513 1.00 70.94 432 ILE A N 1
ATOM 3199 C CA . ILE A 1 432 ? 22.140 -9.328 -2.966 1.00 70.94 432 ILE A CA 1
ATOM 3200 C C . ILE A 1 432 ? 23.409 -8.845 -3.697 1.00 70.94 432 ILE A C 1
ATOM 3202 O O . ILE A 1 432 ? 23.985 -7.829 -3.298 1.00 70.94 432 ILE A O 1
ATOM 3206 N N . PRO A 1 433 ? 23.888 -9.554 -4.743 1.00 67.31 433 PRO A N 1
ATOM 3207 C CA . PRO A 1 433 ? 25.018 -9.095 -5.547 1.00 67.31 433 PRO A CA 1
ATOM 3208 C C . PRO A 1 433 ? 24.765 -7.714 -6.180 1.00 67.31 433 PRO A C 1
ATOM 3210 O O . PRO A 1 433 ? 23.633 -7.436 -6.566 1.00 67.31 433 PRO A O 1
ATOM 3213 N N . PRO A 1 434 ? 25.805 -6.890 -6.414 1.00 61.97 434 PRO A N 1
ATOM 3214 C CA . PRO A 1 434 ? 25.649 -5.516 -6.918 1.00 61.97 434 PRO A CA 1
ATOM 3215 C C . PRO A 1 434 ? 24.961 -5.368 -8.287 1.00 61.97 434 PRO A C 1
ATOM 3217 O O . PRO A 1 434 ? 24.547 -4.272 -8.646 1.00 61.97 434 PRO A O 1
ATOM 3220 N N . THR A 1 435 ? 24.887 -6.444 -9.073 1.00 61.81 435 THR A N 1
ATOM 3221 C CA . THR A 1 435 ? 24.234 -6.483 -10.393 1.00 61.81 435 THR A CA 1
ATOM 3222 C C . THR A 1 435 ? 22.807 -7.031 -10.341 1.00 61.81 435 THR A C 1
ATOM 3224 O O . THR A 1 435 ? 22.172 -7.159 -11.384 1.00 61.81 435 THR A O 1
ATOM 3227 N N . GLY A 1 436 ? 22.338 -7.453 -9.163 1.00 65.25 436 GLY A N 1
ATOM 3228 C CA . GLY A 1 436 ? 20.963 -7.889 -8.954 1.00 65.25 436 GLY A CA 1
ATOM 3229 C C . GLY A 1 436 ? 20.008 -6.701 -8.869 1.00 65.25 436 GLY A C 1
ATOM 3230 O O . GLY A 1 436 ? 20.434 -5.546 -8.857 1.00 65.25 436 GLY A O 1
ATOM 3231 N N . ALA A 1 437 ? 18.712 -6.998 -8.806 1.00 68.94 437 ALA A N 1
ATOM 3232 C CA . ALA A 1 437 ? 17.707 -5.985 -8.521 1.00 68.94 437 ALA A CA 1
ATOM 3233 C C . ALA A 1 437 ? 17.991 -5.282 -7.186 1.00 68.94 437 ALA A C 1
ATOM 3235 O O . ALA A 1 437 ? 18.464 -5.918 -6.238 1.00 68.94 437 ALA A O 1
ATOM 3236 N N . GLY A 1 438 ? 17.712 -3.981 -7.132 1.00 78.19 438 GLY A N 1
ATOM 3237 C CA . GLY A 1 438 ? 17.955 -3.164 -5.957 1.00 78.19 438 GLY A CA 1
ATOM 3238 C C . GLY A 1 438 ? 17.078 -3.617 -4.798 1.00 78.19 438 GLY A C 1
ATOM 3239 O O . GLY A 1 438 ? 15.861 -3.649 -4.916 1.00 78.19 438 GLY A O 1
ATOM 3240 N N . ILE A 1 439 ? 17.689 -3.946 -3.668 1.00 87.50 439 ILE A N 1
ATOM 3241 C CA . ILE A 1 439 ? 17.026 -3.932 -2.363 1.00 87.50 439 ILE A CA 1
ATOM 3242 C C . ILE A 1 439 ? 17.516 -2.690 -1.643 1.00 87.50 439 ILE A C 1
ATOM 3244 O O . ILE A 1 439 ? 18.675 -2.316 -1.798 1.00 87.50 439 ILE A O 1
ATOM 3248 N N . PHE A 1 440 ? 16.674 -2.054 -0.848 1.00 88.94 440 PHE A N 1
ATOM 3249 C CA . PHE A 1 440 ? 17.114 -0.987 0.029 1.00 88.94 440 PHE A CA 1
ATOM 3250 C C . PHE A 1 440 ? 16.476 -1.129 1.401 1.00 88.94 440 PHE A C 1
ATOM 3252 O O . PHE A 1 440 ? 15.364 -1.632 1.555 1.00 88.94 440 PHE A O 1
ATOM 3259 N N . ARG A 1 441 ? 17.228 -0.715 2.417 1.00 91.44 441 ARG A N 1
ATOM 3260 C CA . ARG A 1 441 ? 16.809 -0.773 3.807 1.00 91.44 441 ARG A CA 1
ATOM 3261 C C . ARG A 1 441 ? 17.277 0.463 4.542 1.00 91.44 441 ARG A C 1
ATOM 3263 O O . ARG A 1 441 ? 18.478 0.645 4.683 1.00 91.44 441 ARG A O 1
ATOM 3270 N N . ILE A 1 442 ? 16.344 1.205 5.117 1.00 92.69 442 ILE A N 1
ATOM 3271 C CA . ILE A 1 442 ? 16.620 2.287 6.058 1.00 92.69 442 ILE A CA 1
ATOM 3272 C C . ILE A 1 442 ? 16.084 1.868 7.424 1.00 92.69 442 ILE A C 1
ATOM 3274 O O . ILE A 1 442 ? 14.986 1.322 7.541 1.00 92.69 442 ILE A O 1
ATOM 3278 N N . ARG A 1 443 ? 16.890 2.067 8.466 1.00 92.56 443 ARG A N 1
ATOM 3279 C CA . ARG A 1 443 ? 16.500 1.791 9.847 1.00 92.56 443 ARG A CA 1
ATOM 3280 C C . ARG A 1 443 ? 16.814 3.010 10.691 1.00 92.56 443 ARG A C 1
ATOM 3282 O O . ARG A 1 443 ? 17.975 3.237 11.002 1.00 92.56 443 ARG A O 1
ATOM 3289 N N . TYR A 1 444 ? 15.786 3.700 11.145 1.00 93.69 444 TYR A N 1
ATOM 3290 C CA . TYR A 1 444 ? 15.920 4.695 12.194 1.00 93.69 444 TYR A CA 1
ATOM 3291 C C . TYR A 1 444 ? 15.518 4.090 13.528 1.00 93.69 444 TYR A C 1
ATOM 3293 O O . TYR A 1 444 ? 14.552 3.338 13.635 1.00 93.69 444 TYR A O 1
ATOM 3301 N N . ASP A 1 445 ? 16.334 4.363 14.531 1.00 90.12 445 ASP A N 1
ATOM 3302 C CA . ASP A 1 445 ? 16.169 3.883 15.899 1.00 90.12 445 ASP A CA 1
ATOM 3303 C C . ASP A 1 445 ? 16.823 4.948 16.773 1.00 90.12 445 ASP A C 1
ATOM 3305 O O . ASP A 1 445 ? 17.989 4.832 17.169 1.00 90.12 445 ASP A O 1
ATOM 3309 N N . VAL A 1 446 ? 16.098 6.062 16.899 1.00 88.50 446 VAL A N 1
ATOM 3310 C CA . VAL A 1 446 ? 16.545 7.265 17.595 1.00 88.50 446 VAL A CA 1
ATOM 3311 C C . VAL A 1 446 ? 16.327 7.028 19.079 1.00 88.50 446 VAL A C 1
ATOM 3313 O O . VAL A 1 446 ? 15.239 7.254 19.605 1.00 88.50 446 VAL A O 1
ATOM 3316 N N . ASP A 1 447 ? 17.370 6.508 19.713 1.00 84.25 447 ASP A N 1
ATOM 3317 C CA . ASP A 1 447 ? 17.476 6.337 21.157 1.00 84.25 447 ASP A CA 1
ATOM 3318 C C . ASP A 1 447 ? 17.677 7.705 21.824 1.00 84.25 447 ASP A C 1
ATOM 3320 O O . ASP A 1 447 ? 18.412 8.557 21.309 1.00 84.25 447 ASP A O 1
ATOM 3324 N N . PHE A 1 448 ? 17.005 7.937 22.949 1.00 82.88 448 PHE A N 1
ATOM 3325 C CA . PHE A 1 448 ? 17.101 9.197 23.679 1.00 82.88 448 PHE A CA 1
ATOM 3326 C C . PHE A 1 448 ? 18.381 9.308 24.518 1.00 82.88 448 PHE A C 1
ATOM 3328 O O . PHE A 1 448 ? 18.632 10.362 25.107 1.00 82.88 448 PHE A O 1
ATOM 3335 N N . ASP A 1 449 ? 19.239 8.283 24.503 1.00 77.56 449 ASP A N 1
ATOM 3336 C CA . ASP A 1 449 ? 20.645 8.391 24.874 1.00 77.56 449 ASP A CA 1
ATOM 3337 C C . ASP A 1 449 ? 21.520 8.769 23.652 1.00 77.56 449 ASP A C 1
ATOM 3339 O O . ASP A 1 449 ? 21.858 7.920 22.812 1.00 77.56 449 ASP A O 1
ATOM 3343 N N . PRO A 1 450 ? 21.988 10.031 23.555 1.00 68.50 450 PRO A N 1
ATOM 3344 C CA . PRO A 1 450 ? 22.819 10.475 22.440 1.00 68.50 450 PRO A CA 1
ATOM 3345 C C . PRO A 1 450 ? 24.174 9.753 22.360 1.00 68.50 450 PRO A C 1
ATOM 3347 O O . PRO A 1 450 ? 24.834 9.824 21.324 1.00 68.50 450 PRO A O 1
ATOM 3350 N N . ALA A 1 451 ? 24.619 9.051 23.412 1.00 73.31 451 ALA A N 1
ATOM 3351 C CA . ALA A 1 451 ? 25.849 8.261 23.371 1.00 73.31 451 ALA A CA 1
ATOM 3352 C C . ALA A 1 451 ? 25.720 6.984 22.518 1.00 73.31 451 ALA A C 1
ATOM 3354 O O . ALA A 1 451 ? 26.738 6.389 22.151 1.00 73.31 451 ALA A O 1
ATOM 3355 N N . ILE A 1 452 ? 24.492 6.557 22.208 1.00 71.50 452 ILE A N 1
ATOM 3356 C CA . ILE A 1 452 ? 24.192 5.278 21.548 1.00 71.50 452 ILE A CA 1
ATOM 3357 C C . ILE A 1 452 ? 23.790 5.481 20.074 1.00 71.50 452 ILE A C 1
ATOM 3359 O O . ILE A 1 452 ? 23.841 4.536 19.275 1.00 71.50 452 ILE A O 1
ATOM 3363 N N . LEU A 1 453 ? 23.470 6.716 19.670 1.00 79.75 453 LEU A N 1
ATOM 3364 C CA . LEU A 1 453 ? 23.052 7.038 18.308 1.00 79.75 453 LEU A CA 1
ATOM 3365 C C . LEU A 1 453 ? 24.233 6.996 17.321 1.00 79.75 453 LEU A C 1
ATOM 3367 O O . LEU A 1 453 ? 24.993 7.948 17.154 1.00 79.75 453 LEU A O 1
ATOM 3371 N N . GLY A 1 454 ? 24.395 5.856 16.650 1.00 83.69 454 GLY A N 1
ATOM 3372 C CA . GLY A 1 454 ? 25.329 5.707 15.534 1.00 83.69 454 GLY A CA 1
ATOM 3373 C C . GLY A 1 454 ? 24.736 6.175 14.204 1.00 83.69 454 GLY A C 1
ATOM 3374 O O . GLY A 1 454 ? 23.516 6.208 14.045 1.00 83.69 454 GLY A O 1
ATOM 3375 N N . ILE A 1 455 ? 25.609 6.406 13.212 1.00 87.00 455 ILE A N 1
ATOM 3376 C CA . ILE A 1 455 ? 25.226 6.845 11.852 1.00 87.00 455 ILE A CA 1
ATOM 3377 C C . ILE A 1 455 ? 24.117 5.999 11.257 1.00 87.00 455 ILE A C 1
ATOM 3379 O O . ILE A 1 455 ? 23.202 6.518 10.629 1.00 87.00 455 ILE A O 1
ATOM 3383 N N . ARG A 1 456 ? 24.128 4.700 11.553 1.00 86.19 456 ARG A N 1
ATOM 3384 C CA . ARG A 1 456 ? 23.136 3.778 11.026 1.00 86.19 456 ARG A CA 1
ATOM 3385 C C . ARG A 1 456 ? 21.689 4.036 11.405 1.00 86.19 456 ARG A C 1
ATOM 3387 O O . ARG A 1 456 ? 20.791 3.501 10.771 1.00 86.19 456 ARG A O 1
ATOM 3394 N N . ARG A 1 457 ? 21.471 4.793 12.471 1.00 90.38 457 ARG A N 1
ATOM 3395 C CA . ARG A 1 457 ? 20.161 4.981 13.089 1.00 90.38 457 ARG A CA 1
ATOM 3396 C C . ARG A 1 457 ? 19.704 6.435 13.065 1.00 90.38 457 ARG A C 1
ATOM 3398 O O . ARG A 1 457 ? 18.645 6.711 13.613 1.00 90.38 457 ARG A O 1
ATOM 3405 N N . SER A 1 458 ? 20.501 7.325 12.469 1.00 92.56 458 SER A N 1
ATOM 3406 C CA . SER A 1 458 ? 20.342 8.779 12.512 1.00 92.56 458 SER A CA 1
ATOM 3407 C C . SER A 1 458 ? 19.718 9.308 11.211 1.00 92.56 458 SER A C 1
ATOM 3409 O O . SER A 1 458 ? 20.403 9.347 10.180 1.00 92.56 458 SER A O 1
ATOM 3411 N N . PRO A 1 459 ? 18.441 9.738 11.239 1.00 94.38 459 PRO A N 1
ATOM 3412 C CA . PRO A 1 459 ? 17.825 10.451 10.126 1.00 94.38 459 PRO A CA 1
ATOM 3413 C C . PRO A 1 459 ? 18.624 11.677 9.672 1.00 94.38 459 PRO A C 1
ATOM 3415 O O . PRO A 1 459 ? 18.878 11.843 8.479 1.00 94.38 459 PRO A O 1
ATOM 3418 N N . CYS A 1 460 ? 19.073 12.522 10.603 1.00 94.25 460 CYS A N 1
ATOM 3419 C CA . CYS A 1 460 ? 19.774 13.754 10.262 1.00 94.25 460 CYS A CA 1
ATOM 3420 C C . CYS A 1 460 ? 21.131 13.504 9.612 1.00 94.25 460 CYS A C 1
ATOM 3422 O O . CYS A 1 460 ? 21.497 14.235 8.693 1.00 94.25 460 CYS A O 1
ATOM 3424 N N . GLN A 1 461 ? 21.890 12.490 10.039 1.00 94.25 461 GLN A N 1
ATOM 3425 C CA . GLN A 1 461 ? 23.164 12.179 9.388 1.00 94.25 461 GLN A CA 1
ATOM 3426 C C . GLN A 1 461 ? 22.956 11.637 7.976 1.00 94.25 461 GLN A C 1
ATOM 3428 O O . GLN A 1 461 ? 23.711 12.019 7.084 1.00 94.25 461 GLN A O 1
ATOM 3433 N N . HIS A 1 462 ? 21.928 10.812 7.749 1.00 94.62 462 HIS A N 1
ATOM 3434 C CA . HIS A 1 462 ? 21.580 10.347 6.402 1.00 94.62 462 HIS A CA 1
ATOM 3435 C C . HIS A 1 462 ? 21.173 11.522 5.504 1.00 94.62 462 HIS A C 1
ATOM 3437 O O . HIS A 1 462 ? 21.716 11.670 4.411 1.00 94.62 462 HIS A O 1
ATOM 3443 N N . LEU A 1 463 ? 20.279 12.399 5.968 1.00 95.81 463 LEU A N 1
ATOM 3444 C CA . LEU A 1 463 ? 19.801 13.542 5.181 1.00 95.81 463 LEU A CA 1
ATOM 3445 C C . LEU A 1 463 ? 20.894 14.593 4.938 1.00 95.81 463 LEU A C 1
ATOM 3447 O O . LEU A 1 463 ? 21.033 15.066 3.814 1.00 95.81 463 LEU A O 1
ATOM 3451 N N . ASN A 1 464 ? 21.728 14.901 5.935 1.00 95.62 464 ASN A N 1
ATOM 3452 C CA . ASN A 1 464 ? 22.870 15.809 5.770 1.00 95.62 464 ASN A CA 1
ATOM 3453 C C . ASN A 1 464 ? 23.932 15.249 4.812 1.00 95.62 464 ASN A C 1
ATOM 3455 O O . ASN A 1 464 ? 24.599 16.020 4.129 1.00 95.62 464 ASN A O 1
ATOM 3459 N N . ALA A 1 465 ? 24.103 13.925 4.744 1.00 93.81 465 ALA A N 1
ATOM 3460 C CA . ALA A 1 465 ? 25.032 13.302 3.802 1.00 93.81 465 ALA A CA 1
ATOM 3461 C C . ALA A 1 465 ? 24.547 13.377 2.341 1.00 93.81 465 ALA A C 1
ATOM 3463 O O . ALA A 1 465 ? 25.375 13.344 1.432 1.00 93.81 465 ALA A O 1
ATOM 3464 N N . ALA A 1 466 ? 23.234 13.502 2.120 1.00 92.56 466 ALA A N 1
ATOM 3465 C CA . ALA A 1 466 ? 22.633 13.749 0.807 1.00 92.56 466 ALA A CA 1
ATOM 3466 C C . ALA A 1 466 ? 22.409 15.246 0.506 1.00 92.56 466 ALA A C 1
ATOM 3468 O O . ALA A 1 466 ? 21.996 15.591 -0.599 1.00 92.56 466 ALA A O 1
ATOM 3469 N N . ASP A 1 467 ? 22.654 16.145 1.463 1.00 92.69 467 ASP A N 1
ATOM 3470 C CA . ASP A 1 467 ? 22.294 17.555 1.318 1.00 92.69 467 ASP A CA 1
ATOM 3471 C C . ASP A 1 467 ? 23.064 18.241 0.181 1.00 92.69 467 ASP A C 1
ATOM 3473 O O . ASP A 1 467 ? 24.289 18.144 0.066 1.00 92.69 467 ASP A O 1
ATOM 3477 N N . GLY A 1 468 ? 22.331 18.962 -0.668 1.00 82.75 468 GLY A N 1
ATOM 3478 C CA . GLY A 1 468 ? 22.907 19.729 -1.772 1.00 82.75 468 GLY A CA 1
ATOM 3479 C C . GLY A 1 468 ? 23.341 18.896 -2.983 1.00 82.75 468 GLY A C 1
ATOM 3480 O O . GLY A 1 468 ? 23.965 19.440 -3.896 1.00 82.75 468 GLY A O 1
ATOM 3481 N N . ASP A 1 469 ? 22.988 17.610 -3.041 1.00 86.75 469 ASP A N 1
ATOM 3482 C CA . ASP A 1 469 ? 23.273 16.742 -4.192 1.00 86.75 469 ASP A CA 1
ATOM 3483 C C . ASP A 1 469 ? 22.314 16.934 -5.386 1.00 86.75 469 ASP A C 1
ATOM 3485 O O . ASP A 1 469 ? 22.478 16.301 -6.432 1.00 86.75 469 ASP A O 1
ATOM 3489 N N . GLY A 1 470 ? 21.332 17.831 -5.240 1.00 84.88 470 GLY A N 1
ATOM 3490 C CA . GLY A 1 470 ? 20.312 18.143 -6.242 1.00 84.88 470 GLY A CA 1
ATOM 3491 C C . GLY A 1 470 ? 19.008 17.352 -6.098 1.00 84.88 470 GLY A C 1
ATOM 3492 O O . GLY A 1 470 ? 18.049 17.677 -6.794 1.00 84.88 470 GLY A O 1
ATOM 3493 N N . PHE A 1 471 ? 18.947 16.369 -5.194 1.00 86.62 471 PHE A N 1
ATOM 3494 C CA . PHE A 1 471 ? 17.752 15.571 -4.896 1.00 86.62 471 PHE A CA 1
ATOM 3495 C C . PHE A 1 471 ? 17.203 15.852 -3.496 1.00 86.62 471 PHE A C 1
ATOM 3497 O O . PHE A 1 471 ? 15.986 15.893 -3.313 1.00 86.62 471 PHE A O 1
ATOM 3504 N N . VAL A 1 472 ? 18.088 16.066 -2.519 1.00 90.69 472 VAL A N 1
ATOM 3505 C CA . VAL A 1 472 ? 17.714 16.289 -1.117 1.00 90.69 472 VAL A CA 1
ATOM 3506 C C . VAL A 1 472 ? 18.129 17.687 -0.661 1.00 90.69 472 VAL A C 1
ATOM 3508 O O . VAL A 1 472 ? 19.227 18.166 -0.943 1.00 90.69 472 VAL A O 1
ATOM 3511 N N . THR A 1 473 ? 17.225 18.346 0.063 1.00 92.19 473 THR A N 1
ATOM 3512 C CA . THR A 1 473 ? 17.542 19.487 0.931 1.00 92.19 473 THR A CA 1
ATOM 3513 C C . THR A 1 473 ? 17.290 19.039 2.358 1.00 92.19 473 THR A C 1
ATOM 3515 O O . THR A 1 473 ? 16.150 18.726 2.708 1.00 92.19 473 THR A O 1
ATOM 3518 N N . SER A 1 474 ? 18.346 18.951 3.160 1.00 93.00 474 SER A N 1
ATOM 3519 C CA . SER A 1 474 ? 18.227 18.442 4.523 1.00 93.00 474 SER A CA 1
ATOM 3520 C C . SER A 1 474 ? 17.419 19.409 5.400 1.00 93.00 474 SER A C 1
ATOM 3522 O O . SER A 1 474 ? 17.698 20.611 5.407 1.00 93.00 474 SER A O 1
ATOM 3524 N N . PRO A 1 475 ? 16.438 18.912 6.178 1.00 90.38 475 PRO A N 1
ATOM 3525 C CA . PRO A 1 475 ? 15.757 19.709 7.191 1.00 90.38 475 PRO A CA 1
ATOM 3526 C C . PRO A 1 475 ? 16.612 19.884 8.457 1.00 90.38 475 PRO A C 1
ATOM 3528 O O . PRO A 1 475 ? 16.271 20.699 9.313 1.00 90.38 475 PRO A O 1
ATOM 3531 N N . CYS A 1 476 ? 17.710 19.133 8.597 1.00 92.50 476 CYS A N 1
ATOM 3532 C CA . CYS A 1 476 ? 18.545 19.154 9.790 1.00 92.50 476 CYS A CA 1
ATOM 3533 C C . CYS A 1 476 ? 19.663 20.198 9.690 1.00 92.50 476 CYS A C 1
ATOM 3535 O O . CYS A 1 476 ? 20.309 20.330 8.650 1.00 92.50 476 CYS A O 1
ATOM 3537 N N . PRO A 1 477 ? 19.977 20.913 10.782 1.00 91.88 477 PRO A N 1
ATOM 3538 C CA . PRO A 1 477 ? 21.157 21.762 10.813 1.00 91.88 477 PRO A CA 1
ATOM 3539 C C . PRO A 1 477 ? 22.446 20.918 10.797 1.00 91.88 477 PRO A C 1
ATOM 3541 O O . PRO A 1 477 ? 22.470 19.759 11.207 1.00 91.88 477 PRO A O 1
ATOM 3544 N N . ALA A 1 478 ? 23.566 21.521 10.380 1.00 88.19 478 ALA A N 1
ATOM 3545 C CA . ALA A 1 478 ? 24.869 20.841 10.362 1.00 88.19 478 ALA A CA 1
ATOM 3546 C C . ALA A 1 478 ? 25.332 20.394 11.765 1.00 88.19 478 ALA A C 1
ATOM 3548 O O . ALA A 1 478 ? 25.978 19.360 11.915 1.00 88.19 478 ALA A O 1
ATOM 3549 N N . ALA A 1 479 ? 24.993 21.178 12.793 1.00 88.88 479 ALA A N 1
ATOM 3550 C CA . ALA A 1 479 ? 25.147 20.819 14.199 1.00 88.88 479 ALA A CA 1
ATOM 3551 C C . ALA A 1 479 ? 23.764 20.507 14.780 1.00 88.88 479 ALA A C 1
ATOM 3553 O O . ALA A 1 479 ? 23.163 21.346 15.450 1.00 88.88 479 ALA A O 1
ATOM 3554 N N . PHE A 1 480 ? 23.247 19.329 14.445 1.00 88.38 480 PHE A N 1
ATOM 3555 C CA . PHE A 1 480 ? 21.951 18.853 14.909 1.00 88.38 480 PHE A CA 1
ATOM 3556 C C . PHE A 1 480 ? 22.028 18.263 16.319 1.00 88.38 480 PHE A C 1
ATOM 3558 O O . PHE A 1 480 ? 23.088 17.899 16.836 1.00 88.38 480 PHE A O 1
ATOM 3565 N N . THR A 1 481 ? 20.868 18.203 16.948 1.00 86.38 481 THR A N 1
ATOM 3566 C CA . THR A 1 481 ? 20.625 17.715 18.299 1.00 86.38 481 THR A CA 1
ATOM 3567 C C . THR A 1 481 ? 19.674 16.518 18.251 1.00 86.38 481 THR A C 1
ATOM 3569 O O . THR A 1 481 ? 19.065 16.246 17.220 1.00 86.38 481 THR A O 1
ATOM 3572 N N . LEU A 1 482 ? 19.491 15.818 19.375 1.00 83.12 482 LEU A N 1
ATOM 3573 C CA . LEU A 1 482 ? 18.488 14.746 19.481 1.00 83.12 482 LEU A CA 1
ATOM 3574 C C . LEU A 1 482 ? 17.077 15.231 19.094 1.00 83.12 482 LEU A C 1
ATOM 3576 O O . LEU A 1 482 ? 16.291 14.488 18.520 1.00 83.12 482 LEU A O 1
ATOM 3580 N N . ALA A 1 483 ? 16.780 16.501 19.373 1.00 80.12 483 ALA A N 1
ATOM 3581 C CA . ALA A 1 483 ? 15.561 17.165 18.942 1.00 80.12 483 ALA A CA 1
ATOM 3582 C C . ALA A 1 483 ? 15.338 17.094 17.436 1.00 80.12 483 ALA A C 1
ATOM 3584 O O . ALA A 1 483 ? 14.252 16.751 16.981 1.00 80.12 483 ALA A O 1
ATOM 3585 N N . ASP A 1 484 ? 16.375 17.448 16.685 1.00 86.50 484 ASP A N 1
ATOM 3586 C CA . ASP A 1 484 ? 16.317 17.526 15.236 1.00 86.50 484 ASP A CA 1
ATOM 3587 C C . ASP A 1 484 ? 16.101 16.127 14.651 1.00 86.50 484 ASP A C 1
ATOM 3589 O O . ASP A 1 484 ? 15.271 15.971 13.765 1.00 86.50 484 ASP A O 1
ATOM 3593 N N . GLU A 1 485 ? 16.745 15.100 15.221 1.00 88.38 485 GLU A N 1
ATOM 3594 C CA . GLU A 1 485 ? 16.553 13.693 14.834 1.00 88.38 485 GLU A CA 1
ATOM 3595 C C . GLU A 1 485 ? 15.097 13.244 14.997 1.00 88.38 485 GLU A C 1
ATOM 3597 O O . GLU A 1 485 ? 14.500 12.687 14.076 1.00 88.38 485 GLU A O 1
ATOM 3602 N N . VAL A 1 486 ? 14.505 13.513 16.165 1.00 85.00 486 VAL A N 1
ATOM 3603 C CA . VAL A 1 486 ? 13.110 13.153 16.450 1.00 85.00 486 VAL A CA 1
ATOM 3604 C C . VAL A 1 486 ? 12.153 13.934 15.548 1.00 85.00 486 VAL A C 1
ATOM 3606 O O . VAL A 1 486 ? 11.215 13.348 15.018 1.00 85.00 486 VAL A O 1
ATOM 3609 N N . ASN A 1 487 ? 12.412 15.221 15.302 1.00 84.19 487 ASN A N 1
ATOM 3610 C CA . ASN A 1 487 ? 11.578 16.071 14.443 1.00 84.19 487 ASN A CA 1
ATOM 3611 C C . ASN A 1 487 ? 11.569 15.633 12.967 1.00 84.19 487 ASN A C 1
ATOM 3613 O O . ASN A 1 487 ? 10.642 15.971 12.231 1.00 84.19 487 ASN A O 1
ATOM 3617 N N . VAL A 1 488 ? 12.571 14.874 12.506 1.00 88.69 488 VAL A N 1
ATOM 3618 C CA . VAL A 1 488 ? 12.532 14.274 11.162 1.00 88.69 488 VAL A CA 1
ATOM 3619 C C . VAL A 1 488 ? 11.480 13.173 11.080 1.00 88.69 488 VAL A C 1
ATOM 3621 O O . VAL A 1 488 ? 10.847 13.018 10.042 1.00 88.69 488 VAL A O 1
ATOM 3624 N N . ILE A 1 489 ? 11.242 12.423 12.154 1.00 86.81 489 ILE A N 1
ATOM 3625 C CA . ILE A 1 489 ? 10.330 11.269 12.149 1.00 86.81 489 ILE A CA 1
ATOM 3626 C C . ILE A 1 489 ? 9.132 11.435 13.095 1.00 86.81 489 ILE A C 1
ATOM 3628 O O . ILE A 1 489 ? 8.458 10.466 13.427 1.00 86.81 489 ILE A O 1
ATOM 3632 N N . VAL A 1 490 ? 8.824 12.662 13.508 1.00 83.06 490 VAL A N 1
ATOM 3633 C CA . VAL A 1 490 ? 7.615 13.016 14.261 1.00 83.06 490 VAL A CA 1
ATOM 3634 C C . VAL A 1 490 ? 7.104 14.368 13.732 1.00 83.06 490 VAL A C 1
ATOM 3636 O O . VAL A 1 490 ? 7.908 15.286 13.586 1.00 83.06 490 VAL A O 1
ATOM 3639 N N . PRO A 1 491 ? 5.797 14.533 13.448 1.00 80.88 491 PRO A N 1
ATOM 3640 C CA . PRO A 1 491 ? 4.735 13.546 13.613 1.00 80.88 491 PRO A CA 1
ATOM 3641 C C . PRO A 1 491 ? 4.866 12.393 12.618 1.00 80.88 491 PRO A C 1
ATOM 3643 O O . PRO A 1 491 ? 5.521 12.512 11.578 1.00 80.88 491 PRO A O 1
ATOM 3646 N N . ILE A 1 492 ? 4.250 11.272 12.984 1.00 85.81 492 ILE A N 1
ATOM 3647 C CA . ILE A 1 492 ? 4.074 10.136 12.085 1.00 85.81 492 ILE A CA 1
ATOM 3648 C C . ILE A 1 492 ? 2.987 10.471 11.059 1.00 85.81 492 ILE A C 1
ATOM 3650 O O . ILE A 1 492 ? 2.123 11.316 11.309 1.00 85.81 492 ILE A O 1
ATOM 3654 N N . THR A 1 493 ? 2.989 9.757 9.941 1.00 85.94 493 THR A N 1
ATOM 3655 C CA . THR A 1 493 ? 1.926 9.825 8.935 1.00 85.94 493 THR A CA 1
ATOM 3656 C C . THR A 1 493 ? 1.372 8.433 8.646 1.00 85.94 493 THR A C 1
ATOM 3658 O O . THR A 1 493 ? 2.042 7.427 8.888 1.00 85.94 493 THR A O 1
ATOM 3661 N N . ARG A 1 494 ? 0.136 8.380 8.142 1.00 85.56 494 ARG A N 1
ATOM 3662 C CA . ARG A 1 494 ? -0.527 7.142 7.723 1.00 85.56 494 ARG A CA 1
ATOM 3663 C C . ARG A 1 494 ? -0.019 6.652 6.368 1.00 85.56 494 ARG A C 1
ATOM 3665 O O . ARG A 1 494 ? -0.121 5.463 6.084 1.00 85.56 494 ARG A O 1
ATOM 3672 N N . GLU A 1 495 ? 0.534 7.548 5.550 1.00 86.31 495 GLU A N 1
ATOM 3673 C CA . GLU A 1 495 ? 1.052 7.242 4.216 1.00 86.31 495 GLU A CA 1
ATOM 3674 C C . GLU A 1 495 ? 2.362 7.993 3.944 1.00 86.31 495 GLU A C 1
ATOM 3676 O O . GLU A 1 495 ? 2.520 9.159 4.301 1.00 86.31 495 GLU A O 1
ATOM 3681 N N . LEU A 1 496 ? 3.307 7.333 3.279 1.00 90.44 496 LEU A N 1
ATOM 3682 C CA . LEU A 1 496 ? 4.557 7.934 2.816 1.00 90.44 496 LEU A CA 1
ATOM 3683 C C . LEU A 1 496 ? 4.693 7.829 1.301 1.00 90.44 496 LEU A C 1
ATOM 3685 O O . LEU A 1 496 ? 4.093 6.960 0.675 1.00 90.44 496 LEU A O 1
ATOM 3689 N N . ILE A 1 497 ? 5.516 8.687 0.712 1.00 92.44 497 ILE A N 1
ATOM 3690 C CA . ILE A 1 497 ? 5.875 8.627 -0.703 1.00 92.44 497 ILE A CA 1
ATOM 3691 C C . ILE A 1 497 ? 7.310 8.125 -0.812 1.00 92.44 497 ILE A C 1
ATOM 3693 O O . ILE A 1 497 ? 8.233 8.737 -0.275 1.00 92.44 497 ILE A O 1
ATOM 3697 N N . GLY A 1 498 ? 7.504 7.018 -1.524 1.00 93.31 498 GLY A N 1
ATOM 3698 C CA . GLY A 1 498 ? 8.823 6.589 -1.982 1.00 93.31 498 GLY A CA 1
ATOM 3699 C C . GLY A 1 498 ? 9.050 7.061 -3.408 1.00 93.31 498 GLY A C 1
ATOM 3700 O O . GLY A 1 498 ? 8.298 6.650 -4.286 1.00 93.31 498 GLY A O 1
ATOM 3701 N N . ARG A 1 499 ? 10.075 7.882 -3.645 1.00 92.62 499 ARG A N 1
ATOM 3702 C CA . ARG A 1 499 ? 10.412 8.451 -4.957 1.00 92.62 499 ARG A CA 1
ATOM 3703 C C . ARG A 1 499 ? 11.838 8.078 -5.348 1.00 92.62 499 ARG A C 1
ATOM 3705 O O . ARG A 1 499 ? 12.787 8.376 -4.627 1.00 92.62 499 ARG A O 1
ATOM 3712 N N . SER A 1 500 ? 12.022 7.437 -6.494 1.00 91.31 500 SER A N 1
ATOM 3713 C CA . SER A 1 500 ? 13.343 7.125 -7.025 1.00 91.31 500 SER A CA 1
ATOM 3714 C C . SER A 1 500 ? 14.020 8.390 -7.563 1.00 91.31 500 SER A C 1
ATOM 3716 O O . SER A 1 500 ? 13.399 9.269 -8.166 1.00 91.31 500 SER A O 1
ATOM 3718 N N . ARG A 1 501 ? 15.342 8.483 -7.423 1.00 89.69 501 ARG A N 1
ATOM 3719 C CA . ARG A 1 501 ? 16.139 9.534 -8.083 1.00 89.69 501 ARG A CA 1
ATOM 3720 C C . ARG A 1 501 ? 16.052 9.459 -9.602 1.00 89.69 501 ARG A C 1
ATOM 3722 O O . ARG A 1 501 ? 16.163 10.477 -10.289 1.00 89.69 501 ARG A O 1
ATOM 3729 N N . ASN A 1 502 ? 15.855 8.257 -10.133 1.00 89.25 502 ASN A N 1
ATOM 3730 C CA . ASN A 1 502 ? 15.659 8.048 -11.556 1.00 89.25 502 ASN A CA 1
ATOM 3731 C C . ASN A 1 502 ? 14.353 8.685 -12.041 1.00 89.25 502 ASN A C 1
ATOM 3733 O O . ASN A 1 502 ? 14.399 9.378 -13.050 1.00 89.25 502 ASN A O 1
ATOM 3737 N N . LYS A 1 503 ? 13.248 8.593 -11.289 1.00 88.19 503 LYS A N 1
ATOM 3738 C CA . LYS A 1 503 ? 11.995 9.314 -11.566 1.00 88.19 503 LYS A CA 1
ATOM 3739 C C . LYS A 1 503 ? 12.199 10.823 -11.615 1.00 88.19 503 LYS A C 1
ATOM 3741 O O . LYS A 1 503 ? 11.773 11.466 -12.573 1.00 88.19 503 LYS A O 1
ATOM 3746 N N . ILE A 1 504 ? 12.918 11.380 -10.639 1.00 80.19 504 ILE A N 1
ATOM 3747 C CA . ILE A 1 504 ? 13.237 12.819 -10.590 1.00 80.19 504 ILE A CA 1
ATOM 3748 C C . ILE A 1 504 ? 14.031 13.239 -11.838 1.00 80.19 504 ILE A C 1
ATOM 3750 O O . ILE A 1 504 ? 13.730 14.246 -12.480 1.00 80.19 504 ILE A O 1
ATOM 3754 N N . THR A 1 505 ? 15.021 12.430 -12.219 1.00 82.00 505 THR A N 1
ATOM 3755 C CA . THR A 1 505 ? 15.875 12.688 -13.386 1.00 82.00 505 THR A CA 1
ATOM 3756 C C . THR A 1 505 ? 15.097 12.539 -14.698 1.00 82.00 505 THR A C 1
ATOM 3758 O O . THR A 1 505 ? 15.205 13.391 -15.576 1.00 82.00 505 THR A O 1
ATOM 3761 N N . CYS A 1 506 ? 14.274 11.498 -14.827 1.00 79.38 506 CYS A N 1
ATOM 3762 C CA . CYS A 1 506 ? 13.427 11.232 -15.990 1.00 79.38 506 CYS A CA 1
ATOM 3763 C C . CYS A 1 506 ? 12.410 12.357 -16.215 1.00 79.38 506 CYS A C 1
ATOM 3765 O O . CYS A 1 506 ? 12.284 12.850 -17.338 1.00 79.38 506 CYS A O 1
ATOM 3767 N N . GLY A 1 507 ? 11.766 12.840 -15.147 1.00 71.81 507 GLY A N 1
ATOM 3768 C CA . GLY A 1 507 ? 10.855 13.984 -15.217 1.00 71.81 507 GLY A CA 1
ATOM 3769 C C . GLY A 1 507 ? 11.541 15.245 -15.753 1.00 71.81 507 GLY A C 1
ATOM 3770 O O . GLY A 1 507 ? 11.003 15.917 -16.632 1.00 71.81 507 GLY A O 1
ATOM 3771 N N . ALA A 1 508 ? 12.778 15.523 -15.321 1.00 64.94 508 ALA A N 1
ATOM 3772 C CA . ALA A 1 508 ? 13.570 16.641 -15.843 1.00 64.94 508 ALA A CA 1
ATOM 3773 C C . ALA A 1 508 ? 13.947 16.487 -17.333 1.00 64.94 508 ALA A C 1
ATOM 3775 O O . ALA A 1 508 ? 14.196 17.483 -18.017 1.00 64.94 508 ALA A O 1
ATOM 3776 N N . LEU A 1 509 ? 13.970 15.255 -17.847 1.00 64.19 509 LEU A N 1
ATOM 3777 C CA . LEU A 1 509 ? 14.238 14.928 -19.250 1.00 64.19 509 LEU A CA 1
ATOM 3778 C C . LEU A 1 509 ? 12.964 14.855 -20.114 1.00 64.19 509 LEU A C 1
ATOM 3780 O O . LEU A 1 509 ? 13.067 14.619 -21.318 1.00 64.19 509 LEU A O 1
ATOM 3784 N N . GLY A 1 510 ? 11.776 15.074 -19.535 1.00 63.50 510 GLY A N 1
ATOM 3785 C CA . GLY A 1 510 ? 10.490 14.953 -20.234 1.00 63.50 510 GLY A CA 1
ATOM 3786 C C . GLY A 1 510 ? 10.095 13.507 -20.549 1.00 63.50 510 GLY A C 1
ATOM 3787 O O . GLY A 1 510 ? 9.295 13.270 -21.455 1.00 63.50 510 GLY A O 1
ATOM 3788 N N . VAL A 1 511 ? 10.685 12.541 -19.841 1.00 66.12 511 VAL A N 1
ATOM 3789 C CA . VAL A 1 511 ? 10.295 11.133 -19.904 1.00 66.12 511 VAL A CA 1
ATOM 3790 C C . VAL A 1 511 ? 9.037 10.966 -19.049 1.00 66.12 511 VAL A C 1
ATOM 3792 O O . VAL A 1 511 ? 9.077 11.147 -17.833 1.00 66.12 511 VAL A O 1
ATOM 3795 N N . ASN A 1 512 ? 7.918 10.691 -19.721 1.00 68.88 512 ASN A N 1
ATOM 3796 C CA . ASN A 1 512 ? 6.591 10.586 -19.115 1.00 68.88 512 ASN A CA 1
ATOM 3797 C C . ASN A 1 512 ? 6.365 9.239 -18.432 1.00 68.88 512 ASN A C 1
ATOM 3799 O O . ASN A 1 512 ? 7.174 8.313 -18.530 1.00 68.88 512 ASN A O 1
ATOM 3803 N N . ASP A 1 513 ? 5.204 9.149 -17.793 1.00 78.69 513 ASP A N 1
ATOM 3804 C CA . ASP A 1 513 ? 4.740 7.941 -17.157 1.00 78.69 513 ASP A CA 1
ATOM 3805 C C . ASP A 1 513 ? 4.593 6.746 -18.104 1.00 78.69 513 ASP A C 1
ATOM 3807 O O . ASP A 1 513 ? 4.462 6.859 -19.329 1.00 78.69 513 ASP A O 1
ATOM 3811 N N . SER A 1 514 ? 4.656 5.566 -17.494 1.00 90.00 514 SER A N 1
ATOM 3812 C CA . SER A 1 514 ? 4.403 4.293 -18.159 1.00 90.00 514 SER A CA 1
ATOM 3813 C C . SER A 1 514 ? 2.929 4.193 -18.544 1.00 90.00 514 SER A C 1
ATOM 3815 O O . SER A 1 514 ? 2.125 5.058 -18.203 1.00 90.00 514 SER A O 1
ATOM 3817 N N . VAL A 1 515 ? 2.550 3.146 -19.277 1.00 88.81 515 VAL A N 1
ATOM 3818 C CA . VAL A 1 515 ? 1.130 2.902 -19.567 1.00 88.81 515 VAL A CA 1
ATOM 3819 C C . VAL A 1 515 ? 0.682 1.535 -19.089 1.00 88.81 515 VAL A C 1
ATOM 3821 O O . VAL A 1 515 ? 1.441 0.561 -19.130 1.00 88.81 515 VAL A O 1
ATOM 3824 N N . ASP A 1 516 ? -0.577 1.474 -18.678 1.00 90.00 516 ASP A N 1
ATOM 3825 C CA . ASP A 1 516 ? -1.226 0.253 -18.229 1.00 90.00 516 ASP A CA 1
ATOM 3826 C C . ASP A 1 516 ? -1.747 -0.616 -19.388 1.00 90.00 516 ASP A C 1
ATOM 3828 O O . ASP A 1 516 ? -1.603 -0.295 -20.572 1.00 90.00 516 ASP A O 1
ATOM 3832 N N . LEU A 1 517 ? -2.404 -1.733 -19.050 1.00 89.06 517 LEU A N 1
ATOM 3833 C CA . LEU A 1 517 ? -2.955 -2.678 -20.025 1.00 89.06 517 LEU A CA 1
ATOM 3834 C C . LEU A 1 517 ? -4.041 -2.073 -20.943 1.00 89.06 517 LEU A C 1
ATOM 3836 O O . LEU A 1 517 ? -4.267 -2.572 -22.062 1.00 89.06 517 LEU A O 1
ATOM 3840 N N . THR A 1 518 ? -4.735 -1.035 -20.477 1.00 84.12 518 THR A N 1
ATOM 3841 C CA . THR A 1 518 ? -5.781 -0.321 -21.222 1.00 84.12 518 THR A CA 1
ATOM 3842 C C . THR A 1 518 ? -5.205 0.778 -22.117 1.00 84.12 518 THR A C 1
ATOM 3844 O O . THR A 1 518 ? -5.863 1.170 -23.083 1.00 84.12 518 THR A O 1
ATOM 3847 N N . GLY A 1 519 ? -3.958 1.186 -21.868 1.00 81.06 519 GLY A N 1
ATOM 3848 C CA . GLY A 1 519 ? -3.254 2.258 -22.561 1.00 81.06 519 GLY A CA 1
ATOM 3849 C C . GLY A 1 519 ? -3.384 3.620 -21.878 1.00 81.06 519 GLY A C 1
ATOM 3850 O O . GLY A 1 519 ? -3.091 4.628 -22.522 1.00 81.06 519 GLY A O 1
ATOM 3851 N N . ASN A 1 520 ? -3.842 3.658 -20.625 1.00 83.81 520 ASN A N 1
ATOM 3852 C CA . ASN A 1 520 ? -3.864 4.867 -19.805 1.00 83.81 520 ASN A CA 1
ATOM 3853 C C . ASN A 1 520 ? -2.509 5.083 -19.128 1.00 83.81 520 ASN A C 1
ATOM 3855 O O . ASN A 1 520 ? -1.703 4.158 -19.025 1.00 83.81 520 ASN A O 1
ATOM 3859 N N . GLU A 1 521 ? -2.274 6.309 -18.671 1.00 86.50 521 GLU A N 1
ATOM 3860 C CA . GLU A 1 521 ? -1.096 6.672 -17.885 1.00 86.50 521 GLU A CA 1
ATOM 3861 C C . GLU A 1 521 ? -1.011 5.854 -16.588 1.00 86.50 521 GLU A C 1
ATOM 3863 O O . GLU A 1 521 ? -2.024 5.550 -15.950 1.00 86.50 521 GLU A O 1
ATOM 3868 N N . ALA A 1 522 ? 0.205 5.449 -16.227 1.00 89.50 522 ALA A N 1
ATOM 3869 C CA . ALA A 1 522 ? 0.463 4.561 -15.109 1.00 89.50 522 ALA A CA 1
ATOM 3870 C C . ALA A 1 522 ? 1.728 4.988 -14.338 1.00 89.50 522 ALA A C 1
ATOM 3872 O O . ALA A 1 522 ? 2.791 5.170 -14.955 1.00 89.50 522 ALA A O 1
ATOM 3873 N N . PRO A 1 523 ? 1.644 5.121 -12.999 1.00 91.12 523 PRO A N 1
ATOM 3874 C CA . PRO A 1 523 ? 2.747 5.627 -12.193 1.00 91.12 523 PRO A CA 1
ATOM 3875 C C . PRO A 1 523 ? 3.985 4.729 -12.274 1.00 91.12 523 PRO A C 1
ATOM 3877 O O . PRO A 1 523 ? 3.922 3.531 -12.559 1.00 91.12 523 PRO A O 1
ATOM 3880 N N . ASN A 1 524 ? 5.144 5.343 -12.072 1.00 92.88 524 ASN A N 1
ATOM 3881 C CA . ASN A 1 524 ? 6.458 4.706 -12.048 1.00 92.88 524 ASN A CA 1
ATOM 3882 C C . ASN A 1 524 ? 7.386 5.540 -11.169 1.00 92.88 524 ASN A C 1
ATOM 3884 O O . ASN A 1 524 ? 7.248 6.761 -11.089 1.00 92.88 524 ASN A O 1
ATOM 3888 N N . GLY A 1 525 ? 8.316 4.854 -10.511 1.00 90.56 525 GLY A N 1
ATOM 3889 C CA . GLY A 1 525 ? 9.358 5.422 -9.665 1.00 90.56 525 GLY A CA 1
ATOM 3890 C C . GLY A 1 525 ? 8.874 6.303 -8.510 1.00 90.56 525 GLY A C 1
ATOM 3891 O O . GLY A 1 525 ? 9.708 6.838 -7.798 1.00 90.56 525 GLY A O 1
ATOM 3892 N N . GLU A 1 526 ? 7.572 6.452 -8.289 1.00 91.56 526 GLU A N 1
ATOM 3893 C CA . GLU A 1 526 ? 6.983 7.235 -7.210 1.00 91.56 526 GLU A CA 1
ATOM 3894 C C . GLU A 1 526 ? 5.680 6.584 -6.759 1.00 91.56 526 GLU A C 1
ATOM 3896 O O . GLU A 1 526 ? 4.789 6.376 -7.580 1.00 91.56 526 GLU A O 1
ATOM 3901 N N . TYR A 1 527 ? 5.591 6.244 -5.472 1.00 91.19 527 TYR A N 1
ATOM 3902 C CA . TYR A 1 527 ? 4.465 5.488 -4.925 1.00 91.19 527 TYR A CA 1
ATOM 3903 C C . TYR A 1 527 ? 4.076 5.968 -3.536 1.00 91.19 527 TYR A C 1
ATOM 3905 O O . TYR A 1 527 ? 4.921 6.028 -2.637 1.00 91.19 527 TYR A O 1
ATOM 3913 N N . LEU A 1 528 ? 2.780 6.222 -3.357 1.00 89.00 528 LEU A N 1
ATOM 3914 C CA . LEU A 1 528 ? 2.154 6.464 -2.062 1.00 89.00 528 LEU A CA 1
ATOM 3915 C C . LEU A 1 528 ? 1.883 5.126 -1.368 1.00 89.00 528 LEU A C 1
ATOM 3917 O O . LEU A 1 528 ? 1.236 4.247 -1.928 1.00 89.00 528 LEU A O 1
ATOM 3921 N N . THR A 1 529 ? 2.413 4.934 -0.166 1.00 87.44 529 THR A N 1
ATOM 3922 C CA . THR A 1 529 ? 2.391 3.650 0.541 1.00 87.44 529 THR A CA 1
ATOM 3923 C C . THR A 1 529 ? 1.910 3.823 1.970 1.00 87.44 529 THR A C 1
ATOM 3925 O O . THR A 1 529 ? 2.432 4.690 2.670 1.00 87.44 529 THR A O 1
ATOM 3928 N N . PRO A 1 530 ? 0.968 2.986 2.436 1.00 86.56 530 PRO A N 1
ATOM 3929 C CA . PRO A 1 530 ? 0.523 3.034 3.818 1.00 86.56 530 PRO A CA 1
ATOM 3930 C C . PRO A 1 530 ? 1.636 2.607 4.777 1.00 86.56 530 PRO A C 1
ATOM 3932 O O . PRO A 1 530 ? 2.462 1.744 4.470 1.00 86.56 530 PRO A O 1
ATOM 3935 N N . VAL A 1 531 ? 1.625 3.206 5.960 1.00 88.38 531 VAL A N 1
ATOM 3936 C CA . VAL A 1 531 ? 2.606 2.994 7.024 1.00 88.38 531 VAL A CA 1
ATOM 3937 C C . VAL A 1 531 ? 1.982 2.113 8.104 1.00 88.38 531 VAL A C 1
ATOM 3939 O O . VAL A 1 531 ? 0.903 2.418 8.605 1.00 88.38 531 VAL A O 1
ATOM 3942 N N . GLY A 1 532 ? 2.663 1.033 8.493 1.00 88.25 532 GLY A N 1
ATOM 3943 C CA . GLY A 1 532 ? 2.286 0.264 9.678 1.00 88.25 532 GLY A CA 1
ATOM 3944 C C . GLY A 1 532 ? 2.619 1.042 10.951 1.00 88.25 532 GLY A C 1
ATOM 3945 O O . GLY A 1 532 ? 3.753 1.495 11.113 1.00 88.25 532 GLY A O 1
ATOM 3946 N N . ILE A 1 533 ? 1.654 1.197 11.859 1.00 89.00 533 ILE A N 1
ATOM 3947 C CA . ILE A 1 533 ? 1.839 1.986 13.082 1.00 89.00 533 ILE A CA 1
ATOM 3948 C C . ILE A 1 533 ? 2.162 1.081 14.272 1.00 89.00 533 ILE A C 1
ATOM 3950 O O . ILE A 1 533 ? 1.396 0.188 14.636 1.00 89.00 533 ILE A O 1
ATOM 3954 N N . GLY A 1 534 ? 3.318 1.319 14.889 1.00 88.00 534 GLY A N 1
ATOM 3955 C CA . GLY A 1 534 ? 3.774 0.605 16.077 1.00 88.00 534 GLY A CA 1
ATOM 3956 C C . GLY A 1 534 ? 3.367 1.330 17.356 1.00 88.00 534 GLY A C 1
ATOM 3957 O O . GLY A 1 534 ? 3.776 2.465 17.582 1.00 88.00 534 GLY A O 1
ATOM 3958 N N . HIS A 1 535 ? 2.592 0.689 18.230 1.00 87.56 535 HIS A N 1
ATOM 3959 C CA . HIS A 1 535 ? 2.401 1.170 19.603 1.00 87.56 535 HIS A CA 1
ATOM 3960 C C . HIS A 1 535 ? 3.526 0.671 20.527 1.00 87.56 535 HIS A C 1
ATOM 3962 O O . HIS A 1 535 ? 4.115 -0.375 20.249 1.00 87.56 535 HIS A O 1
ATOM 3968 N N . PRO A 1 536 ? 3.813 1.357 21.653 1.00 82.75 536 PRO A N 1
ATOM 3969 C CA . PRO A 1 536 ? 4.843 0.922 22.593 1.00 82.75 536 PRO A CA 1
ATOM 3970 C C . PRO A 1 536 ? 4.670 -0.533 23.049 1.00 82.75 536 PRO A C 1
ATOM 3972 O O . PRO A 1 536 ? 3.662 -0.917 23.648 1.00 82.75 536 PRO A O 1
ATOM 3975 N N . GLU A 1 537 ? 5.689 -1.354 22.799 1.00 83.19 537 GLU A N 1
ATOM 3976 C CA . GLU A 1 537 ? 5.683 -2.763 23.175 1.00 83.19 537 GLU A CA 1
ATOM 3977 C C . GLU A 1 537 ? 6.076 -2.941 24.648 1.00 83.19 537 GLU A C 1
ATOM 3979 O O . GLU A 1 537 ? 7.246 -3.071 25.009 1.00 83.19 537 GLU A O 1
ATOM 3984 N N . PHE A 1 538 ? 5.082 -3.018 25.537 1.00 83.94 538 PHE A N 1
ATOM 3985 C CA . PHE A 1 538 ? 5.315 -3.174 26.982 1.00 83.94 538 PHE A CA 1
ATOM 3986 C C . PHE A 1 538 ? 6.024 -4.473 27.382 1.00 83.94 538 PHE A C 1
ATOM 3988 O O . PHE A 1 538 ? 6.495 -4.591 28.510 1.00 83.94 538 PHE A O 1
ATOM 3995 N N . VAL A 1 539 ? 6.164 -5.438 26.472 1.00 84.06 539 VAL A N 1
ATOM 3996 C CA . VAL A 1 539 ? 7.013 -6.615 26.701 1.00 84.06 539 VAL A CA 1
ATOM 3997 C C . VAL A 1 539 ? 8.505 -6.277 26.754 1.00 84.06 539 VAL A C 1
ATOM 3999 O O . VAL A 1 539 ? 9.254 -7.006 27.403 1.00 84.06 539 VAL A O 1
ATOM 4002 N N . GLU A 1 540 ? 8.924 -5.182 26.118 1.00 81.31 540 GLU A N 1
ATOM 4003 C CA . GLU A 1 540 ? 10.296 -4.668 26.160 1.00 81.31 540 GLU A CA 1
ATOM 4004 C C . GLU A 1 540 ? 10.522 -3.718 27.347 1.00 81.31 540 GLU A C 1
ATOM 4006 O O . GLU A 1 540 ? 11.624 -3.660 27.882 1.00 81.31 540 GLU A O 1
ATOM 4011 N N . ILE A 1 541 ? 9.470 -3.013 27.779 1.00 82.12 541 ILE A N 1
ATOM 4012 C CA . ILE A 1 541 ? 9.533 -1.974 28.818 1.00 82.12 541 ILE A CA 1
ATOM 4013 C C . ILE A 1 541 ? 9.260 -2.570 30.206 1.00 82.12 541 ILE A C 1
ATOM 4015 O O . ILE A 1 541 ? 10.090 -2.524 31.113 1.00 82.12 541 ILE A O 1
ATOM 4019 N N . ASN A 1 542 ? 8.064 -3.133 30.394 1.00 83.94 542 ASN A N 1
ATOM 4020 C CA . ASN A 1 542 ? 7.604 -3.673 31.666 1.00 83.94 542 ASN A CA 1
ATOM 4021 C C . ASN A 1 542 ? 6.449 -4.663 31.458 1.00 83.94 542 ASN A C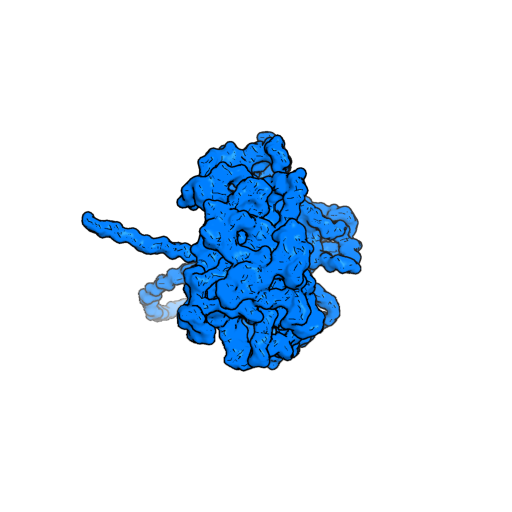 1
ATOM 4023 O O . ASN A 1 542 ? 5.297 -4.273 31.261 1.00 83.94 542 ASN A O 1
ATOM 4027 N N . LEU A 1 543 ? 6.733 -5.958 31.618 1.00 87.56 543 LEU A N 1
ATOM 4028 C CA . LEU A 1 543 ? 5.738 -7.028 31.477 1.00 87.56 543 LEU A CA 1
ATOM 4029 C C . LEU A 1 543 ? 4.547 -6.900 32.440 1.00 87.56 543 LEU A C 1
ATOM 4031 O O . LEU A 1 543 ? 3.463 -7.393 32.131 1.00 87.56 543 LEU A O 1
ATOM 4035 N N . ALA A 1 544 ? 4.719 -6.248 33.596 1.00 87.44 544 ALA A N 1
ATOM 4036 C CA . ALA A 1 544 ? 3.620 -5.998 34.531 1.00 87.44 544 ALA A CA 1
ATOM 4037 C C . ALA A 1 544 ? 2.653 -4.907 34.036 1.00 87.44 544 ALA A C 1
ATOM 4039 O O . ALA A 1 544 ? 1.538 -4.811 34.541 1.00 87.44 544 ALA A O 1
ATOM 4040 N N . ALA A 1 545 ? 3.061 -4.123 33.037 1.00 86.50 545 ALA A N 1
ATOM 4041 C CA . ALA A 1 545 ? 2.283 -3.072 32.394 1.00 86.50 545 ALA A CA 1
ATOM 4042 C C . ALA A 1 545 ? 1.808 -3.484 30.986 1.00 86.50 545 ALA A C 1
ATOM 4044 O O . ALA A 1 545 ? 1.468 -2.650 30.162 1.00 86.50 545 ALA A O 1
ATOM 4045 N N . ILE A 1 546 ? 1.699 -4.785 30.694 1.00 87.56 546 ILE A N 1
ATOM 4046 C CA . ILE A 1 546 ? 1.152 -5.268 29.412 1.00 87.56 546 ILE A CA 1
ATOM 4047 C C . ILE A 1 546 ? -0.348 -4.966 29.233 1.00 87.56 546 ILE A C 1
ATOM 4049 O O . ILE A 1 546 ? -0.959 -5.444 28.292 1.00 87.56 546 ILE A O 1
ATOM 4053 N N . GLN A 1 547 ? -0.996 -4.257 30.153 1.00 89.50 547 GLN A N 1
ATOM 4054 C CA . GLN A 1 547 ? -2.378 -3.787 29.997 1.00 89.50 547 GLN A CA 1
ATOM 4055 C C . GLN A 1 547 ? -2.446 -2.275 29.756 1.00 89.50 547 GLN A C 1
ATOM 4057 O O . GLN A 1 547 ? -3.552 -1.742 29.677 1.00 89.50 547 GLN A O 1
ATOM 4062 N N . THR A 1 548 ? -1.299 -1.591 29.624 1.00 89.69 548 THR A N 1
ATOM 4063 C CA . THR A 1 548 ? -1.268 -0.167 29.278 1.00 89.69 548 THR A CA 1
ATOM 4064 C C . THR A 1 548 ? -2.076 0.071 28.001 1.00 89.69 548 THR A C 1
ATOM 4066 O O . THR A 1 548 ? -1.940 -0.711 27.057 1.00 89.69 548 THR A O 1
ATOM 4069 N N . PRO A 1 549 ? -2.942 1.096 27.972 1.00 91.62 549 PRO A N 1
ATOM 4070 C CA . PRO A 1 549 ? -3.744 1.412 26.800 1.00 91.62 549 PRO A CA 1
ATOM 4071 C C . PRO A 1 549 ? -2.880 1.791 25.595 1.00 91.62 549 PRO A C 1
ATOM 4073 O O . PRO A 1 549 ? -1.766 2.298 25.733 1.00 91.62 549 PRO A O 1
ATOM 4076 N N . PHE A 1 550 ? -3.426 1.570 24.401 1.00 91.56 550 PHE A N 1
ATOM 4077 C CA . PHE A 1 550 ? -2.849 2.083 23.165 1.00 91.56 550 PHE A CA 1
ATOM 4078 C C . PHE A 1 550 ? -2.893 3.610 23.160 1.00 91.56 550 PHE A C 1
ATOM 4080 O O . PHE A 1 550 ? -3.866 4.206 23.613 1.00 91.56 550 PHE A O 1
ATOM 4087 N N . ILE A 1 551 ? -1.854 4.237 22.617 1.00 86.75 551 ILE A N 1
ATOM 4088 C CA . ILE A 1 551 ? -1.691 5.695 22.592 1.00 86.75 551 ILE A CA 1
ATOM 4089 C C . ILE A 1 551 ? -2.125 6.223 21.224 1.00 86.75 551 ILE A C 1
ATOM 4091 O O . ILE A 1 551 ? -1.306 6.464 20.333 1.00 86.75 551 ILE A O 1
ATOM 4095 N N . PHE A 1 552 ? -3.437 6.341 21.026 1.00 88.06 552 PHE A N 1
ATOM 4096 C CA . PHE A 1 552 ? -4.007 6.864 19.779 1.00 88.06 552 PHE A CA 1
ATOM 4097 C C . PHE A 1 552 ? -3.805 8.374 19.632 1.00 88.06 552 PHE A C 1
ATOM 4099 O O . PHE A 1 552 ? -3.924 8.901 18.532 1.00 88.06 552 PHE A O 1
ATOM 4106 N N . GLU A 1 553 ? -3.449 9.069 20.712 1.00 82.31 553 GLU A N 1
ATOM 4107 C CA . GLU A 1 553 ? -3.105 10.492 20.708 1.00 82.31 553 GLU A CA 1
ATOM 4108 C C . GLU A 1 553 ? -1.793 10.786 19.965 1.00 82.31 553 GLU A C 1
ATOM 4110 O O . GLU A 1 553 ? -1.573 11.912 19.529 1.00 82.31 553 GLU A O 1
ATOM 4115 N N . GLY A 1 554 ? -0.934 9.779 19.778 1.00 80.31 554 GLY A N 1
ATOM 4116 C CA . GLY A 1 554 ? 0.250 9.884 18.922 1.00 80.31 554 GLY A CA 1
ATOM 4117 C C . GLY A 1 554 ? -0.060 9.836 17.420 1.00 80.31 554 GLY A C 1
ATOM 4118 O O . GLY A 1 554 ? 0.817 10.130 16.610 1.00 80.31 554 GLY A O 1
ATOM 4119 N N . GLN A 1 555 ? -1.299 9.502 17.045 1.00 86.12 555 GLN A N 1
ATOM 4120 C CA . GLN A 1 555 ? -1.759 9.407 15.661 1.00 86.12 555 GLN A CA 1
ATOM 4121 C C . GLN A 1 555 ? -2.590 10.642 15.310 1.00 86.12 555 GLN A C 1
ATOM 4123 O O . GLN A 1 555 ? -3.749 10.783 15.710 1.00 86.12 555 GLN A O 1
ATOM 4128 N N . THR A 1 556 ? -1.996 11.560 14.553 1.00 81.44 556 THR A N 1
ATOM 4129 C CA . THR A 1 556 ? -2.572 12.885 14.267 1.00 81.44 556 THR A CA 1
ATOM 4130 C C . THR A 1 556 ? -3.959 12.809 13.624 1.00 81.44 556 THR A C 1
ATOM 4132 O O . THR A 1 556 ? -4.852 13.566 14.012 1.00 81.44 556 THR A O 1
ATOM 4135 N N . TRP A 1 557 ? -4.187 11.842 12.731 1.00 83.00 557 TRP A N 1
ATOM 4136 C CA . TRP A 1 557 ? -5.473 11.654 12.049 1.00 83.00 557 TRP A CA 1
ATOM 4137 C C . TRP A 1 557 ? -6.605 11.175 12.960 1.00 83.00 557 TRP A C 1
ATOM 4139 O O . TRP A 1 557 ? -7.769 11.382 12.627 1.00 83.00 557 TRP A O 1
ATOM 4149 N N . ASN A 1 558 ? -6.307 10.598 14.127 1.00 86.81 558 ASN A N 1
ATOM 4150 C CA . ASN A 1 558 ? -7.346 10.259 15.103 1.00 86.81 558 ASN A CA 1
ATOM 4151 C C . ASN A 1 558 ? -7.804 11.496 15.890 1.00 86.81 558 ASN A C 1
ATOM 4153 O O . ASN A 1 558 ? -8.960 11.578 16.315 1.00 86.81 558 ASN A O 1
ATOM 4157 N N . LEU A 1 559 ? -6.908 12.467 16.084 1.00 81.69 559 LEU A N 1
ATOM 4158 C CA . LEU A 1 559 ? -7.217 13.744 16.733 1.00 81.69 559 LEU A CA 1
ATOM 4159 C C . LEU A 1 559 ? -7.891 14.730 15.771 1.00 81.69 559 LEU A C 1
ATOM 4161 O O . LEU A 1 559 ? -8.677 15.573 16.197 1.00 81.69 559 LEU A O 1
ATOM 4165 N N . ASP A 1 560 ? -7.602 14.625 14.477 1.00 80.25 560 ASP A N 1
ATOM 4166 C CA . ASP A 1 560 ? -8.255 15.405 13.434 1.00 80.25 560 ASP A CA 1
ATOM 4167 C C . ASP A 1 560 ? -8.195 14.657 12.104 1.00 80.25 560 ASP A C 1
ATOM 4169 O O . ASP A 1 560 ? -7.143 14.621 11.459 1.00 80.25 560 ASP A O 1
ATOM 4173 N N . ARG A 1 561 ? -9.327 14.106 11.652 1.00 78.38 561 ARG A N 1
ATOM 4174 C CA . ARG A 1 561 ? -9.374 13.302 10.419 1.00 78.38 561 ARG A CA 1
ATOM 4175 C C . ARG A 1 561 ? -8.853 14.045 9.188 1.00 78.38 561 ARG A C 1
ATOM 4177 O O . ARG A 1 561 ? -8.360 13.404 8.271 1.00 78.38 561 ARG A O 1
ATOM 4184 N N . ARG A 1 562 ? -8.910 15.387 9.176 1.00 76.19 562 ARG A N 1
ATOM 4185 C CA . ARG A 1 562 ? -8.377 16.232 8.089 1.00 76.19 562 ARG A CA 1
ATOM 4186 C C . ARG A 1 562 ? -6.880 16.043 7.868 1.00 76.19 562 ARG A C 1
ATOM 4188 O O . ARG A 1 562 ? -6.390 16.372 6.801 1.00 76.19 562 ARG A O 1
ATOM 4195 N N . THR A 1 563 ? -6.166 15.544 8.875 1.00 77.31 563 THR A N 1
ATOM 4196 C CA . THR A 1 563 ? -4.724 15.281 8.802 1.00 77.31 563 THR A CA 1
ATOM 4197 C C . THR A 1 563 ? -4.380 13.910 8.212 1.00 77.31 563 THR A C 1
ATOM 4199 O O . THR A 1 563 ? -3.201 13.602 8.067 1.00 77.31 563 THR A O 1
ATOM 4202 N N . GLY A 1 564 ? -5.383 13.090 7.879 1.00 73.25 564 GLY A N 1
ATOM 4203 C CA . GLY A 1 564 ? -5.205 11.768 7.284 1.00 73.25 564 GLY A CA 1
ATOM 4204 C C . GLY A 1 564 ? -5.821 11.628 5.885 1.00 73.25 564 GLY A C 1
ATOM 4205 O O . GLY A 1 564 ? -6.490 12.543 5.395 1.00 73.25 564 GLY A O 1
ATOM 4206 N N . PRO A 1 565 ? -5.628 10.460 5.248 1.00 63.09 565 PRO A N 1
ATOM 4207 C CA . PRO A 1 565 ? -6.229 10.133 3.955 1.00 63.09 565 PRO A CA 1
ATOM 4208 C C . PRO A 1 565 ? -7.757 10.207 4.040 1.00 63.09 565 PRO A C 1
ATOM 4210 O O . PRO A 1 565 ? -8.342 9.841 5.061 1.00 63.09 565 PRO A O 1
ATOM 4213 N N . VAL A 1 566 ? -8.419 10.690 2.981 1.00 61.25 566 VAL A N 1
ATOM 4214 C CA . VAL A 1 566 ? -9.886 10.919 2.965 1.00 61.25 566 VAL A CA 1
ATOM 4215 C C . VAL A 1 566 ? -10.338 11.979 4.001 1.00 61.25 566 VAL A C 1
ATOM 4217 O O . VAL A 1 566 ? -11.513 12.098 4.356 1.00 61.25 566 VAL A O 1
ATOM 4220 N N . GLY A 1 567 ? -9.406 12.799 4.501 1.00 62.56 567 GLY A N 1
ATOM 4221 C CA . GLY A 1 567 ? -9.668 13.784 5.552 1.00 62.56 567 GLY A CA 1
ATOM 4222 C C . GLY A 1 567 ? -10.625 14.911 5.154 1.00 62.56 567 GLY A C 1
ATOM 4223 O O . GLY A 1 567 ? -11.319 15.468 6.006 1.00 62.56 567 GLY A O 1
ATOM 4224 N N . CYS A 1 568 ? -10.723 15.203 3.860 1.00 62.91 568 CYS A N 1
ATOM 4225 C CA . CYS A 1 568 ? -11.652 16.160 3.280 1.00 62.91 568 CYS A CA 1
ATOM 4226 C C . CYS A 1 568 ? -12.111 15.668 1.904 1.00 62.91 568 CYS A C 1
ATOM 4228 O O . CYS A 1 568 ? -11.276 15.441 1.034 1.00 62.91 568 CYS A O 1
ATOM 4230 N N . ASN A 1 569 ? -13.423 15.547 1.674 1.00 52.53 569 ASN A N 1
ATOM 4231 C CA . ASN A 1 569 ? -13.924 15.314 0.318 1.00 52.53 569 ASN A CA 1
ATOM 4232 C C . ASN A 1 569 ? -13.652 16.549 -0.547 1.00 52.53 569 ASN A C 1
ATOM 4234 O O . ASN A 1 569 ? -13.929 17.676 -0.121 1.00 52.53 569 ASN A O 1
ATOM 4238 N N . GLU A 1 570 ? -13.210 16.329 -1.785 1.00 39.94 570 GLU A N 1
ATOM 4239 C CA . GLU A 1 570 ? -13.192 17.354 -2.825 1.00 39.94 570 GLU A CA 1
ATOM 4240 C C . GLU A 1 570 ? -14.610 17.939 -2.986 1.00 39.94 570 GLU A C 1
ATOM 4242 O O . GLU A 1 570 ? -15.521 17.293 -3.500 1.00 39.94 570 GLU A O 1
ATOM 4247 N N . GLY A 1 571 ? -14.829 19.161 -2.491 1.00 42.81 571 GLY A N 1
ATOM 4248 C CA . GLY A 1 571 ? -16.091 19.894 -2.659 1.00 42.81 571 GLY A CA 1
ATOM 4249 C C . GLY A 1 571 ? -16.944 20.104 -1.403 1.00 42.81 571 GLY A C 1
ATOM 4250 O O . GLY A 1 571 ? -17.939 20.825 -1.486 1.00 42.81 571 GLY A O 1
ATOM 4251 N N . THR A 1 572 ? -16.567 19.564 -0.240 1.00 50.62 572 THR A N 1
ATOM 4252 C CA . THR A 1 572 ? -17.098 20.043 1.052 1.00 50.62 572 THR A CA 1
ATOM 4253 C C . THR A 1 572 ? -16.096 20.975 1.701 1.00 50.62 572 THR A C 1
ATOM 4255 O O . THR A 1 572 ? -14.924 20.641 1.823 1.00 50.62 572 THR A O 1
ATOM 4258 N N . ASP A 1 573 ? -16.571 22.149 2.098 1.00 50.94 573 ASP A N 1
ATOM 4259 C CA . ASP A 1 573 ? -15.770 23.196 2.713 1.00 50.94 573 ASP A CA 1
ATOM 4260 C C . ASP A 1 573 ? -15.059 22.666 3.976 1.00 50.94 573 ASP A C 1
ATOM 4262 O O . ASP A 1 573 ? -15.694 22.401 4.998 1.00 50.94 573 ASP A O 1
ATOM 4266 N N . CYS A 1 574 ? -13.739 22.471 3.892 1.00 55.22 574 CYS A N 1
ATOM 4267 C CA . CYS A 1 574 ? -12.880 22.070 5.014 1.00 55.22 574 CYS A CA 1
ATOM 4268 C C . CYS A 1 574 ? -12.727 23.175 6.070 1.00 55.22 574 CYS A C 1
ATOM 4270 O O . CYS A 1 574 ? -12.074 22.957 7.090 1.00 55.22 574 CYS A O 1
ATOM 4272 N N . SER A 1 575 ? -13.322 24.350 5.832 1.00 52.06 575 SER A N 1
ATOM 4273 C CA . SER A 1 575 ? -13.204 25.555 6.656 1.00 52.06 575 SER A CA 1
ATOM 4274 C C . SER A 1 575 ? -13.994 25.525 7.968 1.00 52.06 575 SER A C 1
ATOM 4276 O O . SER A 1 575 ? -14.139 26.555 8.625 1.00 52.06 575 SER A O 1
ATOM 4278 N N . ALA A 1 576 ? -14.504 24.368 8.401 1.00 52.53 576 ALA A N 1
ATOM 4279 C CA . ALA A 1 576 ? -15.000 24.266 9.764 1.00 52.53 576 ALA A CA 1
ATOM 4280 C C . ALA A 1 576 ? -13.802 24.379 10.726 1.00 52.53 576 ALA A C 1
ATOM 4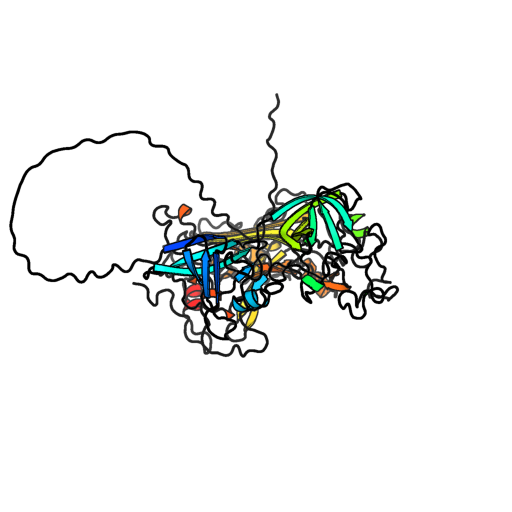282 O O . ALA A 1 576 ? -13.016 23.443 10.852 1.00 52.53 576 ALA A O 1
ATOM 4283 N N . ASP A 1 577 ? -13.685 25.526 11.402 1.00 47.94 577 ASP A N 1
ATOM 4284 C CA . ASP A 1 577 ? -12.687 25.921 12.420 1.00 47.94 577 ASP A CA 1
ATOM 4285 C C . ASP A 1 577 ? -12.571 24.966 13.644 1.00 47.94 577 ASP A C 1
ATOM 4287 O O . ASP A 1 577 ? -12.066 25.327 14.708 1.00 47.94 577 ASP A O 1
ATOM 4291 N N . THR A 1 578 ? -13.049 23.726 13.558 1.00 57.75 578 THR A N 1
ATOM 4292 C CA . THR A 1 578 ? -12.998 22.735 14.636 1.00 57.75 578 THR A CA 1
ATOM 4293 C C . THR A 1 578 ? -12.395 21.437 14.127 1.00 57.75 578 THR A C 1
ATOM 4295 O O . THR A 1 578 ? -12.919 20.838 13.189 1.00 57.75 578 THR A O 1
ATOM 4298 N N . ALA A 1 579 ? -11.325 20.985 14.782 1.00 59.59 579 ALA A N 1
ATOM 4299 C CA . ALA A 1 579 ? -10.752 19.668 14.550 1.00 59.59 579 ALA A CA 1
ATOM 4300 C C . ALA A 1 579 ? -11.808 18.563 14.654 1.00 59.59 579 ALA A C 1
ATOM 4302 O O . ALA A 1 579 ? -12.671 18.588 15.537 1.00 59.59 579 ALA A O 1
ATOM 4303 N N . VAL A 1 580 ? -11.722 17.585 13.753 1.00 77.00 580 VAL A N 1
ATOM 4304 C CA . VAL A 1 580 ? -12.730 16.534 13.615 1.00 77.00 580 VAL A CA 1
ATOM 4305 C C . VAL A 1 580 ? -12.156 15.216 14.138 1.00 77.00 580 VAL A C 1
ATOM 4307 O O . VAL A 1 580 ? -11.794 14.323 13.373 1.00 77.00 580 VAL A O 1
ATOM 4310 N N . ALA A 1 581 ? -12.017 15.142 15.463 1.00 82.38 581 ALA A N 1
ATOM 4311 C CA . ALA A 1 581 ? -11.492 13.980 16.182 1.00 82.38 581 ALA A CA 1
ATOM 4312 C C . ALA A 1 581 ? -12.438 12.771 16.119 1.00 82.38 581 ALA A C 1
ATOM 4314 O O . ALA A 1 581 ? -13.644 12.920 15.876 1.00 82.38 581 ALA A O 1
ATOM 4315 N N . LEU A 1 582 ? -11.919 11.580 16.430 1.00 88.75 582 LEU A N 1
ATOM 4316 C CA . LEU A 1 582 ? -12.762 10.413 16.700 1.00 88.75 582 LEU A CA 1
ATOM 4317 C C . LEU A 1 582 ? -13.771 10.718 17.814 1.00 88.75 582 LEU A C 1
ATOM 4319 O O . LEU A 1 582 ? -13.423 11.291 18.850 1.00 88.75 582 LEU A O 1
ATOM 4323 N N . ASN A 1 583 ? -15.027 10.318 17.611 1.00 88.19 583 ASN A N 1
ATOM 4324 C CA . ASN A 1 583 ? -16.090 10.537 18.589 1.00 88.19 583 ASN A CA 1
ATOM 4325 C C . ASN A 1 583 ? -16.953 9.275 18.795 1.00 88.19 583 ASN A C 1
ATOM 4327 O O . ASN A 1 583 ? -17.704 8.913 17.883 1.00 88.19 583 ASN A O 1
ATOM 4331 N N . PRO A 1 584 ? -16.896 8.624 19.975 1.00 92.12 584 PRO A N 1
ATOM 4332 C CA . PRO A 1 584 ? -16.029 8.946 21.117 1.00 92.12 584 PRO A CA 1
ATOM 4333 C C . PRO A 1 584 ? -14.547 8.643 20.832 1.00 92.12 584 PRO A C 1
ATOM 4335 O O . PRO A 1 584 ? -14.241 7.778 20.018 1.00 92.12 584 PRO A O 1
ATOM 4338 N N . PHE A 1 585 ? -13.629 9.327 21.521 1.00 91.31 585 PHE A N 1
ATOM 4339 C CA . PHE A 1 585 ? -12.189 9.097 21.360 1.00 91.31 585 PHE A CA 1
ATOM 4340 C C . PHE A 1 585 ? -11.700 7.923 22.239 1.00 91.31 585 PHE A C 1
ATOM 4342 O O . PHE A 1 585 ? -12.079 7.856 23.415 1.00 91.31 585 PHE A O 1
ATOM 4349 N N . PRO A 1 586 ? -10.853 7.010 21.725 1.00 91.69 586 PRO A N 1
ATOM 4350 C CA . PRO A 1 586 ? -10.300 5.874 22.472 1.00 91.69 586 PRO A CA 1
ATOM 4351 C C . PRO A 1 586 ? -9.133 6.295 23.386 1.00 91.69 586 PRO A C 1
ATOM 4353 O O . PRO A 1 586 ? -7.984 5.928 23.163 1.00 91.69 586 PRO A O 1
ATOM 4356 N N . GLN A 1 587 ? -9.419 7.075 24.426 1.00 88.19 587 GLN A N 1
ATOM 4357 C CA . GLN A 1 587 ? -8.398 7.697 25.280 1.00 88.19 587 GLN A CA 1
ATOM 4358 C C . GLN A 1 587 ? -7.437 6.690 25.929 1.00 88.19 587 GLN A C 1
ATOM 4360 O O . GLN A 1 587 ? -7.864 5.661 26.460 1.00 88.19 587 GLN A O 1
ATOM 4365 N N . SER A 1 588 ? -6.147 7.030 25.940 1.00 86.31 588 SER A N 1
ATOM 4366 C CA . SER A 1 588 ? -5.119 6.339 26.723 1.00 86.31 588 SER A CA 1
ATOM 4367 C C . SER A 1 588 ? -4.977 6.908 28.134 1.00 86.31 588 SER A C 1
ATOM 4369 O O . SER A 1 588 ? -4.545 6.205 29.045 1.00 86.31 588 SER A O 1
ATOM 4371 N N . CYS A 1 589 ? -5.355 8.175 28.329 1.00 82.31 589 CYS A N 1
ATOM 4372 C CA . CYS A 1 589 ? -5.068 8.944 29.542 1.00 82.31 589 CYS A CA 1
ATOM 4373 C C . CYS A 1 589 ? -3.572 9.073 29.868 1.00 82.31 589 CYS A C 1
ATOM 4375 O O . CYS A 1 589 ? -3.207 9.366 31.007 1.00 82.31 589 CYS A O 1
ATOM 4377 N N . LEU A 1 590 ? -2.711 8.886 28.870 1.00 77.88 590 LEU A N 1
ATOM 4378 C CA . LEU A 1 590 ? -1.278 9.118 28.958 1.00 77.88 590 LEU A CA 1
ATOM 4379 C C . LEU A 1 590 ? -0.951 10.308 28.058 1.00 77.88 590 LEU A C 1
ATOM 4381 O O . LEU A 1 590 ? -1.273 10.283 26.875 1.00 77.88 590 LEU A O 1
ATOM 4385 N N . ASP A 1 591 ? -0.324 11.354 28.602 1.00 71.56 591 ASP A N 1
ATOM 4386 C CA . ASP A 1 591 ? 0.293 12.386 27.762 1.00 71.56 591 ASP A CA 1
ATOM 4387 C C . ASP A 1 591 ? 1.627 11.825 27.258 1.00 71.56 591 ASP A C 1
ATOM 4389 O O . ASP A 1 591 ? 2.521 11.657 28.094 1.00 71.56 591 ASP A O 1
ATOM 4393 N N . PRO A 1 592 ? 1.792 11.554 25.945 1.00 66.44 592 PRO A N 1
ATOM 4394 C CA . PRO A 1 592 ? 3.032 11.017 25.381 1.00 66.44 592 PRO A CA 1
ATOM 4395 C C . PRO A 1 592 ? 4.257 11.868 25.719 1.00 66.44 592 PRO A C 1
ATOM 4397 O O . PRO A 1 592 ? 5.368 11.347 25.777 1.00 66.44 592 PRO A O 1
ATOM 4400 N N . ALA A 1 593 ? 4.068 13.167 25.974 1.00 64.19 593 ALA A N 1
ATOM 4401 C CA . ALA A 1 593 ? 5.155 14.046 26.362 1.00 64.19 593 ALA A CA 1
ATOM 4402 C C . ALA A 1 593 ? 5.677 13.791 27.783 1.00 64.19 593 ALA A C 1
ATOM 4404 O O . ALA A 1 593 ? 6.845 14.034 28.065 1.00 64.19 593 ALA A O 1
ATOM 4405 N N . ASP A 1 594 ? 4.842 13.273 28.675 1.00 72.62 594 ASP A N 1
ATOM 4406 C CA . ASP A 1 594 ? 5.215 13.015 30.068 1.00 72.62 594 ASP A CA 1
ATOM 4407 C C . ASP A 1 594 ? 5.636 11.553 30.298 1.00 72.62 594 ASP A C 1
ATOM 4409 O O . ASP A 1 594 ? 5.826 11.122 31.432 1.00 72.62 594 ASP A O 1
ATOM 4413 N N . GLN A 1 595 ? 5.766 10.771 29.223 1.00 75.38 595 GLN A N 1
ATOM 4414 C CA . GLN A 1 595 ? 6.092 9.344 29.268 1.00 75.38 595 GLN A CA 1
ATOM 4415 C C . GLN A 1 595 ? 7.592 9.033 29.106 1.00 75.38 595 GLN A C 1
ATOM 4417 O O . GLN A 1 595 ? 7.951 7.871 28.929 1.00 75.38 595 GLN A O 1
ATOM 4422 N N . THR A 1 596 ? 8.467 10.040 29.133 1.00 72.31 596 THR A N 1
ATOM 4423 C CA . THR A 1 596 ? 9.922 9.881 28.972 1.00 72.31 596 THR A CA 1
ATOM 4424 C C . THR A 1 596 ? 10.674 10.497 30.148 1.00 72.31 596 THR A C 1
ATOM 4426 O O . THR A 1 596 ? 10.339 11.600 30.586 1.00 72.31 596 THR A O 1
ATOM 4429 N N . ASP A 1 597 ? 11.718 9.817 30.631 1.00 68.44 597 ASP A N 1
ATOM 4430 C CA . ASP A 1 597 ? 12.609 10.335 31.676 1.00 68.44 597 ASP A CA 1
ATOM 4431 C C . ASP A 1 597 ? 13.800 11.130 31.090 1.00 68.44 597 ASP A C 1
ATOM 4433 O O . ASP A 1 597 ? 14.617 11.661 31.848 1.00 68.44 597 ASP A O 1
ATOM 4437 N N . ALA A 1 598 ? 13.900 11.265 29.757 1.00 61.16 598 ALA A N 1
ATOM 4438 C CA . ALA A 1 598 ? 15.040 11.869 29.059 1.00 61.16 598 ALA A CA 1
ATOM 4439 C C . ALA A 1 598 ? 14.879 13.388 28.767 1.00 61.16 598 ALA A C 1
ATOM 4441 O O . ALA A 1 598 ? 14.160 13.786 27.843 1.00 61.16 598 ALA A O 1
ATOM 4442 N N . PRO A 1 599 ? 15.591 14.288 29.481 1.00 55.28 599 PRO A N 1
ATOM 4443 C CA . PRO A 1 599 ? 15.737 15.693 29.091 1.00 55.28 599 PRO A CA 1
ATOM 4444 C C . PRO A 1 599 ? 16.879 15.891 28.064 1.00 55.28 599 PRO A C 1
ATOM 4446 O O . PRO A 1 599 ? 17.947 15.312 28.253 1.00 55.28 599 PRO A O 1
ATOM 4449 N N . PRO A 1 600 ? 16.775 16.778 27.048 1.00 53.69 600 PRO A N 1
ATOM 4450 C CA . PRO A 1 600 ? 15.639 17.562 26.584 1.00 53.69 600 PRO A CA 1
ATOM 4451 C C . PRO A 1 600 ? 15.197 17.048 25.204 1.00 53.69 600 PRO A C 1
ATOM 4453 O O . PRO A 1 600 ? 15.545 17.634 24.176 1.00 53.69 600 PRO A O 1
ATOM 4456 N N . VAL A 1 601 ? 14.432 15.959 25.142 1.00 56.84 601 VAL A N 1
ATOM 4457 C CA . VAL A 1 601 ? 13.654 15.715 23.919 1.00 56.84 601 VAL A CA 1
ATOM 4458 C C . VAL A 1 601 ? 12.680 16.892 23.805 1.00 56.84 601 VAL A C 1
ATOM 4460 O O . VAL A 1 601 ? 12.047 17.231 24.810 1.00 56.84 601 VAL A O 1
ATOM 4463 N N . PRO A 1 602 ? 12.555 17.595 22.666 1.00 52.12 602 PRO A N 1
ATOM 4464 C CA . PRO A 1 602 ? 11.551 18.632 22.514 1.00 52.12 602 PRO A CA 1
ATOM 4465 C C . PRO A 1 602 ? 10.194 17.962 22.427 1.00 52.12 602 PRO A C 1
ATOM 4467 O O . PRO A 1 602 ? 9.590 17.785 21.376 1.00 52.12 602 PRO A O 1
ATOM 4470 N N . LEU A 1 603 ? 9.661 17.731 23.614 1.00 52.69 603 LEU A N 1
ATOM 4471 C CA . LEU A 1 603 ? 8.246 17.644 23.889 1.00 52.69 603 LEU A CA 1
ATOM 4472 C C . LEU A 1 603 ? 7.495 18.848 23.315 1.00 52.69 603 LEU A C 1
ATOM 4474 O O . LEU A 1 603 ? 6.296 18.758 23.114 1.00 52.69 603 LEU A O 1
ATOM 4478 N N . ALA A 1 604 ? 8.187 19.960 23.034 1.00 44.00 604 ALA A N 1
ATOM 4479 C CA . ALA A 1 604 ? 7.646 21.142 22.379 1.00 44.00 604 ALA A CA 1
ATOM 4480 C C . ALA A 1 604 ? 7.125 20.871 20.959 1.00 44.00 604 ALA A C 1
ATOM 4482 O O . ALA A 1 604 ? 6.055 21.361 20.651 1.00 44.00 604 ALA A O 1
ATOM 4483 N N . ALA A 1 605 ? 7.787 20.062 20.121 1.00 42.25 605 ALA A N 1
ATOM 4484 C CA . ALA A 1 605 ? 7.278 19.782 18.771 1.00 42.25 605 ALA A CA 1
ATOM 4485 C C . ALA A 1 605 ? 5.992 18.937 18.818 1.00 42.25 605 ALA A C 1
ATOM 4487 O O . ALA A 1 605 ? 5.016 19.232 18.131 1.00 42.25 605 ALA A O 1
ATOM 4488 N N . PHE A 1 606 ? 5.958 17.938 19.707 1.00 50.03 606 PHE A N 1
ATOM 4489 C CA . PHE A 1 606 ? 4.771 17.116 19.948 1.00 50.03 606 PHE A CA 1
ATOM 4490 C C . PHE A 1 606 ? 3.634 17.916 20.613 1.00 50.03 606 PHE A C 1
ATOM 4492 O O . PHE A 1 606 ? 2.483 17.855 20.183 1.00 50.03 606 PHE A O 1
ATOM 4499 N N . ARG A 1 607 ? 3.961 18.735 21.623 1.00 50.00 607 ARG A N 1
ATOM 4500 C CA . ARG A 1 607 ? 3.008 19.634 22.286 1.00 50.00 607 ARG A CA 1
ATOM 4501 C C . ARG A 1 607 ? 2.519 20.723 21.351 1.00 50.00 607 ARG A C 1
ATOM 4503 O O . ARG A 1 607 ? 1.341 21.029 21.428 1.00 50.00 607 ARG A O 1
ATOM 4510 N N . ASP A 1 608 ? 3.325 21.283 20.460 1.00 45.94 608 ASP A N 1
ATOM 4511 C CA . ASP A 1 608 ? 2.861 22.308 19.523 1.00 45.94 608 ASP A CA 1
ATOM 4512 C C . ASP A 1 608 ? 1.830 21.709 18.558 1.00 45.94 608 ASP A C 1
ATOM 4514 O O . ASP A 1 608 ? 0.770 22.297 18.364 1.00 45.94 608 ASP A O 1
ATOM 4518 N N . LEU A 1 609 ? 2.032 20.481 18.072 1.00 44.91 609 LEU A N 1
ATOM 4519 C CA . LEU A 1 609 ? 1.057 19.782 17.223 1.00 44.91 609 LEU A CA 1
ATOM 4520 C C . LEU A 1 609 ? -0.289 19.490 17.909 1.00 44.91 609 LEU A C 1
ATOM 4522 O O . LEU A 1 609 ? -1.307 19.455 17.216 1.00 44.91 609 LEU A O 1
ATOM 4526 N N . ILE A 1 610 ? -0.296 19.310 19.236 1.00 44.28 610 ILE A N 1
ATOM 4527 C CA . ILE A 1 610 ? -1.492 19.016 20.050 1.00 44.28 610 ILE A CA 1
ATOM 4528 C C . ILE A 1 610 ? -2.117 20.285 20.661 1.00 44.28 610 ILE A C 1
ATOM 4530 O O . ILE A 1 610 ? -3.333 20.371 20.813 1.00 44.28 610 ILE A O 1
ATOM 4534 N N . THR A 1 611 ? -1.311 21.287 21.020 1.00 37.69 611 THR A N 1
ATOM 4535 C CA . THR A 1 611 ? -1.715 22.408 21.890 1.00 37.69 611 THR A CA 1
ATOM 4536 C C . THR A 1 611 ? -1.631 23.784 21.239 1.00 37.69 611 THR A C 1
ATOM 4538 O O . THR A 1 611 ? -2.268 24.706 21.757 1.00 37.69 611 THR A O 1
ATOM 4541 N N . THR A 1 612 ? -0.910 23.966 20.121 1.00 35.31 612 THR A N 1
ATOM 4542 C CA . THR A 1 612 ? -0.958 25.262 19.429 1.00 35.31 612 THR A CA 1
ATOM 4543 C C . THR A 1 612 ? -2.256 25.377 18.633 1.00 35.31 612 THR A C 1
ATOM 4545 O O . THR A 1 612 ? -2.582 24.485 17.847 1.00 35.31 612 THR A O 1
ATOM 4548 N N . PRO A 1 613 ? -3.026 26.465 18.821 1.00 32.22 613 PRO A N 1
ATOM 4549 C CA . PRO A 1 613 ? -4.150 26.768 17.953 1.00 32.22 613 PRO A CA 1
ATOM 4550 C C . PRO A 1 613 ? -3.619 26.895 16.526 1.00 32.22 613 PRO A C 1
ATOM 4552 O O . PRO A 1 613 ? -2.807 27.780 16.236 1.00 32.22 613 PRO A O 1
ATOM 4555 N N . ARG A 1 614 ? -4.061 26.004 15.640 1.00 45.34 614 ARG A N 1
ATOM 4556 C CA . ARG A 1 614 ? -3.877 26.190 14.197 1.00 45.34 614 ARG A CA 1
ATOM 4557 C C . ARG A 1 614 ? -4.673 27.431 13.794 1.00 45.34 614 ARG A C 1
ATOM 4559 O O . ARG A 1 614 ? -5.612 27.793 14.501 1.00 45.34 614 ARG A O 1
ATOM 4566 N N . GLN A 1 615 ? -4.255 28.178 12.776 1.00 34.72 615 GLN A N 1
ATOM 4567 C CA . GLN A 1 615 ? -4.774 29.535 12.564 1.00 34.72 615 GLN A CA 1
ATOM 4568 C C . GLN A 1 615 ? -6.299 29.533 12.345 1.00 34.72 615 GLN A C 1
ATOM 4570 O O . GLN A 1 615 ? -6.766 29.282 11.246 1.00 34.72 615 GLN A O 1
ATOM 4575 N N . GLY A 1 616 ? -7.068 29.842 13.396 1.00 36.91 616 GLY A N 1
ATOM 4576 C CA . GLY A 1 616 ? -8.537 29.822 13.382 1.00 36.91 616 GLY A CA 1
ATOM 4577 C C . GLY A 1 616 ? -9.172 28.617 14.085 1.00 36.91 616 GLY A C 1
ATOM 4578 O O . GLY A 1 616 ? -10.284 28.749 14.590 1.00 36.91 616 GLY A O 1
ATOM 4579 N N . ALA A 1 617 ? -8.451 27.503 14.247 1.00 40.91 617 ALA A N 1
ATOM 4580 C CA . ALA A 1 617 ? -8.942 26.321 14.947 1.00 40.91 617 ALA A CA 1
ATOM 4581 C C . ALA A 1 617 ? -8.569 26.332 16.438 1.00 40.91 617 ALA A C 1
ATOM 4583 O O . ALA A 1 617 ? -7.423 26.585 16.819 1.00 40.91 617 ALA A O 1
ATOM 4584 N N . GLY A 1 618 ? -9.541 26.043 17.308 1.00 39.97 618 GLY A N 1
ATOM 4585 C CA . GLY A 1 618 ? -9.270 25.816 18.732 1.00 39.97 618 GLY A CA 1
ATOM 4586 C C . GLY A 1 618 ? -8.231 24.698 18.949 1.00 39.97 618 GLY A C 1
ATOM 4587 O O . GLY A 1 618 ? -8.048 23.864 18.062 1.00 39.97 618 GLY A O 1
ATOM 4588 N N . PRO A 1 619 ? -7.541 24.662 20.106 1.00 45.16 619 PRO A N 1
ATOM 4589 C CA . PRO A 1 619 ? -6.602 23.583 20.421 1.00 45.16 619 PRO A CA 1
ATOM 4590 C C . PRO A 1 619 ? -7.292 22.216 20.306 1.00 45.16 619 PRO A C 1
ATOM 4592 O O . PRO A 1 619 ? -8.481 22.099 20.627 1.00 45.16 619 PRO A O 1
ATOM 4595 N N . LEU A 1 620 ? -6.556 21.190 19.858 1.00 49.91 620 LEU A N 1
ATOM 4596 C CA . LEU A 1 620 ? -7.077 19.822 19.842 1.00 49.91 620 LEU A CA 1
ATOM 4597 C C . LEU A 1 620 ? -7.516 19.439 21.267 1.00 49.91 620 LEU A C 1
ATOM 4599 O O . LEU A 1 620 ? -6.905 19.907 22.237 1.00 49.91 620 LEU A O 1
ATOM 4603 N N . PRO A 1 621 ? -8.581 18.630 21.432 1.00 50.34 621 PRO A N 1
ATOM 4604 C CA . PRO A 1 621 ? -8.966 18.135 22.746 1.00 50.34 621 PRO A CA 1
ATOM 4605 C C . PRO A 1 621 ? -7.740 17.516 23.416 1.00 50.34 621 PRO A C 1
ATOM 4607 O O . PRO A 1 621 ? -7.088 16.651 22.832 1.00 50.34 621 PRO A O 1
ATOM 4610 N N . LEU A 1 622 ? -7.396 17.992 24.615 1.00 51.22 622 LEU A N 1
ATOM 4611 C CA . LEU A 1 622 ? -6.232 17.473 25.324 1.00 51.22 622 LEU A CA 1
ATOM 4612 C C . LEU A 1 622 ? -6.398 15.955 25.541 1.00 51.22 622 LEU A C 1
ATOM 4614 O O . LEU A 1 622 ? -7.500 15.535 25.914 1.00 51.22 622 LEU A O 1
ATOM 4618 N N . PRO A 1 623 ? -5.313 15.164 25.410 1.00 52.44 623 PRO A N 1
ATOM 4619 C CA . PRO A 1 623 ? -5.271 13.716 25.674 1.00 52.44 623 PRO A CA 1
ATOM 4620 C C . PRO A 1 623 ? -5.926 13.267 26.991 1.00 52.44 623 PRO A C 1
ATOM 4622 O O . PRO A 1 623 ? -6.285 12.107 27.157 1.00 52.44 623 PRO A O 1
ATOM 4625 N N . THR A 1 624 ? -6.076 14.188 27.947 1.00 53.91 624 THR A N 1
ATOM 4626 C CA . THR A 1 624 ? -6.487 13.925 29.329 1.00 53.91 624 THR A CA 1
ATOM 4627 C C . THR A 1 624 ? -7.895 14.414 29.683 1.00 53.91 624 THR A C 1
ATOM 4629 O O . THR A 1 624 ? -8.334 14.251 30.823 1.00 53.91 624 THR A O 1
ATOM 4632 N N . ALA A 1 625 ? -8.643 15.022 28.755 1.00 49.38 625 ALA A N 1
ATOM 4633 C CA . ALA A 1 625 ? -9.977 15.542 29.057 1.00 49.38 625 ALA A CA 1
ATOM 4634 C C . ALA A 1 625 ? -10.974 14.399 29.351 1.00 49.38 625 ALA A C 1
ATOM 4636 O O . ALA A 1 625 ? -11.451 13.736 28.436 1.00 49.38 625 ALA A O 1
ATOM 4637 N N . GLY A 1 626 ? -11.316 14.184 30.628 1.00 53.97 626 GLY A N 1
ATOM 4638 C CA . GLY A 1 626 ? -12.175 13.072 31.076 1.00 53.97 626 GLY A CA 1
ATOM 4639 C C . GLY A 1 626 ? -11.421 11.911 31.738 1.00 53.97 626 GLY A C 1
ATOM 4640 O O . GLY A 1 626 ? -12.051 10.956 32.193 1.00 53.97 626 GLY A O 1
ATOM 4641 N N . CYS A 1 627 ? -10.098 12.023 31.846 1.00 60.31 627 CYS A N 1
ATOM 4642 C CA . CYS A 1 627 ? -9.253 11.101 32.592 1.00 60.31 627 CYS A CA 1
ATOM 4643 C C . CYS A 1 627 ? -9.281 11.409 34.104 1.00 60.31 627 CYS A C 1
ATOM 4645 O O . CYS A 1 627 ? -9.418 12.582 34.468 1.00 60.31 627 CYS A O 1
ATOM 4647 N N . PRO A 1 628 ? -9.220 10.378 34.969 1.00 48.53 628 PRO A N 1
ATOM 4648 C CA . PRO A 1 628 ? -9.203 10.535 36.427 1.00 48.53 628 PRO A CA 1
ATOM 4649 C C . PRO A 1 628 ? -7.986 11.289 36.970 1.00 48.53 628 PRO A C 1
ATOM 4651 O O . PRO A 1 628 ? -6.908 11.222 36.337 1.00 48.53 628 PRO A O 1
#

Radius of gyration: 27.44 Å; Cα contacts (8 Å, |Δi|>4): 1538; chains: 1; bounding box: 60×65×106 Å

Mean predicted aligned error: 11.52 Å

Solvent-accessible surface area (backbone atoms only — not comparable to full-atom values): 33872 Å² total; per-residue (Å²): 134,85,85,82,79,80,83,86,85,85,82,88,69,74,76,31,66,87,74,86,77,81,76,80,78,84,76,85,83,81,84,83,83,88,82,88,89,83,88,83,88,81,91,76,91,75,96,72,82,90,68,78,75,74,75,72,72,75,76,46,72,35,26,44,43,78,45,72,32,51,28,44,36,59,46,71,53,90,81,82,64,59,46,42,25,27,44,34,28,41,76,89,41,70,30,39,40,25,19,49,48,61,40,35,34,96,47,36,76,32,32,59,43,50,47,18,48,53,18,48,58,78,8,40,65,76,36,51,41,26,19,65,70,36,83,63,38,83,89,61,55,13,33,37,44,31,45,22,15,28,42,60,88,67,51,34,24,39,73,42,42,37,50,39,59,52,88,41,74,49,72,44,36,28,19,24,72,41,37,76,38,34,36,34,21,34,64,30,40,77,77,38,103,43,70,50,48,39,39,33,64,18,34,46,86,20,51,40,31,57,40,46,45,50,90,75,42,37,37,85,69,44,45,98,40,49,45,52,25,75,43,74,61,54,19,34,28,87,64,42,67,33,44,16,25,65,13,29,37,45,37,20,48,22,36,50,70,36,43,90,79,56,72,92,81,59,68,75,25,60,70,33,40,77,67,39,78,49,104,86,45,65,39,41,53,17,49,98,85,35,38,63,9,66,34,15,30,47,52,34,64,76,34,39,81,44,32,73,52,55,54,34,28,28,44,71,52,73,68,41,44,35,41,34,34,29,24,78,43,75,48,78,90,44,69,32,36,37,26,24,30,31,38,33,79,49,72,40,24,30,53,90,78,52,54,37,27,58,31,77,56,36,31,39,37,44,42,51,36,34,67,75,46,44,47,41,34,41,40,33,32,25,22,7,41,31,43,73,49,85,66,26,45,37,30,24,41,45,43,34,36,60,78,76,63,46,80,41,80,41,79,44,46,31,46,48,6,36,24,62,58,70,34,86,48,74,27,40,38,85,84,53,63,58,84,36,61,16,38,40,47,51,48,35,51,46,45,66,50,76,92,71,59,46,67,74,22,35,45,43,52,13,30,54,51,29,42,78,74,84,84,40,77,45,92,48,59,96,84,62,52,74,42,51,39,49,54,51,65,42,81,63,52,65,35,32,34,46,33,29,46,50,40,59,52,22,51,77,70,70,52,74,69,23,32,25,56,35,64,45,84,27,75,49,17,47,34,68,40,72,43,17,76,36,68,84,61,28,80,79,66,39,66,92,47,67,49,59,32,51,53,45,82,33,38,57,33,49,53,18,22,37,40,35,88,86,34,63,61,96,88,56,83,61,73,60,53,60,74,48,36,34,46,68,64,33,54,35,60,61,57,44,70,76,37,50,94,60,86,77,59,55,44,58,64,61,42,42,75,44,59,48,57,52,95,78,23,63,50,50,84,59,62,49,79,89,50,132